Protein AF-A0A1I3K236-F1 (afdb_monomer)

Nearest PDB structures (foldseek):
  2qub-assembly6_K  TM=3.533E-01  e=8.222E-07  Serratia marcescens
  3qzn-assembly3_C  TM=3.339E-01  e=3.209E+00  Staphylococcus aureus subsp. aureus N315
  3qzo-assembly4_D  TM=3.505E-01  e=4.830E+00  Staphylococcus aureus subsp. aureus N315

InterPro domains:
  IPR001343 RTX calcium-binding nonapeptide repeat [PF00353] (14-42)
  IPR001343 RTX calcium-binding nonapeptide repeat [PF00353] (145-173)
  IPR001343 RTX calcium-binding nonapeptide repeat [PF00353] (175-193)
  IPR011049 Serralysin-like metalloprotease, C-terminal [G3DSA:2.150.10.10] (6-114)
  IPR011049 Serralysin-like metalloprotease, C-terminal [SSF51120] (11-112)
  IPR011049 Serralysin-like metalloprotease, C-terminal [SSF51120] (145-247)

Organism: NCBI:txid588602

Secondary structure (DSSP, 8-state):
---SB-GGG---SEEEE--SS--EEE--SS-EEEE--SSEEEEEE--SS--EEE--TT--EEEESS--BTTBEEEES-GGGGTT-EEEEETTEEEEE-TTS-EEEEET--TTSHHHHEEEGGGSSSS--S-------TT-TTSSEEEE--SS--EEE--SS-EEEE--SSEEEEEE--SS--EEE--TT--EEEESS--BTTBEEEES-GGGGTT-EEEEETTEEEEE-TTS-EEEEES--GGGHHHHEEEGGGSPPP----------------PPPP-PPPS-SPPPEEEEEEEEESHHHH--S-S-SS-SS-S-TTEEEEEESSHHHHHH--TTSPP-GGGEEEEEE---SSS--HHHHHHHHHHHH-TTEEEEEEEEE-TT--HHHHHHHHHHHHHHHHHHHHHHHHHHT-EE-SEEEEEEE--TT--SS-HHHHHHHHHHHHHHHHHHHH-TT-EEEEEEEE---SS-TTHHHHHHHHHHH-TTEEEEEEHHHHHHHSBGGG-TT-SSBPHHHHHHHHHHHHHHHHHHHTT-PPPPPEEEEEEEEETTEEEEEEES-SS-EEE-GGGGTT-TTT-SPGGGGEEEEETT-PPP-S-EEEEEEEETTEEEEEESS---SEEEEEES--------BTTB-----S-SEEETT--------SS-----GGG--EEPPPEEEEEE-

Sequence (685 aa):
MTLYVDLTSFAPSNFIYGTASGDKIFGTDGDDYIVAGAGKDFWVAGGAGADMFEVNYGDQVVRIADFVVGEDHIALADISVLDGATFEQDGDRFDITLRDSTLIRVDGVTAADIGELFAFRSDVVGGDATPEAGTFDPLDTTALNVITGTEDRDKIIGTCDDDYIIAGQGQDFWVTGGAGRDTFEVNYGDDIVRIADFVTGDDHIALADSTVLDGATFEQDGDRFDITLDDGTLIRVDGATETDLADMFVFRSDAPAPTDPTPTDPTPTDPTPTDPAPTDPAPGDAAPELKVVVFGGQSLAFGATGRDWVTTEPVYDNSLMLDFDDPANGARGWDAEAVDVDTFNGFTQRYEVAQETPATGTMNVLAAANPDTTFVSLHYGQAGKSLDYIRENTLDGLYTQLELLKAQADAEGYAINNVIELAWIQGQSGSLGDYSDTLSAHQDEVEAFVKDLFGAEFEVEFYASITRGFGGKVTTGEQFDAIMDDPEIHLGTTEVVFNSQYPAQGDPWNAHLSGEGYYMMGAQIASHIMANMAGDPLAPIAVEAVEEVAPSTYRIHFSGVQGGLMENPGVYADDDFIGAPDNFGIDVYRANNGQLEGDIIESRIVDADTIEFVFSEDLSGDYRLWVGRSESDGWMVDGRGAGYGGTTLYDSGQIYSAVDPGNGFDLQTAELAEFVPQQYFDFTV

Foldseek 3Di:
DQQADACQPQDAPEEAEADLEADAAEADQEEYEYENHAYAPQHHENHHFQYEYEDDPRRQEHEYEHDDQLRYEYEYQAPCQLVVWDWDDDPQKIWIQTPNRYIYIYGNDDPVRSSRHHHHPVNNPDPPPPVPPDVPPLQPCVPAAEAEADLEADAAAADQEEHEYENHAYAPQHHENHHFAYEYEDEPRRQEDEYEHDDQLRYAYEYQAPCQQVPWDWDDDPQWIWIATPNGYIYIYGNDDPVSVVRHYDHNVPDDDDDDDDDDDDDDDDDDDDDDDDDDDDDDDAFQEEAEEEQEAACQQQADFWDDDFDQDFDAPLAKFWDFPDCSCGAANDALDADPPVRTDAIDGHGDDTGAALQLLQSVLLCVVCVRYRYYYHYFHYHLDELVCRLVRTVNRVLVRVLRNVVRCVVSRHDYDLEHEYEYDYQQNYHPDQRLVSVVVSLVVNQVSSCVRPHPSHGYQAAYEQADYNPDLCSSASSLVNCVVPVSYAHQAYLLLLLLVFNRVPASQFRGGHSLSRSLSSLSSNVQVVCVVVVHHQRAWAFPDWAPPDQFKIKTFIPRFQAAKDFDQVSQVVLVPDGADPQQQKFKAAPVNDDDDWGWDDKDGDDRGMIMIGTPGGDAFKMKMKFFHNPDPPADDPRGGRDDRHGRIWHQRDQRDGDPSRDPDDRPRNSGTGGRTIYMDMDGD

Radius of gyration: 30.17 Å; Cα contacts (8 Å, |Δi|>4): 1624; chains: 1; bounding box: 85×58×79 Å

pLDDT: mean 78.38, std 18.44, range [26.62, 98.62]

Structure (mmCIF, N/CA/C/O backbone):
data_AF-A0A1I3K236-F1
#
_entry.id   AF-A0A1I3K236-F1
#
loop_
_atom_site.group_PDB
_atom_site.id
_atom_site.type_symbol
_atom_site.label_atom_id
_atom_site.label_alt_id
_atom_site.label_comp_id
_atom_site.label_asym_id
_atom_site.label_entity_id
_atom_site.label_seq_id
_atom_site.pdbx_PDB_ins_code
_atom_site.Cartn_x
_atom_site.Cartn_y
_atom_site.Cartn_z
_atom_site.occupancy
_atom_site.B_iso_or_equiv
_atom_site.auth_seq_id
_atom_site.auth_comp_id
_atom_site.auth_asym_id
_atom_site.auth_atom_id
_atom_site.pdbx_PDB_model_num
ATOM 1 N N . MET A 1 1 ? -47.290 -29.374 -20.781 1.00 36.50 1 MET A N 1
ATOM 2 C CA . MET A 1 1 ? -46.362 -28.754 -19.831 1.00 36.50 1 MET A CA 1
ATOM 3 C C . MET A 1 1 ? -45.783 -27.606 -20.613 1.00 36.50 1 MET A C 1
ATOM 5 O O . MET A 1 1 ? -45.095 -27.864 -21.590 1.00 36.50 1 MET A O 1
ATOM 9 N N . THR A 1 2 ? -46.300 -26.406 -20.368 1.00 35.53 2 THR A N 1
ATOM 10 C CA . THR A 1 2 ? -45.717 -25.176 -20.915 1.00 35.53 2 THR A CA 1
ATOM 11 C C . THR A 1 2 ? -44.340 -25.077 -20.274 1.00 35.53 2 THR A C 1
ATOM 13 O O . THR A 1 2 ? -44.240 -25.340 -19.079 1.00 35.53 2 THR A O 1
ATOM 16 N N . LEU A 1 3 ? -43.303 -24.911 -21.083 1.00 40.19 3 LEU A N 1
ATOM 17 C CA . LEU A 1 3 ? -41.914 -25.164 -20.687 1.00 40.19 3 LEU A CA 1
ATOM 18 C C . LEU A 1 3 ? -41.113 -23.856 -20.591 1.00 40.19 3 LEU A C 1
ATOM 20 O O . LEU A 1 3 ? -39.899 -23.896 -20.724 1.00 40.19 3 LEU A O 1
ATOM 24 N N . TYR A 1 4 ? -41.816 -22.723 -20.491 1.00 47.09 4 TYR A N 1
ATOM 25 C CA . TYR A 1 4 ? -41.244 -21.381 -20.513 1.00 47.09 4 TYR A CA 1
ATOM 26 C C . TYR A 1 4 ? -42.266 -20.323 -20.066 1.00 47.09 4 TYR A C 1
ATOM 28 O O . TYR A 1 4 ? -43.483 -20.568 -20.118 1.00 47.09 4 TYR A O 1
ATOM 36 N N . VAL A 1 5 ? -41.751 -19.162 -19.654 1.00 51.38 5 VAL A N 1
ATOM 37 C CA . VAL A 1 5 ? -42.503 -17.974 -19.213 1.00 51.38 5 VAL A CA 1
ATOM 38 C C . VAL A 1 5 ? -42.511 -16.893 -20.307 1.00 51.38 5 VAL A C 1
ATOM 40 O O . VAL A 1 5 ? -41.608 -16.820 -21.137 1.00 51.38 5 VAL A O 1
ATOM 43 N N . ASP A 1 6 ? -43.591 -16.108 -20.364 1.00 53.28 6 ASP A N 1
ATOM 44 C CA . ASP A 1 6 ? -43.814 -15.050 -21.357 1.00 53.28 6 ASP A CA 1
ATOM 45 C C . ASP A 1 6 ? -43.045 -13.772 -20.972 1.00 53.28 6 ASP A C 1
ATOM 47 O O . ASP A 1 6 ? -43.402 -13.094 -20.009 1.00 53.28 6 ASP A O 1
ATOM 51 N N . LEU A 1 7 ? -42.011 -13.428 -21.747 1.00 52.00 7 LEU A N 1
ATOM 52 C CA . LEU A 1 7 ? -41.201 -12.214 -21.564 1.00 52.00 7 LEU A CA 1
ATOM 53 C C . LEU A 1 7 ? -41.980 -10.910 -21.801 1.00 52.00 7 LEU A C 1
ATOM 55 O O . LEU A 1 7 ? -41.520 -9.849 -21.398 1.00 52.00 7 LEU A O 1
ATOM 59 N N . THR A 1 8 ? -43.168 -10.944 -22.418 1.00 53.09 8 THR A N 1
ATOM 60 C CA . THR A 1 8 ? -43.921 -9.716 -22.750 1.00 53.09 8 THR A CA 1
ATOM 61 C C . THR A 1 8 ? -44.497 -8.982 -21.538 1.00 53.09 8 THR A C 1
ATOM 63 O O . THR A 1 8 ? -44.965 -7.850 -21.680 1.00 53.09 8 THR A O 1
ATOM 66 N N . SER A 1 9 ? -44.487 -9.607 -20.356 1.00 55.53 9 SER A N 1
ATOM 67 C CA . SER A 1 9 ? -44.886 -8.983 -19.090 1.00 55.53 9 SER A CA 1
ATOM 68 C C . SER A 1 9 ? -43.719 -8.596 -18.184 1.00 55.53 9 SER A C 1
ATOM 70 O O . SER A 1 9 ? -43.977 -8.034 -17.123 1.00 55.53 9 SER A O 1
ATOM 72 N N . PHE A 1 10 ? -42.481 -8.902 -18.581 1.00 61.44 10 PHE A N 1
ATOM 73 C CA . PHE A 1 10 ? -41.288 -8.544 -17.824 1.00 61.44 10 PHE A CA 1
ATOM 74 C C . PHE A 1 10 ? -40.954 -7.062 -18.024 1.00 61.44 10 PHE A C 1
ATOM 76 O O . PHE A 1 10 ? -40.973 -6.571 -19.155 1.00 61.44 10 PHE A O 1
ATOM 83 N N . ALA A 1 11 ? -40.691 -6.343 -16.936 1.00 64.50 11 ALA A N 1
ATOM 84 C CA . ALA A 1 11 ? -40.335 -4.931 -16.963 1.00 64.50 11 ALA A CA 1
ATOM 85 C C . ALA A 1 11 ? -39.170 -4.715 -15.991 1.00 64.50 11 ALA A C 1
ATOM 87 O O . ALA A 1 11 ? -39.433 -4.544 -14.801 1.00 64.50 11 ALA A O 1
ATOM 88 N N . PRO A 1 12 ? -37.920 -4.751 -16.478 1.00 56.97 12 PRO A N 1
ATOM 89 C CA . PRO A 1 12 ? -36.778 -4.650 -15.592 1.00 56.97 12 PRO A CA 1
ATOM 90 C C . PRO A 1 12 ? -36.690 -3.263 -14.946 1.00 56.97 12 PRO A C 1
ATOM 92 O O . PRO A 1 12 ? -36.898 -2.234 -15.595 1.00 56.97 12 PRO A O 1
ATOM 95 N N . SER A 1 13 ? -36.379 -3.270 -13.659 1.00 54.12 13 SER A N 1
ATOM 96 C CA . SER A 1 13 ? -35.908 -2.168 -12.836 1.00 54.12 13 SER A CA 1
ATOM 97 C C . SER A 1 13 ? -34.542 -1.695 -13.317 1.00 54.12 13 SER A C 1
ATOM 99 O O . SER A 1 13 ? -34.375 -0.492 -13.519 1.00 54.12 13 SER A O 1
ATOM 101 N N . ASN A 1 14 ? -33.605 -2.616 -13.572 1.00 48.44 14 ASN A N 1
ATOM 102 C CA . ASN A 1 14 ? -32.287 -2.287 -14.106 1.00 48.44 14 ASN A CA 1
ATOM 103 C C . ASN A 1 14 ? -31.850 -3.262 -15.200 1.00 48.44 14 ASN A C 1
ATOM 105 O O . ASN A 1 14 ? -32.292 -4.408 -15.272 1.00 48.44 14 ASN A O 1
ATOM 109 N N . PHE A 1 15 ? -30.939 -2.786 -16.042 1.00 52.19 15 PHE A N 1
ATOM 110 C CA . PHE A 1 15 ? -30.155 -3.622 -16.937 1.00 52.19 15 PHE A CA 1
ATOM 111 C C . PHE A 1 15 ? -28.713 -3.630 -16.437 1.00 52.19 15 PHE A C 1
ATOM 113 O O . PHE A 1 15 ? -28.146 -2.568 -16.178 1.00 52.19 15 PHE A O 1
ATOM 120 N N . ILE A 1 16 ? -28.139 -4.816 -16.269 1.00 50.22 16 ILE A N 1
ATOM 121 C CA . ILE A 1 16 ? -26.825 -5.013 -15.656 1.00 50.22 16 ILE A CA 1
ATOM 122 C C . ILE A 1 16 ? -25.980 -5.846 -16.611 1.00 50.22 16 ILE A C 1
ATOM 124 O O . ILE A 1 16 ? -26.344 -6.975 -16.938 1.00 50.22 16 ILE A O 1
ATOM 128 N N . TYR A 1 17 ? -24.855 -5.290 -17.054 1.00 54.88 17 TYR A N 1
ATOM 129 C CA . TYR A 1 17 ? -23.982 -5.909 -18.048 1.00 54.88 17 TYR A CA 1
ATOM 130 C C . TYR A 1 17 ? -22.586 -6.134 -17.463 1.00 54.88 17 TYR A C 1
ATOM 132 O O . TYR A 1 17 ? -21.974 -5.207 -16.935 1.00 54.88 17 TYR A O 1
ATOM 140 N N . GLY A 1 18 ? -22.101 -7.370 -17.545 1.00 48.53 18 GLY A N 1
ATOM 141 C CA . GLY A 1 18 ? -20.704 -7.717 -17.309 1.00 48.53 18 GLY A CA 1
ATOM 142 C C . GLY A 1 18 ? -19.828 -7.436 -18.531 1.00 48.53 18 GLY A C 1
ATOM 143 O O . GLY A 1 18 ? -20.273 -6.902 -19.550 1.00 48.53 18 GLY A O 1
ATOM 144 N N . THR A 1 19 ? -18.553 -7.774 -18.415 1.00 54.22 19 THR A N 1
ATOM 145 C CA . THR A 1 19 ? -17.496 -7.481 -19.380 1.00 54.22 19 THR A CA 1
ATOM 146 C C . THR A 1 19 ? -17.138 -8.715 -20.224 1.00 54.22 19 THR A C 1
ATOM 148 O O . THR A 1 19 ? -17.870 -9.697 -20.303 1.00 54.22 19 THR A O 1
ATOM 151 N N . ALA A 1 20 ? -16.009 -8.656 -20.939 1.00 61.97 20 ALA A N 1
ATOM 152 C CA . ALA A 1 20 ? -15.416 -9.817 -21.611 1.00 61.97 20 ALA A CA 1
ATOM 153 C C . ALA A 1 20 ? -14.410 -10.590 -20.717 1.00 61.97 20 ALA A C 1
ATOM 155 O O . ALA A 1 20 ? -13.677 -11.462 -21.205 1.00 61.97 20 ALA A O 1
ATOM 156 N N . SER A 1 21 ? -14.333 -10.239 -19.429 1.00 61.56 21 SER A N 1
ATOM 157 C CA . SER A 1 21 ? -13.518 -10.897 -18.399 1.00 61.56 21 SER A CA 1
ATOM 158 C C . SER A 1 21 ? -14.410 -11.694 -17.437 1.00 61.56 21 SER A C 1
ATOM 160 O O . SER A 1 21 ? -15.603 -11.785 -17.648 1.00 61.56 21 SER A O 1
ATOM 162 N N . GLY A 1 22 ? -13.847 -12.366 -16.424 1.00 64.88 22 GLY A N 1
ATOM 163 C CA . GLY A 1 22 ? -14.677 -13.056 -15.427 1.00 64.88 22 GLY A CA 1
ATOM 164 C C . GLY A 1 22 ? -15.251 -12.070 -14.415 1.00 64.88 22 GLY A C 1
ATOM 165 O O . GLY A 1 22 ? -14.480 -11.485 -13.655 1.00 64.88 22 GLY A O 1
ATOM 166 N N . ASP A 1 23 ? -16.571 -11.930 -14.381 1.00 64.81 23 ASP A N 1
ATOM 167 C CA . ASP A 1 23 ? -17.252 -10.916 -13.582 1.00 64.81 23 ASP A CA 1
ATOM 168 C C . ASP A 1 23 ? -17.874 -11.470 -12.290 1.00 64.81 23 ASP A C 1
ATOM 170 O O . ASP A 1 23 ? -18.233 -12.650 -12.160 1.00 64.81 23 ASP A O 1
ATOM 174 N N . LYS A 1 24 ? -18.015 -10.573 -11.309 1.00 66.69 24 LYS A N 1
ATOM 175 C CA . LYS A 1 24 ? -18.789 -10.778 -10.082 1.00 66.69 24 LYS A CA 1
ATOM 176 C C . LYS A 1 24 ? -19.931 -9.769 -10.074 1.00 66.69 24 LYS A C 1
ATOM 178 O O . LYS A 1 24 ? -19.706 -8.586 -9.837 1.00 66.69 24 LYS A O 1
ATOM 183 N N . ILE A 1 25 ? -21.139 -10.240 -10.351 1.00 69.50 25 ILE A N 1
ATOM 184 C CA . ILE A 1 25 ? -22.301 -9.387 -10.610 1.00 69.50 25 ILE A CA 1
ATOM 185 C C . ILE A 1 25 ? -23.292 -9.490 -9.455 1.00 69.50 25 ILE A C 1
ATOM 187 O O . ILE A 1 25 ? -23.587 -10.588 -8.979 1.00 69.50 25 ILE A O 1
ATOM 191 N N . PHE A 1 26 ? -23.805 -8.336 -9.033 1.00 69.94 26 PHE A N 1
ATOM 192 C CA . PHE A 1 26 ? -24.875 -8.202 -8.054 1.00 69.94 26 PHE A CA 1
ATOM 193 C C . PHE A 1 26 ? -25.967 -7.310 -8.630 1.00 69.94 26 PHE A C 1
ATOM 195 O O . PHE A 1 26 ? -25.706 -6.152 -8.958 1.00 69.94 26 PHE A O 1
ATOM 202 N N . GLY A 1 27 ? -27.167 -7.858 -8.741 1.00 70.56 27 GLY A N 1
ATOM 203 C CA . GLY A 1 27 ? -28.369 -7.096 -8.985 1.00 70.56 27 GLY A CA 1
ATOM 204 C C . GLY A 1 27 ? -28.878 -6.405 -7.730 1.00 70.56 27 GLY A C 1
ATOM 205 O O . GLY A 1 27 ? -28.224 -6.355 -6.681 1.00 70.56 27 GLY A O 1
ATOM 206 N N . THR A 1 28 ? -30.019 -5.769 -7.896 1.00 73.56 28 THR A N 1
ATOM 207 C CA . THR A 1 28 ? -30.654 -4.877 -6.942 1.00 73.56 28 THR A CA 1
ATOM 208 C C . THR A 1 28 ? -31.831 -5.574 -6.259 1.00 73.56 28 THR A C 1
ATOM 210 O O . THR A 1 28 ? -32.028 -6.774 -6.374 1.00 73.56 28 THR A O 1
ATOM 213 N N . ASP A 1 29 ? -32.620 -4.829 -5.487 1.00 80.56 29 ASP A N 1
ATOM 214 C CA . ASP A 1 29 ? -33.822 -5.371 -4.843 1.00 80.56 29 ASP A CA 1
ATOM 215 C C . ASP A 1 29 ? -35.071 -5.362 -5.762 1.00 80.56 29 ASP A C 1
ATOM 217 O O . ASP A 1 29 ? -36.189 -5.568 -5.273 1.00 80.56 29 ASP A O 1
ATOM 221 N N . GLY A 1 30 ? -34.935 -5.044 -7.055 1.00 71.69 30 GLY A N 1
ATOM 222 C CA . GLY A 1 30 ? -36.037 -5.054 -8.023 1.00 71.69 30 GLY A CA 1
ATOM 223 C C . GLY A 1 30 ? -35.723 -5.885 -9.263 1.00 71.69 30 GLY A C 1
ATOM 224 O O . GLY A 1 30 ? -34.567 -6.136 -9.539 1.00 71.69 30 GLY A O 1
ATOM 225 N N . ASP A 1 31 ? -36.764 -6.234 -10.030 1.00 79.88 31 ASP A N 1
ATOM 226 C CA . ASP A 1 31 ? -36.672 -7.112 -11.207 1.00 79.88 31 ASP A CA 1
ATOM 227 C C . ASP A 1 31 ? -35.547 -6.696 -12.176 1.00 79.88 31 ASP A C 1
ATOM 229 O O . ASP A 1 31 ? -35.690 -5.680 -12.841 1.00 79.88 31 ASP A O 1
ATOM 233 N N . ASP A 1 32 ? -34.457 -7.437 -12.320 1.00 72.50 32 ASP A N 1
ATOM 234 C CA . ASP A 1 32 ? -33.301 -7.009 -13.114 1.00 72.50 32 ASP A CA 1
ATOM 235 C C . ASP A 1 32 ? -33.110 -7.835 -14.390 1.00 72.50 32 ASP A C 1
ATOM 237 O O . ASP A 1 32 ? -33.478 -9.002 -14.482 1.00 72.50 32 ASP A O 1
ATOM 241 N N . TYR A 1 33 ? -32.534 -7.225 -15.426 1.00 70.94 33 TYR A N 1
ATOM 242 C CA . TYR A 1 33 ? -32.098 -7.920 -16.638 1.00 70.94 33 TYR A CA 1
ATOM 243 C C . TYR A 1 33 ? -30.574 -7.956 -16.681 1.00 70.94 33 TYR A C 1
ATOM 245 O O . TYR A 1 33 ? -29.928 -6.932 -16.888 1.00 70.94 33 TYR A O 1
ATOM 253 N N . ILE A 1 34 ? -29.995 -9.135 -16.488 1.00 68.44 34 ILE A N 1
ATOM 254 C CA . ILE A 1 34 ? -28.569 -9.320 -16.242 1.00 68.44 34 ILE A CA 1
ATOM 255 C C . ILE A 1 34 ? -27.933 -10.101 -17.388 1.00 68.44 34 ILE A C 1
ATOM 257 O O . ILE A 1 34 ? -28.275 -11.256 -17.630 1.00 68.44 34 ILE A O 1
ATOM 261 N N . VAL A 1 35 ? -26.965 -9.492 -18.067 1.00 79.69 35 VAL A N 1
ATOM 262 C CA . VAL A 1 35 ? -26.097 -10.139 -19.056 1.00 79.69 35 VAL A CA 1
ATOM 263 C C . VAL A 1 35 ? -24.714 -10.245 -18.435 1.00 79.69 35 VAL A C 1
ATOM 265 O O . VAL A 1 35 ? -24.047 -9.235 -18.251 1.00 79.69 35 VAL A O 1
ATOM 268 N N . ALA A 1 36 ? -24.258 -11.455 -18.119 1.00 58.25 36 ALA A N 1
ATOM 269 C CA . ALA A 1 36 ? -22.957 -11.616 -17.470 1.00 58.25 36 ALA A CA 1
ATOM 270 C C . ALA A 1 36 ? -21.766 -11.299 -18.385 1.00 58.25 36 ALA A C 1
ATOM 272 O O . ALA A 1 36 ? -20.696 -10.985 -17.891 1.00 58.25 36 ALA A O 1
ATOM 273 N N . GLY A 1 37 ? -21.977 -11.317 -19.702 1.00 58.66 37 GLY A N 1
ATOM 274 C CA . GLY A 1 37 ? -20.919 -11.081 -20.673 1.00 58.66 37 GLY A CA 1
ATOM 275 C C . GLY A 1 37 ? -20.100 -12.340 -20.957 1.00 58.66 37 GLY A C 1
ATOM 276 O O . GLY A 1 37 ? -20.488 -13.463 -20.633 1.00 58.66 37 GLY A O 1
ATOM 277 N N . ALA A 1 38 ? -18.986 -12.164 -21.662 1.00 69.38 38 ALA A N 1
ATOM 278 C CA . ALA A 1 38 ? -18.128 -13.279 -22.032 1.00 69.38 38 ALA A CA 1
ATOM 279 C C . ALA A 1 38 ? -17.086 -13.485 -20.938 1.00 69.38 38 ALA A C 1
ATOM 281 O O . ALA A 1 38 ? -16.261 -12.623 -20.723 1.00 69.38 38 ALA A O 1
ATOM 282 N N . GLY A 1 39 ? -17.013 -14.645 -20.305 1.00 64.69 39 GLY A N 1
ATOM 283 C CA . GLY A 1 39 ? -16.075 -14.776 -19.196 1.00 64.69 39 GLY A CA 1
ATOM 284 C C . GLY A 1 39 ? -16.343 -16.007 -18.371 1.00 64.69 39 GLY A C 1
ATOM 285 O O . GLY A 1 39 ? -17.149 -16.860 -18.747 1.00 64.69 39 GLY A O 1
ATOM 286 N N . LYS A 1 40 ? -15.600 -16.151 -17.272 1.00 81.19 40 LYS A N 1
ATOM 287 C CA . LYS A 1 40 ? -15.947 -17.119 -16.227 1.00 81.19 40 LYS A CA 1
ATOM 288 C C . LYS A 1 40 ? -16.551 -16.367 -15.054 1.00 81.19 40 LYS A C 1
ATOM 290 O O . LYS A 1 40 ? -15.862 -16.083 -14.074 1.00 81.19 40 LYS A O 1
ATOM 295 N N . ASP A 1 41 ? -17.840 -16.124 -15.160 1.00 81.31 41 ASP A N 1
ATOM 296 C CA . ASP A 1 41 ? -18.647 -15.329 -14.245 1.00 81.31 41 ASP A CA 1
ATOM 297 C C . ASP A 1 41 ? -19.117 -16.258 -13.133 1.00 81.31 41 ASP A C 1
ATOM 299 O O . ASP A 1 41 ? -20.219 -16.812 -13.118 1.00 81.31 41 ASP A O 1
ATOM 303 N N . PHE A 1 42 ? -18.187 -16.556 -12.223 1.00 77.12 42 PHE A N 1
ATOM 304 C CA . PHE A 1 42 ? -18.379 -17.548 -11.166 1.00 77.12 42 PHE A CA 1
ATOM 305 C C . PHE A 1 42 ? -19.365 -17.105 -10.077 1.00 77.12 42 PHE A C 1
ATOM 307 O O . PHE A 1 42 ? -19.635 -17.894 -9.157 1.00 77.12 42 PHE A O 1
ATOM 314 N N . TRP A 1 43 ? -19.887 -15.881 -10.172 1.00 67.06 43 TRP A N 1
ATOM 315 C CA . TRP A 1 43 ? -20.871 -15.343 -9.252 1.00 67.06 43 TRP A CA 1
ATOM 316 C C . TRP A 1 43 ? -21.702 -14.229 -9.899 1.00 67.06 43 TRP A C 1
ATOM 318 O O . TRP A 1 43 ? -21.248 -13.096 -10.026 1.00 67.06 43 TRP A O 1
ATOM 328 N N . VAL A 1 44 ? -22.934 -14.559 -10.267 1.00 84.62 44 VAL A N 1
ATOM 329 C CA . VAL A 1 44 ? -23.955 -13.640 -10.768 1.00 84.62 44 VAL A CA 1
ATOM 330 C C . VAL A 1 44 ? -25.148 -13.756 -9.830 1.00 84.62 44 VAL A C 1
ATOM 332 O O . VAL A 1 44 ? -25.674 -14.851 -9.640 1.00 84.62 44 VAL A O 1
ATOM 335 N N . ALA A 1 45 ? -25.524 -12.662 -9.188 1.00 88.56 45 ALA A N 1
ATOM 336 C CA . 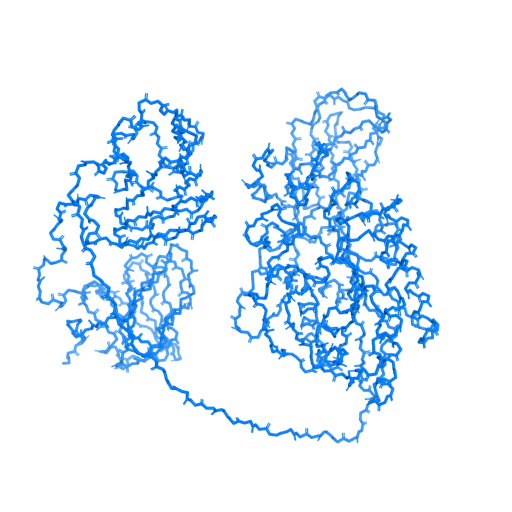ALA A 1 45 ? -26.652 -12.597 -8.270 1.00 88.56 45 ALA A CA 1
ATOM 337 C C . ALA A 1 45 ? -27.675 -11.603 -8.816 1.00 88.56 45 ALA A C 1
ATOM 339 O O . ALA A 1 45 ? -27.270 -10.528 -9.251 1.00 88.56 45 ALA A O 1
ATOM 340 N N . GLY A 1 46 ? -28.952 -11.968 -8.833 1.00 80.62 46 GLY A N 1
ATOM 341 C CA . GLY A 1 46 ? -30.051 -11.088 -9.239 1.00 80.62 46 GLY A CA 1
ATOM 342 C C . GLY A 1 46 ? -30.468 -10.116 -8.141 1.00 80.62 46 GLY A C 1
ATOM 343 O O . GLY A 1 46 ? -30.807 -8.974 -8.416 1.00 80.62 46 GLY A O 1
ATOM 344 N N . GLY A 1 47 ? -30.277 -10.516 -6.884 1.00 83.62 47 GLY A N 1
ATOM 345 C CA . GLY A 1 47 ? -30.783 -9.788 -5.737 1.00 83.62 47 GLY A CA 1
ATOM 346 C C . GLY A 1 47 ? -32.212 -10.219 -5.415 1.00 83.62 47 GLY A C 1
ATOM 347 O O . GLY A 1 47 ? -32.496 -11.410 -5.306 1.00 83.62 47 GLY A O 1
ATOM 348 N N . ALA A 1 48 ? -33.091 -9.267 -5.123 1.00 84.31 48 ALA A N 1
ATOM 349 C CA . ALA A 1 48 ? -34.501 -9.554 -4.868 1.00 84.31 48 ALA A CA 1
ATOM 350 C C . ALA A 1 48 ? -35.350 -9.056 -6.039 1.00 84.31 48 ALA A C 1
ATOM 352 O O . ALA A 1 48 ? -35.028 -8.044 -6.640 1.00 84.31 48 ALA A O 1
ATOM 353 N N . GLY A 1 49 ? -36.494 -9.691 -6.285 1.00 84.88 49 GLY A N 1
ATOM 354 C CA . GLY A 1 49 ? -37.315 -9.387 -7.456 1.00 84.88 49 GLY A CA 1
ATOM 355 C C . GLY A 1 49 ? -37.239 -10.516 -8.472 1.00 84.88 49 GLY A C 1
ATOM 356 O O . GLY A 1 49 ? -36.574 -11.518 -8.242 1.00 84.88 49 GLY A O 1
ATOM 357 N N . ALA A 1 50 ? -38.004 -10.382 -9.553 1.00 85.00 50 ALA A N 1
ATOM 358 C CA . ALA A 1 50 ? -37.970 -11.336 -10.652 1.00 85.00 50 ALA A CA 1
ATOM 359 C C . ALA A 1 50 ? -36.823 -10.979 -11.593 1.00 85.00 50 ALA A C 1
ATOM 361 O O . ALA A 1 50 ? -36.918 -9.986 -12.305 1.00 85.00 50 ALA A O 1
ATOM 362 N N . ASP A 1 51 ? -35.780 -11.797 -11.649 1.00 89.81 51 ASP A N 1
ATOM 363 C CA . ASP A 1 51 ? -34.585 -11.472 -12.424 1.00 89.81 51 ASP A CA 1
ATOM 364 C C . ASP A 1 51 ? -34.477 -12.294 -13.709 1.00 89.81 51 ASP A C 1
ATOM 366 O O . ASP A 1 51 ? -34.931 -13.437 -13.821 1.00 89.81 51 ASP A O 1
ATOM 370 N N . MET A 1 52 ? -33.863 -11.701 -14.728 1.00 82.94 52 MET A N 1
ATOM 371 C CA . MET A 1 52 ? -33.656 -12.297 -16.037 1.00 82.94 52 MET A CA 1
ATOM 372 C C . MET A 1 52 ? -32.166 -12.382 -16.350 1.00 82.94 52 MET A C 1
ATOM 374 O O . MET A 1 52 ? -31.547 -11.392 -16.716 1.00 82.94 52 MET A O 1
ATOM 378 N N . PHE A 1 53 ? -31.597 -13.580 -16.281 1.00 86.62 53 PHE A N 1
ATOM 379 C CA . PHE A 1 53 ? -30.188 -13.832 -16.581 1.00 86.62 53 PHE A CA 1
ATOM 380 C C . PHE A 1 53 ? -30.033 -14.241 -18.046 1.00 86.62 53 PHE A C 1
ATOM 382 O O . PHE A 1 53 ? -30.296 -15.390 -18.416 1.00 86.62 53 PHE A O 1
ATOM 389 N N . GLU A 1 54 ? -29.648 -13.309 -18.910 1.00 85.19 54 GLU A N 1
ATOM 390 C CA . GLU A 1 54 ? -29.362 -13.609 -20.307 1.00 85.19 54 GLU A CA 1
ATOM 391 C C . GLU A 1 54 ? -28.024 -14.339 -20.440 1.00 85.19 54 GLU A C 1
ATOM 393 O O . GLU A 1 54 ? -26.981 -13.849 -20.012 1.00 85.19 54 GLU A O 1
ATOM 398 N N . VAL A 1 55 ? -28.067 -15.503 -21.094 1.00 80.88 55 VAL A N 1
ATOM 399 C CA . VAL A 1 55 ? -26.875 -16.274 -21.460 1.00 80.88 55 VAL A CA 1
ATOM 400 C C . VAL A 1 55 ? -26.844 -16.489 -22.965 1.00 80.88 55 VAL A C 1
ATOM 402 O O . VAL A 1 55 ? -27.822 -16.942 -23.579 1.00 80.88 55 VAL A O 1
ATOM 405 N N . ASN A 1 56 ? -25.690 -16.214 -23.560 1.00 77.75 56 ASN A N 1
ATOM 406 C CA . ASN A 1 56 ? -25.426 -16.365 -24.977 1.00 77.75 56 ASN A CA 1
ATOM 407 C C . ASN A 1 56 ? -24.393 -17.463 -25.248 1.00 77.75 56 ASN A C 1
ATOM 409 O O . ASN A 1 56 ? -23.656 -17.929 -24.384 1.00 77.75 56 ASN A O 1
ATOM 413 N N . TYR A 1 57 ? -24.359 -17.909 -26.502 1.00 78.12 57 TYR A N 1
ATOM 414 C CA . TYR A 1 57 ? -23.258 -18.745 -26.964 1.00 78.12 57 TYR A CA 1
ATOM 415 C C . TYR A 1 57 ? -21.956 -17.939 -26.968 1.00 78.12 57 TYR A C 1
ATOM 417 O O . TYR A 1 57 ? -21.929 -16.818 -27.474 1.00 78.12 57 TYR A O 1
ATOM 425 N N . GLY A 1 58 ? -20.874 -18.546 -26.490 1.00 68.50 58 GLY A N 1
ATOM 426 C CA . GLY A 1 58 ? -19.570 -17.905 -26.314 1.00 68.50 58 GLY A CA 1
ATOM 427 C C . GLY A 1 58 ? -19.248 -17.540 -24.866 1.00 68.50 58 GLY A C 1
ATOM 428 O O . GLY A 1 58 ? -18.063 -17.439 -24.541 1.00 68.50 58 GLY A O 1
ATOM 429 N N . ASP A 1 59 ? -20.254 -17.447 -23.994 1.00 76.38 59 ASP A N 1
ATOM 430 C CA . ASP A 1 59 ? -20.054 -17.240 -22.557 1.00 76.38 59 ASP A CA 1
ATOM 431 C C . ASP A 1 59 ? -19.338 -18.483 -21.999 1.00 76.38 59 ASP A C 1
ATOM 433 O O . ASP A 1 59 ? -19.703 -19.614 -22.338 1.00 76.38 59 ASP A O 1
ATOM 437 N N . GLN A 1 60 ? -18.267 -18.343 -21.207 1.00 78.00 60 GLN A N 1
ATOM 438 C CA . GLN A 1 60 ? -17.504 -19.528 -20.783 1.00 78.00 60 GLN A CA 1
ATOM 439 C C . GLN A 1 60 ? -18.211 -20.229 -19.618 1.00 78.00 60 GLN A C 1
ATOM 441 O O . GLN A 1 60 ? -18.496 -21.428 -19.694 1.00 78.00 60 GLN A O 1
ATOM 446 N N . VAL A 1 61 ? -18.488 -19.498 -18.535 1.00 82.75 61 VAL A N 1
ATOM 447 C CA . VAL A 1 61 ? -19.221 -19.988 -17.358 1.00 82.75 61 VAL A CA 1
ATOM 448 C C . VAL A 1 61 ? -20.074 -18.857 -16.797 1.00 82.75 61 VAL A C 1
ATOM 450 O O . VAL A 1 61 ? -19.511 -17.832 -16.464 1.00 82.75 61 VAL A O 1
ATOM 453 N N . VAL A 1 62 ? -21.371 -19.084 -16.581 1.00 88.88 62 VAL A N 1
ATOM 454 C CA . VAL A 1 62 ? -22.266 -18.162 -15.862 1.00 88.88 62 VAL A CA 1
ATOM 455 C C . VAL A 1 62 ? -22.840 -18.895 -14.654 1.00 88.88 62 VAL A C 1
ATOM 457 O O . VAL A 1 62 ? -23.634 -19.826 -14.818 1.00 88.88 62 VAL A O 1
ATOM 460 N N . ARG A 1 63 ? -22.416 -18.540 -13.435 1.00 90.88 63 ARG A N 1
ATOM 461 C CA . ARG A 1 63 ? -22.939 -19.121 -12.189 1.00 90.88 63 ARG A CA 1
ATOM 462 C C . ARG A 1 63 ? -23.908 -18.165 -11.510 1.00 90.88 63 ARG A C 1
ATOM 464 O O . ARG A 1 63 ? -23.478 -17.217 -10.867 1.00 90.88 63 ARG A O 1
ATOM 471 N N . ILE A 1 64 ? -25.189 -18.497 -11.573 1.00 94.94 64 ILE A N 1
ATOM 472 C CA . ILE A 1 64 ? -26.260 -17.769 -10.906 1.00 94.94 64 ILE A CA 1
ATOM 473 C C . ILE A 1 64 ? -26.386 -18.278 -9.464 1.00 94.94 64 ILE A C 1
ATOM 475 O O . ILE A 1 64 ? -26.632 -19.468 -9.235 1.00 94.94 64 ILE A O 1
ATOM 479 N N . ALA A 1 65 ? -26.139 -17.394 -8.501 1.00 86.81 65 ALA A N 1
ATOM 480 C CA . ALA A 1 65 ? -25.886 -17.742 -7.105 1.00 86.81 65 ALA A CA 1
ATOM 481 C C . ALA A 1 65 ? -27.135 -17.710 -6.207 1.00 86.81 65 ALA A C 1
ATOM 483 O O . ALA A 1 65 ? -27.155 -18.397 -5.184 1.00 86.81 65 ALA A O 1
ATOM 484 N N . ASP A 1 66 ? -28.161 -16.944 -6.570 1.00 88.62 66 ASP A N 1
ATOM 485 C CA . ASP A 1 66 ? -29.349 -16.666 -5.750 1.00 88.62 66 ASP A CA 1
ATOM 486 C C . ASP A 1 66 ? -30.682 -16.958 -6.455 1.00 88.62 66 ASP A C 1
ATOM 488 O O . ASP A 1 66 ? -31.731 -16.586 -5.943 1.00 88.62 66 ASP A O 1
ATOM 492 N N . PHE A 1 67 ? -30.643 -17.709 -7.561 1.00 94.50 67 PHE A N 1
ATOM 493 C CA . PHE A 1 67 ? -31.804 -17.987 -8.406 1.00 94.50 67 PHE A CA 1
ATOM 494 C C . PHE A 1 67 ? -33.030 -18.494 -7.622 1.00 94.50 67 PHE A C 1
ATOM 496 O O . PHE A 1 67 ? -33.033 -19.590 -7.040 1.00 94.50 67 PHE A O 1
ATOM 503 N N . VAL A 1 68 ? -34.121 -17.739 -7.681 1.00 93.69 68 VAL A N 1
ATOM 504 C CA . VAL A 1 68 ? -35.409 -18.038 -7.062 1.00 93.69 68 VAL A CA 1
ATOM 505 C C . VAL A 1 68 ? -36.336 -18.700 -8.083 1.00 93.69 68 VAL A C 1
ATOM 507 O O . VAL A 1 68 ? -36.903 -18.073 -8.973 1.00 93.69 68 VAL A O 1
ATOM 510 N N . VAL A 1 69 ? -36.548 -20.012 -7.935 1.00 90.19 69 VAL A N 1
ATOM 511 C CA . VAL A 1 69 ? -37.418 -20.789 -8.839 1.00 90.19 69 VAL A CA 1
ATOM 512 C C . VAL A 1 69 ? -38.835 -20.208 -8.905 1.00 90.19 69 VAL A C 1
ATOM 514 O O . VAL A 1 69 ? -39.545 -20.147 -7.898 1.00 90.19 69 VAL A O 1
ATOM 517 N N . GLY A 1 70 ? -39.269 -19.876 -10.124 1.00 82.38 70 GLY A N 1
ATOM 518 C CA . GLY A 1 70 ? -40.607 -19.357 -10.413 1.00 82.38 70 GLY A CA 1
ATOM 519 C C . GLY A 1 70 ? -40.743 -17.838 -10.269 1.00 82.38 70 GLY A C 1
ATOM 520 O O . GLY A 1 70 ? -41.837 -17.323 -10.509 1.00 82.38 70 GLY A O 1
ATOM 521 N N . GLU A 1 71 ? -39.662 -17.159 -9.893 1.00 88.44 71 GLU A N 1
ATOM 522 C CA . GLU A 1 71 ? -39.510 -15.702 -9.879 1.00 88.44 71 GLU A CA 1
ATOM 523 C C . GLU A 1 71 ? -38.450 -15.306 -10.917 1.00 88.44 71 GLU A C 1
ATOM 525 O O . GLU A 1 71 ? -38.766 -14.556 -11.838 1.00 88.44 71 GLU A O 1
ATOM 530 N N . ASP A 1 72 ? -37.291 -15.965 -10.882 1.00 93.44 72 ASP A N 1
ATOM 531 C CA . ASP A 1 72 ? -36.193 -15.727 -11.814 1.00 93.44 72 ASP A CA 1
ATOM 532 C C . ASP A 1 72 ? -36.241 -16.626 -13.043 1.00 93.44 72 ASP A C 1
ATOM 534 O O . ASP A 1 72 ? -36.773 -17.748 -13.036 1.00 93.44 72 ASP A O 1
ATOM 538 N N . HIS A 1 73 ? -35.608 -16.148 -14.110 1.00 88.94 73 HIS A N 1
ATOM 539 C CA . HIS A 1 73 ? -35.532 -16.827 -15.390 1.00 88.94 73 HIS A CA 1
ATOM 540 C C . HIS A 1 73 ? -34.175 -16.638 -16.072 1.00 88.94 73 HIS A C 1
ATOM 542 O O . HIS A 1 73 ? -33.525 -15.607 -15.987 1.00 88.94 73 HIS A O 1
ATOM 548 N N . ILE A 1 74 ? -33.757 -17.655 -16.818 1.00 91.81 74 ILE A N 1
ATOM 549 C CA . ILE A 1 74 ? -32.616 -17.617 -17.727 1.00 91.81 74 ILE A CA 1
ATOM 550 C C . ILE A 1 74 ? -33.148 -17.260 -19.113 1.00 91.81 74 ILE A C 1
ATOM 552 O O . ILE A 1 74 ? -33.888 -18.044 -19.724 1.00 91.81 74 ILE A O 1
ATOM 556 N N . ALA A 1 75 ? -32.760 -16.093 -19.619 1.00 83.50 75 ALA A N 1
ATOM 557 C CA . ALA A 1 75 ? -33.084 -15.652 -20.966 1.00 83.50 75 ALA A CA 1
ATOM 558 C C . ALA A 1 75 ? -32.147 -16.308 -21.984 1.00 83.50 75 ALA A C 1
ATOM 560 O O . ALA A 1 75 ? -30.942 -16.072 -22.002 1.00 83.50 75 ALA A O 1
ATOM 561 N N . LEU A 1 76 ? -32.719 -17.093 -22.896 1.00 82.31 76 LEU A N 1
ATOM 562 C CA . LEU A 1 76 ? -32.016 -17.615 -24.069 1.00 82.31 76 LEU A CA 1
ATOM 563 C C . LEU A 1 76 ? -32.598 -17.001 -25.343 1.00 82.31 76 LEU A C 1
ATOM 565 O O . LEU A 1 76 ? -33.753 -16.570 -25.380 1.00 82.31 76 LEU A O 1
ATOM 569 N N . ALA A 1 77 ? -31.804 -16.974 -26.417 1.00 74.12 77 ALA A N 1
ATOM 570 C CA . ALA A 1 77 ? -32.247 -16.439 -27.708 1.00 74.12 77 ALA A CA 1
ATOM 571 C C . ALA A 1 77 ? -33.557 -17.099 -28.183 1.00 74.12 77 ALA A C 1
ATOM 573 O O . ALA A 1 77 ? -34.555 -16.424 -28.448 1.00 74.12 77 ALA A O 1
ATOM 574 N N . ASP A 1 78 ? -33.575 -18.430 -28.218 1.00 80.75 78 ASP A N 1
ATOM 575 C CA . ASP A 1 78 ? -34.749 -19.230 -28.539 1.00 80.75 78 ASP A CA 1
ATOM 576 C C . ASP A 1 78 ? -34.585 -20.677 -28.045 1.00 80.75 78 ASP A C 1
ATOM 578 O O . ASP A 1 78 ? -33.513 -21.091 -27.597 1.00 80.75 78 ASP A O 1
ATOM 582 N N . ILE A 1 79 ? -35.651 -21.473 -28.145 1.00 81.19 79 ILE A N 1
ATOM 583 C CA . ILE A 1 79 ? -35.662 -22.854 -27.645 1.00 81.19 79 ILE A CA 1
ATOM 584 C C . ILE A 1 79 ? -34.618 -23.768 -28.305 1.00 81.19 79 ILE A C 1
ATOM 586 O O . ILE A 1 79 ? -34.198 -24.752 -27.695 1.00 81.19 79 ILE A O 1
ATOM 590 N N . SER A 1 80 ? -34.162 -23.461 -29.523 1.00 82.69 80 SER A N 1
ATOM 591 C CA . SER A 1 80 ? -33.127 -24.237 -30.213 1.00 82.69 80 SER A CA 1
ATOM 592 C C . SER A 1 80 ? -31.736 -24.085 -29.593 1.00 82.69 80 SER A C 1
ATOM 594 O O . SER A 1 80 ? -30.878 -24.930 -29.843 1.00 82.69 80 SER A O 1
ATOM 596 N N . VAL A 1 81 ? -31.505 -23.097 -28.718 1.00 83.38 81 VAL A N 1
ATOM 597 C CA . VAL A 1 81 ? -30.261 -22.995 -27.926 1.00 83.38 81 VAL A CA 1
ATOM 598 C C . VAL A 1 81 ? -30.077 -24.222 -27.022 1.00 83.38 81 VAL A C 1
ATOM 600 O O . VAL A 1 81 ? -28.957 -24.663 -26.776 1.00 83.38 81 VAL A O 1
ATOM 603 N N . LEU A 1 82 ? -31.176 -24.857 -26.607 1.00 85.31 82 LEU A N 1
ATOM 604 C CA . LEU A 1 82 ? -31.148 -26.083 -25.808 1.00 85.31 82 LEU A CA 1
ATOM 605 C C . LEU A 1 82 ? -30.969 -27.362 -26.653 1.00 85.31 82 LEU A C 1
ATOM 607 O O . LEU A 1 82 ? -30.836 -28.455 -26.089 1.00 85.31 82 LEU A O 1
ATOM 611 N N . ASP A 1 83 ? -30.934 -27.276 -27.991 1.00 88.50 83 ASP A N 1
ATOM 612 C CA . ASP A 1 83 ? -30.741 -28.444 -28.856 1.00 88.50 83 ASP A CA 1
ATOM 613 C C . ASP A 1 83 ? -29.327 -29.026 -28.692 1.00 88.50 83 ASP A C 1
ATOM 615 O O . ASP A 1 83 ? -28.339 -28.572 -29.275 1.00 88.50 83 ASP A O 1
ATOM 619 N N . GLY A 1 84 ? -29.249 -30.124 -27.940 1.00 84.00 84 GLY A N 1
ATOM 620 C CA . GLY A 1 84 ? -27.992 -30.807 -27.637 1.00 84.00 84 GLY A CA 1
ATOM 621 C C . GLY A 1 84 ? -27.330 -30.354 -26.337 1.00 84.00 84 GLY A C 1
ATOM 622 O O . GLY A 1 84 ? -26.218 -30.809 -26.077 1.00 84.00 84 GLY A O 1
ATOM 623 N N . ALA A 1 85 ? -28.005 -29.531 -25.528 1.00 90.94 85 ALA A N 1
ATOM 624 C CA . ALA A 1 85 ? -27.567 -29.214 -24.175 1.00 90.94 85 ALA A CA 1
ATOM 625 C C . ALA A 1 85 ? -27.586 -30.459 -23.267 1.00 90.94 85 ALA A C 1
ATOM 627 O O . ALA A 1 85 ? -28.404 -31.374 -23.438 1.00 90.94 85 ALA A O 1
ATOM 628 N N . THR A 1 86 ? -26.685 -30.496 -22.288 1.00 92.56 86 THR A N 1
ATOM 629 C CA . THR A 1 86 ? -26.641 -31.525 -21.241 1.00 92.56 86 THR A CA 1
ATOM 630 C C . THR A 1 86 ? -26.970 -30.928 -19.884 1.00 92.56 86 THR A C 1
ATOM 632 O O . THR A 1 86 ? -26.588 -29.800 -19.604 1.00 92.56 86 THR A O 1
ATOM 635 N N . PHE A 1 87 ? -27.647 -31.709 -19.042 1.00 93.06 87 PHE A N 1
ATOM 636 C CA . PHE A 1 87 ? -28.100 -31.291 -17.717 1.00 93.06 87 PHE A CA 1
ATOM 637 C C . PHE A 1 87 ? -27.523 -32.237 -16.662 1.00 93.06 87 PHE A C 1
ATOM 639 O O . PHE A 1 87 ? -27.704 -33.457 -16.776 1.00 93.06 87 PHE A O 1
ATOM 646 N N . GLU A 1 88 ? -26.856 -31.698 -15.647 1.00 92.19 88 GLU A N 1
ATOM 647 C CA . GLU A 1 88 ? -26.240 -32.454 -14.555 1.00 92.19 88 GLU A CA 1
ATOM 648 C C . GLU A 1 88 ? -26.618 -31.848 -13.196 1.00 92.19 88 GLU A C 1
ATOM 650 O O . GLU A 1 88 ? -26.621 -30.636 -13.022 1.00 92.19 88 GLU A O 1
ATOM 655 N N . GLN A 1 89 ? -26.965 -32.701 -12.227 1.00 90.06 89 GLN A N 1
ATOM 656 C CA . GLN A 1 89 ? -27.226 -32.287 -10.846 1.00 90.06 89 GLN A CA 1
ATOM 657 C C . GLN A 1 89 ? -26.066 -32.741 -9.962 1.00 90.06 89 GLN A C 1
ATOM 659 O O . GLN A 1 89 ? -25.796 -33.945 -9.894 1.00 90.06 89 GLN A O 1
ATOM 664 N N . ASP A 1 90 ? -25.478 -31.812 -9.212 1.00 80.81 90 ASP A N 1
ATOM 665 C CA . ASP A 1 90 ? -24.495 -32.092 -8.165 1.00 80.81 90 ASP A CA 1
ATOM 666 C C . ASP A 1 90 ? -24.900 -31.390 -6.862 1.00 80.81 90 ASP A C 1
ATOM 668 O O . ASP A 1 90 ? -24.730 -30.188 -6.698 1.00 80.81 90 ASP A O 1
ATOM 672 N N . GLY A 1 91 ? -25.489 -32.134 -5.923 1.00 85.56 91 GLY A N 1
ATOM 673 C CA . GLY A 1 91 ? -25.996 -31.545 -4.681 1.00 85.56 91 GLY A CA 1
ATOM 674 C C . GLY A 1 91 ? -27.116 -30.527 -4.928 1.00 85.56 91 GLY A C 1
ATOM 675 O O . GLY A 1 91 ? -28.128 -30.862 -5.547 1.00 85.56 91 GLY A O 1
ATOM 676 N N . ASP A 1 92 ? -26.940 -29.315 -4.406 1.00 80.88 92 ASP A N 1
ATOM 677 C CA . ASP A 1 92 ? -27.812 -28.143 -4.565 1.00 80.88 92 ASP A CA 1
ATOM 678 C C . ASP A 1 92 ? -27.534 -27.335 -5.841 1.00 80.88 92 ASP A C 1
ATOM 680 O O . ASP A 1 92 ? -28.223 -26.355 -6.103 1.00 80.88 92 ASP A O 1
ATOM 684 N N . ARG A 1 93 ? -26.569 -27.767 -6.653 1.00 86.19 93 ARG A N 1
ATOM 685 C CA . ARG A 1 93 ? -26.171 -27.117 -7.897 1.00 86.19 93 ARG A CA 1
ATOM 686 C C . ARG A 1 93 ? -26.699 -27.860 -9.119 1.00 86.19 93 ARG A C 1
ATOM 688 O O . ARG A 1 93 ? -26.609 -29.093 -9.207 1.00 86.19 93 ARG A O 1
ATOM 695 N N . PHE A 1 94 ? -27.185 -27.094 -10.089 1.00 92.31 94 PHE A N 1
ATOM 696 C CA . PHE A 1 94 ? -27.683 -27.574 -11.370 1.00 92.31 94 PHE A CA 1
ATOM 697 C C . PHE A 1 94 ? -26.884 -26.970 -12.530 1.00 92.31 94 PHE A C 1
ATOM 699 O O . PHE A 1 94 ? -26.870 -25.757 -12.721 1.00 92.31 94 PHE A O 1
ATOM 706 N N . ASP A 1 95 ? -26.228 -27.827 -13.310 1.00 94.81 95 ASP A N 1
ATOM 707 C CA . ASP A 1 95 ? -25.386 -27.436 -14.439 1.00 94.81 95 ASP A CA 1
ATOM 708 C C . ASP A 1 95 ? -26.103 -27.719 -15.770 1.00 94.81 95 ASP A C 1
ATOM 710 O O . ASP A 1 95 ? -26.563 -28.837 -16.031 1.00 94.81 95 ASP A O 1
ATOM 714 N N . ILE A 1 96 ? -26.153 -26.710 -16.638 1.00 94.69 96 ILE A N 1
ATOM 715 C CA . ILE A 1 96 ? -26.643 -26.768 -18.016 1.00 94.69 96 ILE A CA 1
ATOM 716 C C . ILE A 1 96 ? -25.459 -26.440 -18.925 1.00 94.69 96 ILE A C 1
ATOM 718 O O . ILE A 1 96 ? -25.001 -25.304 -18.992 1.00 94.69 96 ILE A O 1
ATOM 722 N N . THR A 1 97 ? -24.942 -27.433 -19.642 1.00 94.31 97 THR A N 1
ATOM 723 C CA . THR A 1 97 ? -23.884 -27.208 -20.636 1.00 94.31 97 THR A CA 1
ATOM 724 C C . THR A 1 97 ? -24.506 -27.113 -22.018 1.00 94.31 97 THR A C 1
ATOM 726 O O . THR A 1 97 ? -25.102 -28.084 -22.496 1.00 94.31 97 THR A O 1
ATOM 729 N N . LEU A 1 98 ? -24.374 -25.955 -22.661 1.00 91.25 98 LEU A N 1
ATOM 730 C CA . LEU A 1 98 ? -24.847 -25.715 -24.018 1.00 91.25 98 LEU A CA 1
ATOM 731 C C . LEU A 1 98 ? -23.916 -26.366 -25.051 1.00 91.25 98 LEU A C 1
ATOM 733 O O . LEU A 1 98 ? -22.829 -26.866 -24.751 1.00 91.25 98 LEU A O 1
ATOM 737 N N . ARG A 1 99 ? -24.359 -26.404 -26.309 1.00 87.94 99 ARG A N 1
ATOM 738 C CA . ARG A 1 99 ? -23.682 -27.163 -27.371 1.00 87.94 99 ARG A CA 1
ATOM 739 C C . ARG A 1 99 ? -22.272 -26.659 -27.713 1.00 87.94 99 ARG A C 1
ATOM 741 O O . ARG A 1 99 ? -21.457 -27.442 -28.209 1.00 87.94 99 ARG A O 1
ATOM 748 N N . ASP A 1 100 ? -21.999 -25.380 -27.522 1.00 84.38 100 ASP A N 1
ATOM 749 C CA . ASP A 1 100 ? -20.693 -24.753 -27.745 1.00 84.38 100 ASP A CA 1
ATOM 750 C C . ASP A 1 100 ? -19.751 -24.855 -26.533 1.00 84.38 100 ASP A C 1
ATOM 752 O O . ASP A 1 100 ? -18.581 -24.497 -26.647 1.00 84.38 100 ASP A O 1
ATOM 756 N N . SER A 1 101 ? -20.210 -25.479 -25.444 1.00 89.81 101 SER A N 1
ATOM 757 C CA . SER A 1 101 ? -19.543 -25.623 -24.142 1.00 89.81 101 SER A CA 1
ATOM 758 C C . SER A 1 101 ? -19.757 -24.477 -23.150 1.00 89.81 101 SER A C 1
ATOM 760 O O . SER A 1 101 ? -19.156 -24.546 -22.079 1.00 89.81 101 SER A O 1
ATOM 762 N N . THR A 1 102 ? -20.624 -23.497 -23.434 1.00 89.00 102 THR A N 1
ATOM 763 C CA . THR A 1 102 ? -21.087 -22.538 -22.417 1.00 89.00 102 THR A CA 1
ATOM 764 C C . THR A 1 102 ? -21.717 -23.285 -21.246 1.00 89.00 102 THR A C 1
ATOM 766 O O . THR A 1 102 ? -22.596 -24.133 -21.439 1.00 89.00 102 THR A O 1
ATOM 769 N N . LEU A 1 103 ? -21.251 -23.004 -20.028 1.00 91.06 103 LEU A N 1
ATOM 770 C CA . LEU A 1 103 ? -21.755 -23.624 -18.805 1.00 91.06 103 LEU A CA 1
ATOM 771 C C . LEU A 1 103 ? -22.615 -22.633 -18.022 1.00 91.06 103 LEU A C 1
ATOM 773 O O . LEU A 1 103 ? -22.086 -21.696 -17.436 1.00 91.06 103 LEU A O 1
ATOM 777 N N . ILE A 1 104 ? -23.915 -22.900 -17.931 1.00 95.25 104 ILE A N 1
ATOM 778 C CA . ILE A 1 104 ? -24.813 -22.211 -17.001 1.00 95.25 104 ILE A CA 1
ATOM 779 C C . ILE A 1 104 ? -24.897 -23.053 -15.739 1.00 95.25 104 ILE A C 1
ATOM 781 O O . ILE A 1 104 ? -25.238 -24.235 -15.794 1.00 95.25 104 ILE A O 1
ATOM 785 N N . ARG A 1 105 ? -24.580 -22.455 -14.603 1.00 93.69 105 ARG A N 1
ATOM 786 C CA . ARG A 1 105 ? -24.601 -23.100 -13.298 1.00 93.69 105 ARG A CA 1
ATOM 787 C C . ARG A 1 105 ? -25.570 -22.356 -12.408 1.00 93.69 105 ARG A C 1
ATOM 789 O O . ARG A 1 105 ? -25.437 -21.156 -12.246 1.00 93.69 105 ARG A O 1
ATOM 796 N N . VAL A 1 106 ? -26.516 -23.061 -11.814 1.00 93.88 106 VAL A N 1
ATOM 797 C CA . VAL A 1 106 ? -27.545 -22.440 -10.981 1.00 93.88 106 VAL A CA 1
ATOM 798 C C . VAL A 1 106 ? -27.560 -23.128 -9.630 1.00 93.88 106 VAL A C 1
ATOM 800 O O . VAL A 1 106 ? -27.726 -24.350 -9.555 1.00 93.88 106 VAL A O 1
ATOM 803 N N . ASP A 1 107 ? -27.351 -22.360 -8.570 1.00 86.69 107 ASP A N 1
ATOM 804 C CA . ASP A 1 107 ? -27.446 -22.866 -7.205 1.00 86.69 107 ASP A CA 1
ATOM 805 C C . ASP A 1 107 ? -28.918 -22.837 -6.739 1.00 86.69 107 ASP A C 1
ATOM 807 O O . ASP A 1 107 ? -29.715 -22.014 -7.178 1.00 86.69 107 ASP A O 1
ATOM 811 N N . GLY A 1 108 ? -29.327 -23.787 -5.894 1.00 82.62 108 GLY A N 1
ATOM 812 C CA . GLY A 1 108 ? -30.693 -23.862 -5.349 1.00 82.62 108 GLY A CA 1
ATOM 813 C C . GLY A 1 108 ? -31.747 -24.504 -6.266 1.00 82.62 108 GLY A C 1
ATOM 814 O O . GLY A 1 108 ? -32.885 -24.701 -5.837 1.00 82.62 108 GLY A O 1
ATOM 815 N N . VAL A 1 109 ? -31.371 -24.903 -7.485 1.00 90.38 109 VAL A N 1
ATOM 816 C CA . VAL A 1 109 ? -32.262 -25.488 -8.503 1.00 90.38 109 VAL A CA 1
ATOM 817 C C . VAL A 1 109 ? -32.131 -27.011 -8.582 1.00 90.38 109 VAL A C 1
ATOM 819 O O . VAL A 1 109 ? -31.053 -27.588 -8.405 1.00 90.38 109 VAL A O 1
ATOM 822 N N . THR A 1 110 ? -33.235 -27.700 -8.892 1.00 88.00 110 THR A N 1
ATOM 823 C CA . THR A 1 110 ? -33.236 -29.142 -9.156 1.00 88.00 110 THR A CA 1
ATOM 824 C C . THR A 1 110 ? -33.722 -29.501 -10.559 1.00 88.00 110 THR A C 1
ATOM 826 O O . THR A 1 110 ? -34.457 -28.765 -11.212 1.00 88.00 110 THR A O 1
ATOM 829 N N . ALA A 1 111 ? -33.421 -30.722 -11.007 1.00 83.94 111 ALA A N 1
ATOM 830 C CA . ALA A 1 111 ? -33.942 -31.254 -12.271 1.00 83.94 111 ALA A CA 1
ATOM 831 C C . ALA A 1 111 ? -35.488 -31.266 -12.388 1.00 83.94 111 ALA A C 1
ATOM 833 O O . ALA A 1 111 ? -36.015 -31.457 -13.486 1.00 83.94 111 ALA A O 1
ATOM 834 N N . ALA A 1 112 ? -36.231 -31.116 -11.283 1.00 86.25 112 ALA A N 1
ATOM 835 C CA . ALA A 1 112 ? -37.689 -30.992 -11.315 1.00 86.25 112 ALA A CA 1
ATOM 836 C C . ALA A 1 112 ? -38.161 -29.602 -11.787 1.00 86.25 112 ALA A C 1
ATOM 838 O O . ALA A 1 112 ? -39.273 -29.502 -12.310 1.00 86.25 112 ALA A O 1
ATOM 839 N N . ASP A 1 113 ? -37.305 -28.587 -11.662 1.00 86.25 113 ASP A N 1
ATOM 840 C CA . ASP A 1 113 ? -37.630 -27.167 -11.830 1.00 86.25 113 ASP A CA 1
ATOM 841 C C . ASP A 1 113 ? -37.350 -26.661 -13.256 1.00 86.25 113 ASP A C 1
ATOM 843 O O . ASP A 1 113 ? -37.754 -25.566 -13.620 1.00 86.25 113 ASP A O 1
ATOM 847 N N . ILE A 1 114 ? -36.744 -27.494 -14.117 1.00 83.06 114 ILE A N 1
ATOM 848 C CA . ILE A 1 114 ? -36.347 -27.168 -15.507 1.00 83.06 114 ILE A CA 1
ATOM 849 C C . ILE A 1 114 ? -37.449 -26.461 -16.313 1.00 83.06 114 ILE A C 1
ATOM 851 O O . ILE A 1 114 ? -37.156 -25.626 -17.163 1.00 83.06 114 ILE A O 1
ATOM 855 N N . GLY A 1 115 ? -38.719 -26.810 -16.085 1.00 76.69 115 GLY A N 1
ATOM 856 C CA . GLY A 1 115 ? -39.847 -26.215 -16.810 1.00 76.69 115 GLY A CA 1
ATOM 857 C C . GLY A 1 115 ? -40.130 -24.748 -16.470 1.00 76.69 115 GLY A C 1
ATOM 858 O O . GLY A 1 115 ? -40.942 -24.139 -17.163 1.00 76.69 115 GLY A O 1
ATOM 859 N N . GLU A 1 116 ? -39.496 -24.222 -15.424 1.00 81.69 116 GLU A N 1
ATOM 860 C CA . GLU A 1 116 ? -39.678 -22.872 -14.881 1.00 81.69 116 GLU A CA 1
ATOM 861 C C . GLU A 1 116 ? -38.404 -22.020 -15.024 1.00 81.69 116 GLU A C 1
ATOM 863 O O . GLU A 1 116 ? -38.451 -20.821 -14.785 1.00 81.69 116 GLU A O 1
ATOM 868 N N . LEU A 1 117 ? -37.288 -22.611 -15.474 1.00 86.00 117 LEU A N 1
ATOM 869 C CA . LEU A 1 117 ? -35.995 -21.924 -15.554 1.00 86.00 117 LEU A CA 1
ATOM 870 C C . LEU A 1 117 ? -35.862 -20.978 -16.740 1.00 86.00 117 LEU A C 1
ATOM 872 O O . LEU A 1 117 ? -35.128 -20.012 -16.634 1.00 86.00 117 LEU A O 1
ATOM 876 N N . PHE A 1 118 ? -36.488 -21.268 -17.882 1.00 87.69 118 PHE A N 1
ATOM 877 C CA . PHE A 1 118 ? -36.144 -20.591 -19.133 1.00 87.69 118 PHE A CA 1
ATOM 878 C C . PHE A 1 118 ? -37.222 -19.627 -19.611 1.00 87.69 118 PHE A C 1
ATOM 880 O O . PHE A 1 118 ? -38.416 -19.949 -19.633 1.00 87.69 118 PHE A O 1
ATOM 887 N N . ALA A 1 119 ? -36.762 -18.491 -20.120 1.00 81.38 119 ALA A N 1
ATOM 888 C CA . ALA A 1 119 ? -37.532 -17.589 -20.952 1.00 81.38 119 ALA A CA 1
ATOM 889 C C . ALA A 1 119 ? -36.836 -17.435 -22.313 1.00 81.38 119 ALA A C 1
ATOM 891 O O . ALA A 1 119 ? -35.608 -17.449 -22.409 1.00 81.38 119 ALA A O 1
ATOM 892 N N . PHE A 1 120 ? -37.615 -17.326 -23.390 1.00 78.62 120 PHE A N 1
ATOM 893 C CA . PHE A 1 120 ? -37.065 -17.225 -24.741 1.00 78.62 120 PHE A CA 1
ATOM 894 C C . PHE A 1 120 ? -37.373 -15.873 -25.353 1.00 78.62 120 PHE A C 1
ATOM 896 O O . PHE A 1 120 ? -38.536 -15.525 -25.568 1.00 78.62 120 PHE A O 1
ATOM 903 N N . ARG A 1 121 ? -36.322 -15.147 -25.729 1.00 75.69 121 ARG A N 1
ATOM 904 C CA . ARG A 1 121 ? -36.444 -13.824 -26.356 1.00 75.69 121 ARG A CA 1
ATOM 905 C C . ARG A 1 121 ? -37.280 -13.870 -27.639 1.00 75.69 121 ARG A C 1
ATOM 907 O O . ARG A 1 121 ? -38.031 -12.943 -27.925 1.00 75.69 121 ARG A O 1
ATOM 914 N N . SER A 1 122 ? -37.264 -14.998 -28.353 1.00 64.62 122 SER A N 1
ATOM 915 C CA . SER A 1 122 ? -38.108 -15.240 -29.534 1.00 64.62 122 SER A CA 1
ATOM 916 C C . SER A 1 122 ? -39.630 -15.292 -29.292 1.00 64.62 122 SER A C 1
ATOM 918 O O . SER A 1 122 ? -40.391 -15.172 -30.254 1.00 64.62 122 SER A O 1
ATOM 920 N N . ASP A 1 123 ? -40.094 -15.476 -28.049 1.00 59.91 123 ASP A N 1
ATOM 921 C CA . ASP A 1 123 ? -41.525 -15.601 -27.721 1.00 59.91 123 ASP A CA 1
ATOM 922 C C . ASP A 1 123 ? -42.237 -14.248 -27.536 1.00 59.91 123 ASP A C 1
ATOM 924 O O . ASP A 1 123 ? -43.466 -14.194 -27.431 1.00 59.91 123 ASP A O 1
ATOM 928 N N . VAL A 1 124 ? -41.497 -13.139 -27.583 1.00 55.41 124 VAL A N 1
ATOM 929 C CA . VAL A 1 124 ? -42.050 -11.783 -27.645 1.00 55.41 124 VAL A CA 1
ATOM 930 C C . VAL A 1 124 ? -42.782 -11.618 -28.990 1.00 55.41 124 VAL A C 1
ATOM 932 O O . VAL A 1 124 ? -42.168 -11.451 -30.044 1.00 55.41 124 VAL A O 1
ATOM 935 N N . VAL A 1 125 ? -44.121 -11.746 -28.990 1.00 40.19 125 VAL A N 1
ATOM 936 C CA . VAL A 1 125 ? -44.957 -11.776 -30.212 1.00 40.19 125 VAL A CA 1
ATOM 937 C C . VAL A 1 125 ? -44.965 -10.415 -30.917 1.00 40.19 125 VAL A C 1
ATOM 939 O O . VAL A 1 125 ? -45.848 -9.579 -30.736 1.00 40.19 125 VAL A O 1
ATOM 942 N N . GLY A 1 126 ? -43.981 -10.264 -31.793 1.00 39.91 126 GLY A N 1
ATOM 943 C CA . GLY A 1 126 ? -43.730 -9.148 -32.692 1.00 39.91 126 GLY A CA 1
ATOM 944 C C . GLY A 1 126 ? -42.493 -9.493 -33.511 1.00 39.91 126 GLY A C 1
ATOM 945 O O . GLY A 1 126 ? -41.468 -8.842 -33.385 1.00 39.91 126 GLY A O 1
ATOM 946 N N . GLY A 1 127 ? -42.573 -10.591 -34.272 1.00 34.31 127 GLY A N 1
ATOM 947 C CA . GLY A 1 127 ? -41.472 -11.057 -35.110 1.00 34.31 127 GLY A CA 1
ATOM 948 C C . GLY A 1 127 ? -40.934 -9.920 -35.978 1.00 34.31 127 GLY A C 1
ATOM 949 O O . GLY A 1 127 ? -41.714 -9.278 -36.682 1.00 34.31 127 GLY A O 1
ATOM 950 N N . ASP A 1 128 ? -39.616 -9.736 -35.908 1.00 33.12 128 ASP A N 1
ATOM 951 C CA . ASP A 1 128 ? -38.836 -8.651 -36.519 1.00 33.12 128 ASP A CA 1
ATOM 952 C C . ASP A 1 128 ? -38.855 -7.307 -35.762 1.00 33.12 128 ASP A C 1
ATOM 954 O O . ASP A 1 128 ? -38.968 -6.238 -36.353 1.00 33.12 128 ASP A O 1
ATOM 958 N N . ALA A 1 129 ? -38.701 -7.368 -34.437 1.00 34.31 129 ALA A N 1
ATOM 959 C CA . ALA A 1 129 ? -38.103 -6.286 -33.661 1.00 34.31 129 ALA A CA 1
ATOM 960 C C . ALA A 1 129 ? -36.638 -6.623 -33.300 1.00 34.31 129 ALA A C 1
ATOM 962 O O . ALA A 1 129 ? -36.230 -6.500 -32.155 1.00 34.31 129 ALA A O 1
ATOM 963 N N . THR A 1 130 ? -35.798 -6.973 -34.285 1.00 33.25 130 THR A N 1
ATOM 964 C CA . THR A 1 130 ? -34.634 -6.081 -34.400 1.00 33.25 130 THR A CA 1
ATOM 965 C C . THR A 1 130 ? -35.265 -4.717 -34.631 1.00 33.25 130 THR A C 1
ATOM 967 O O . THR A 1 130 ? -36.134 -4.665 -35.510 1.00 33.25 130 THR A O 1
ATOM 970 N N . PRO A 1 131 ? -34.942 -3.649 -33.886 1.00 33.19 131 PRO A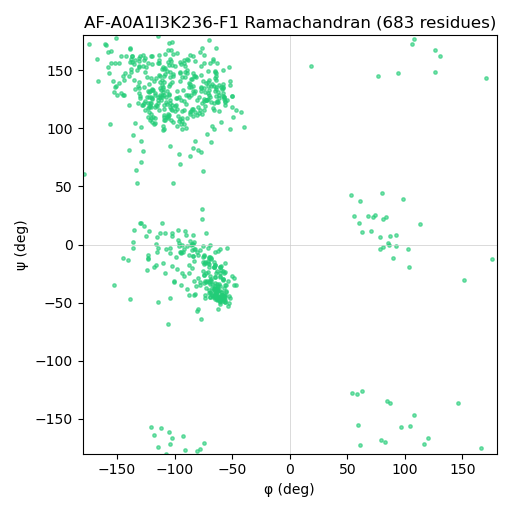 N 1
ATOM 971 C CA . PRO A 1 131 ? -35.256 -2.318 -34.381 1.00 33.19 131 PRO A CA 1
ATOM 972 C C . PRO A 1 131 ? -34.876 -2.346 -35.866 1.00 33.19 131 PRO A C 1
ATOM 974 O O . PRO A 1 131 ? -33.724 -2.654 -36.184 1.00 33.19 131 PRO A O 1
ATOM 977 N N . GLU A 1 132 ? -35.851 -2.228 -36.788 1.00 30.61 132 GLU A N 1
ATOM 978 C CA . GLU A 1 132 ? -35.521 -1.939 -38.186 1.00 30.61 132 GLU A CA 1
ATOM 979 C C . GLU A 1 132 ? -34.540 -0.808 -38.038 1.00 30.61 132 GLU A C 1
ATOM 981 O O . GLU A 1 132 ? -34.961 0.179 -37.432 1.00 30.61 132 GLU A O 1
ATOM 986 N N . ALA A 1 133 ? -33.280 -1.023 -38.454 1.00 34.34 133 ALA A N 1
ATOM 987 C CA . ALA A 1 133 ? -32.208 -0.064 -38.290 1.00 34.34 133 ALA A CA 1
ATOM 988 C C . ALA A 1 133 ? -32.826 1.290 -38.579 1.00 34.34 133 ALA A C 1
ATOM 990 O O . ALA A 1 133 ? -33.111 1.624 -39.740 1.00 34.34 133 ALA A O 1
ATOM 991 N N . GLY A 1 134 ? -33.122 2.014 -37.492 1.00 35.31 134 GLY A N 1
ATOM 992 C CA . GLY A 1 134 ? -33.448 3.405 -37.596 1.00 35.31 134 GLY A CA 1
ATOM 993 C C . GLY A 1 134 ? -32.287 3.933 -38.402 1.00 35.31 134 GLY A C 1
ATOM 994 O O . GLY A 1 134 ? -31.156 3.448 -38.283 1.00 35.31 134 GLY A O 1
ATOM 995 N N . THR A 1 135 ? -32.548 4.840 -39.324 1.00 38.47 135 THR A N 1
ATOM 996 C CA . THR A 1 135 ? -31.452 5.694 -39.750 1.00 38.47 135 THR A CA 1
ATOM 997 C C . THR A 1 135 ? -30.869 6.260 -38.460 1.00 38.47 135 THR A C 1
ATOM 999 O O . THR A 1 135 ? -31.520 7.112 -37.864 1.00 38.47 135 THR A O 1
ATOM 1002 N N . PHE A 1 136 ? -29.768 5.669 -37.983 1.00 41.72 136 PHE A N 1
ATOM 1003 C CA . PHE A 1 136 ? -29.041 6.118 -36.814 1.00 41.72 136 PHE A CA 1
ATOM 1004 C C . PHE A 1 136 ? -28.627 7.524 -37.191 1.00 41.72 136 PHE A C 1
ATOM 1006 O O . PHE A 1 136 ? -27.868 7.723 -38.145 1.00 41.72 136 PHE A O 1
ATOM 1013 N N . ASP A 1 137 ? -29.309 8.485 -36.586 1.00 55.53 137 ASP A N 1
ATOM 1014 C CA . ASP A 1 137 ? -28.914 9.868 -36.658 1.00 55.53 137 ASP A CA 1
ATOM 1015 C C . ASP A 1 137 ? -28.027 10.055 -35.429 1.00 55.53 137 ASP A C 1
ATOM 1017 O O . ASP A 1 137 ? -28.566 10.103 -34.323 1.00 55.53 137 ASP A O 1
ATOM 1021 N N . PRO A 1 138 ? -26.693 10.107 -35.592 1.00 51.22 138 PRO A N 1
ATOM 1022 C CA . PRO A 1 138 ? -25.743 10.196 -34.479 1.00 51.22 138 PRO A CA 1
ATOM 1023 C C . PRO A 1 138 ? -25.936 11.463 -33.625 1.00 51.22 138 PRO A C 1
ATOM 1025 O O . PRO A 1 138 ? -25.254 11.670 -32.630 1.00 51.22 138 PRO A O 1
ATOM 1028 N N . LEU A 1 139 ? -26.852 12.355 -34.017 1.00 53.72 139 LEU A N 1
ATOM 1029 C CA . LEU A 1 139 ? -27.198 13.574 -33.298 1.00 53.72 139 LEU A CA 1
ATOM 1030 C C . LEU A 1 139 ? -28.639 13.579 -32.758 1.00 53.72 139 LEU A C 1
ATOM 1032 O O . LEU A 1 139 ? -29.029 14.541 -32.091 1.00 53.72 139 LEU A O 1
ATOM 1036 N N . ASP A 1 140 ? -29.443 12.545 -33.030 1.00 61.03 140 ASP A N 1
ATOM 1037 C CA . ASP A 1 140 ? -30.776 12.385 -32.440 1.00 61.03 140 ASP A CA 1
ATOM 1038 C C . ASP A 1 140 ? -30.670 11.716 -31.066 1.00 61.03 140 ASP A C 1
ATOM 1040 O O . ASP A 1 140 ? -30.876 10.516 -30.901 1.00 61.03 140 ASP A O 1
ATOM 1044 N N . THR A 1 141 ? -30.394 12.530 -30.049 1.00 53.31 141 THR A N 1
ATOM 1045 C CA . THR A 1 141 ? -30.235 12.070 -28.662 1.00 53.31 141 THR A CA 1
ATOM 1046 C C . THR A 1 141 ? -31.534 11.596 -28.007 1.00 53.31 141 THR A C 1
ATOM 1048 O O . THR A 1 141 ? -31.523 11.185 -26.852 1.00 53.31 141 THR A O 1
ATOM 1051 N N . THR A 1 142 ? -32.680 11.640 -28.702 1.00 51.53 142 THR A N 1
ATOM 1052 C CA . THR A 1 142 ? -33.974 11.257 -28.108 1.00 51.53 142 THR A CA 1
ATOM 1053 C C . THR A 1 142 ? -34.147 9.751 -27.920 1.00 51.53 142 THR A C 1
ATOM 1055 O O . THR A 1 142 ? -35.041 9.338 -27.178 1.00 51.53 142 THR A O 1
ATOM 1058 N N . ALA A 1 143 ? -33.304 8.955 -28.578 1.00 53.59 143 ALA A N 1
ATOM 1059 C CA . ALA A 1 143 ? -33.253 7.501 -28.469 1.00 53.59 143 ALA A CA 1
ATOM 1060 C C . ALA A 1 143 ? -31.924 6.976 -27.892 1.00 53.59 143 ALA A C 1
ATOM 1062 O O . ALA A 1 143 ? -31.792 5.764 -27.770 1.00 53.59 143 ALA A O 1
ATOM 1063 N N . LEU A 1 144 ? -30.982 7.867 -27.551 1.00 60.88 144 LEU A N 1
ATOM 1064 C CA . LEU A 1 144 ? -29.660 7.529 -27.009 1.00 60.88 144 LEU A CA 1
ATOM 1065 C C . LEU A 1 144 ? -29.649 7.690 -25.487 1.00 60.88 144 LEU A C 1
ATOM 1067 O O . LEU A 1 144 ? -30.377 8.537 -24.949 1.00 60.88 144 LEU A O 1
ATOM 1071 N N . ASN A 1 145 ? -28.781 6.955 -24.793 1.00 61.22 145 ASN A N 1
ATOM 1072 C CA . ASN A 1 145 ? -28.493 7.276 -23.398 1.00 61.22 145 ASN A CA 1
ATOM 1073 C C . ASN A 1 145 ? -27.566 8.489 -23.357 1.00 61.22 145 ASN A C 1
ATOM 1075 O O . ASN A 1 145 ? -26.483 8.483 -23.931 1.00 61.22 145 ASN A O 1
ATOM 1079 N N . VAL A 1 146 ? -27.994 9.559 -22.687 1.00 67.56 146 VAL A N 1
ATOM 1080 C CA . VAL A 1 146 ? -27.164 10.759 -22.548 1.00 67.56 146 VAL A CA 1
ATOM 1081 C C . VAL A 1 146 ? -26.357 10.658 -21.264 1.00 67.56 146 VAL A C 1
ATOM 1083 O O . VAL A 1 146 ? -26.925 10.684 -20.170 1.00 67.56 146 VAL A O 1
ATOM 1086 N N . ILE A 1 147 ? -25.039 10.593 -21.406 1.00 67.06 147 ILE A N 1
ATOM 1087 C CA . ILE A 1 147 ? -24.084 10.556 -20.300 1.00 67.06 147 ILE A CA 1
ATOM 1088 C C . ILE A 1 147 ? -23.324 11.876 -20.312 1.00 67.06 147 ILE A C 1
ATOM 1090 O O . ILE A 1 147 ? -22.849 12.329 -21.350 1.00 67.06 147 ILE A O 1
ATOM 1094 N N . THR A 1 148 ? -23.258 12.550 -19.169 1.00 71.50 148 THR A N 1
ATOM 1095 C CA . THR A 1 148 ? -22.590 13.849 -19.054 1.00 71.50 148 THR A CA 1
ATOM 1096 C C . THR A 1 148 ? -21.674 13.837 -17.845 1.00 71.50 148 THR A C 1
ATOM 1098 O O . THR A 1 148 ? -22.146 13.598 -16.731 1.00 71.50 148 THR A O 1
ATOM 1101 N N . GLY A 1 149 ? -20.389 14.080 -18.081 1.00 59.78 149 GLY A N 1
ATOM 1102 C CA . GLY A 1 149 ? -19.404 14.320 -17.039 1.00 59.78 149 GLY A CA 1
ATOM 1103 C C . GLY A 1 149 ? -19.549 15.708 -16.417 1.00 59.78 149 GLY A C 1
ATOM 1104 O O . GLY A 1 149 ? -20.543 16.423 -16.594 1.00 59.78 149 GLY A O 1
ATOM 1105 N N . THR A 1 150 ? -18.578 16.067 -15.602 1.00 61.66 150 THR A N 1
ATOM 1106 C CA . THR A 1 150 ? -18.535 17.267 -14.784 1.00 61.66 150 THR A CA 1
ATOM 1107 C C . THR A 1 150 ? -17.570 18.301 -15.384 1.00 61.66 150 THR A C 1
ATOM 1109 O O . THR A 1 150 ? -17.326 18.325 -16.587 1.00 61.66 150 THR A O 1
ATOM 1112 N N . GLU A 1 151 ? -17.134 19.272 -14.578 1.00 60.09 151 GLU A N 1
ATOM 1113 C CA . GLU A 1 151 ? -16.047 20.195 -14.952 1.00 60.09 151 GLU A CA 1
ATOM 1114 C C . GLU A 1 151 ? -14.686 19.714 -14.389 1.00 60.09 151 GLU A C 1
ATOM 1116 O O . GLU A 1 151 ? -13.677 20.409 -14.531 1.00 60.09 151 GLU A O 1
ATOM 1121 N N . ASP A 1 152 ? -14.677 18.564 -13.702 1.00 60.12 152 ASP A N 1
ATOM 1122 C CA . ASP A 1 152 ? -13.511 17.900 -13.119 1.00 60.12 152 ASP A CA 1
ATOM 1123 C C . ASP A 1 152 ? -13.114 16.676 -13.971 1.00 60.12 152 ASP A C 1
ATOM 1125 O O . ASP A 1 152 ? -13.819 16.299 -14.892 1.00 60.12 152 ASP A O 1
ATOM 1129 N N . ARG A 1 153 ? -11.980 16.025 -13.665 1.00 59.00 153 ARG A N 1
ATOM 1130 C CA . ARG A 1 153 ? -11.577 14.787 -14.358 1.00 59.00 153 ARG A CA 1
ATOM 1131 C C . ARG A 1 153 ? -12.559 13.653 -14.059 1.00 59.00 153 ARG A C 1
ATOM 1133 O O . ARG A 1 153 ? -12.634 13.205 -12.913 1.00 59.00 153 ARG A O 1
ATOM 1140 N N . ASP A 1 154 ? -13.157 13.096 -15.100 1.00 53.06 154 ASP A N 1
ATOM 1141 C CA . ASP A 1 154 ? -14.105 11.996 -15.001 1.00 53.06 154 ASP A CA 1
ATOM 1142 C C . ASP A 1 154 ? -13.549 10.665 -15.532 1.00 53.06 154 ASP A C 1
ATOM 1144 O O . ASP A 1 154 ? -12.719 10.594 -16.444 1.00 53.06 154 ASP A O 1
ATOM 1148 N N . LYS A 1 155 ? -14.057 9.573 -14.948 1.00 64.38 155 LYS A N 1
ATOM 1149 C CA . LYS A 1 155 ? -14.017 8.231 -15.535 1.00 64.38 155 LYS A CA 1
ATOM 1150 C C . LYS A 1 155 ? -15.423 7.913 -16.022 1.00 64.38 155 LYS A C 1
ATOM 1152 O O . LYS A 1 155 ? -16.326 7.725 -15.208 1.00 64.38 155 LYS A O 1
ATOM 1157 N N . ILE A 1 156 ? -15.597 7.852 -17.334 1.00 58.56 156 ILE A N 1
ATOM 1158 C CA . ILE A 1 156 ? -16.889 7.662 -17.981 1.00 58.56 156 ILE A CA 1
ATOM 1159 C C . ILE A 1 156 ? -16.912 6.291 -18.644 1.00 58.56 156 ILE A C 1
ATOM 1161 O O . ILE A 1 156 ? -16.048 5.952 -19.453 1.00 58.56 156 ILE A O 1
ATOM 1165 N N . ILE A 1 157 ? -17.916 5.501 -18.281 1.00 63.72 157 ILE A N 1
ATOM 1166 C CA . ILE A 1 157 ? -18.175 4.193 -18.869 1.00 63.72 157 ILE A CA 1
ATOM 1167 C C . ILE A 1 157 ? -19.585 4.226 -19.441 1.00 63.72 157 ILE A C 1
ATOM 1169 O O . ILE A 1 157 ? -20.547 4.406 -18.692 1.00 63.72 157 ILE A O 1
ATOM 1173 N N . GLY A 1 158 ? -19.663 4.122 -20.762 1.00 57.28 158 GLY A N 1
ATOM 1174 C CA . GLY A 1 158 ? -20.890 3.950 -21.514 1.00 57.28 158 GLY A CA 1
ATOM 1175 C C . GLY A 1 158 ? -21.504 2.569 -21.309 1.00 57.28 158 GLY A C 1
ATOM 1176 O O . GLY A 1 158 ? -21.004 1.723 -20.562 1.00 57.28 158 GLY A O 1
ATOM 1177 N N . THR A 1 159 ? -22.662 2.379 -21.906 1.00 55.22 159 THR A N 1
ATOM 1178 C CA . THR A 1 159 ? -23.487 1.188 -21.805 1.00 55.22 159 THR A CA 1
ATOM 1179 C C . THR A 1 159 ? -23.158 0.219 -22.945 1.00 55.22 159 THR A C 1
ATOM 1181 O O . THR A 1 159 ? -22.097 0.271 -23.550 1.00 55.22 159 THR A O 1
ATOM 1184 N N . CYS A 1 160 ? -24.016 -0.765 -23.199 1.00 59.00 160 CYS A N 1
ATOM 1185 C CA . CYS A 1 160 ? -23.902 -1.608 -24.392 1.00 59.00 160 CYS A CA 1
ATOM 1186 C C . CYS A 1 160 ? -24.901 -1.217 -25.498 1.00 59.00 160 CYS A C 1
ATOM 1188 O O . CYS A 1 160 ? -25.060 -1.968 -26.466 1.00 59.00 160 CYS A O 1
ATOM 1190 N N . ASP A 1 161 ? -25.618 -0.108 -25.302 1.00 63.03 161 ASP A N 1
ATOM 1191 C CA . ASP A 1 161 ? -26.515 0.516 -26.270 1.00 63.03 161 ASP A CA 1
ATOM 1192 C C . ASP A 1 161 ? -25.835 1.749 -26.891 1.00 63.03 161 ASP A C 1
ATOM 1194 O O . ASP A 1 161 ? -24.849 2.241 -26.365 1.00 63.03 161 ASP A O 1
ATOM 1198 N N . ASP A 1 162 ? -26.403 2.286 -27.978 1.00 73.19 162 ASP A N 1
ATOM 1199 C CA . ASP A 1 162 ? -25.916 3.524 -28.599 1.00 73.19 162 ASP A CA 1
ATOM 1200 C C . ASP A 1 162 ? -26.003 4.722 -27.617 1.00 73.19 162 ASP A C 1
ATOM 1202 O O . ASP A 1 162 ? -27.101 5.186 -27.265 1.00 73.19 162 ASP A O 1
ATOM 1206 N N . ASP A 1 163 ? -24.856 5.277 -27.227 1.00 72.69 163 ASP A N 1
ATOM 1207 C CA . ASP A 1 163 ? -24.769 6.364 -26.254 1.00 72.69 163 ASP A CA 1
ATOM 1208 C C . ASP A 1 163 ? -24.454 7.736 -26.873 1.00 72.69 163 ASP A C 1
ATOM 1210 O O . ASP A 1 163 ? -23.865 7.882 -27.945 1.00 72.69 163 ASP A O 1
ATOM 1214 N N . TYR A 1 164 ? -24.823 8.792 -26.147 1.00 78.44 164 TYR A N 1
ATOM 1215 C CA . TYR A 1 164 ? -24.383 10.162 -26.392 1.00 78.44 164 TYR A CA 1
ATOM 1216 C C . TYR A 1 164 ? -23.609 10.682 -25.183 1.00 78.44 164 TYR A C 1
ATOM 1218 O O . TYR A 1 164 ? -24.194 11.049 -24.159 1.00 78.44 164 TYR A O 1
ATOM 1226 N N . ILE A 1 165 ? -22.288 10.728 -25.307 1.00 81.94 165 ILE A N 1
ATOM 1227 C CA . ILE A 1 165 ? -21.374 10.985 -24.198 1.00 81.94 165 ILE A CA 1
ATOM 1228 C C . ILE A 1 165 ? -20.795 12.391 -24.320 1.00 81.94 165 ILE A C 1
ATOM 1230 O O . ILE A 1 165 ? -20.127 12.720 -25.294 1.00 81.94 165 ILE A O 1
ATOM 1234 N N . ILE A 1 166 ? -21.026 13.220 -23.307 1.00 82.44 166 ILE A N 1
ATOM 1235 C CA . ILE A 1 166 ? -20.434 14.550 -23.155 1.00 82.44 166 ILE A CA 1
ATOM 1236 C C . ILE A 1 166 ? -19.461 14.458 -21.983 1.00 82.44 166 ILE A C 1
ATOM 1238 O O . ILE A 1 166 ? -19.902 14.454 -20.837 1.00 82.44 166 ILE A O 1
ATOM 1242 N N . ALA A 1 167 ? -18.159 14.369 -22.251 1.00 68.94 167 ALA A N 1
ATOM 1243 C CA . ALA A 1 167 ? -17.172 14.255 -21.177 1.00 68.94 167 ALA A CA 1
ATOM 1244 C C . ALA A 1 167 ? -17.133 15.521 -20.305 1.00 68.94 167 ALA A C 1
ATOM 1246 O O . ALA A 1 167 ? -17.198 15.427 -19.090 1.00 68.94 167 ALA A O 1
ATOM 1247 N N . GLY A 1 168 ? -17.230 16.698 -20.932 1.00 64.38 168 GLY A N 1
ATOM 1248 C CA . GLY A 1 168 ? -17.235 17.974 -20.221 1.00 64.38 168 GLY A CA 1
ATOM 1249 C C . GLY A 1 168 ? -15.848 18.612 -20.192 1.00 64.38 168 GLY A C 1
ATOM 1250 O O . GLY A 1 168 ? -15.032 18.383 -21.081 1.00 64.38 168 GLY A O 1
ATOM 1251 N N . GLN A 1 169 ? -15.616 19.490 -19.215 1.00 68.62 169 GLN A N 1
ATOM 1252 C CA . GLN A 1 169 ? -14.291 20.080 -18.991 1.00 68.62 169 GLN A CA 1
ATOM 1253 C C . GLN A 1 169 ? -13.527 19.201 -18.007 1.00 68.62 169 GLN A C 1
ATOM 1255 O O . GLN A 1 169 ? -14.136 18.648 -17.105 1.00 68.62 169 GLN A O 1
ATOM 1260 N N . GLY A 1 170 ? -12.204 19.139 -18.132 1.00 57.06 170 GLY A N 1
ATOM 1261 C CA . GLY A 1 170 ? -11.397 18.187 -17.376 1.00 57.06 170 GLY A CA 1
ATOM 1262 C C . GLY A 1 170 ? -10.506 17.354 -18.291 1.00 57.06 170 GLY A C 1
ATOM 1263 O O . GLY A 1 170 ? -10.599 17.401 -19.518 1.00 57.06 170 GLY A O 1
ATOM 1264 N N . GLN A 1 171 ? -9.555 16.643 -17.683 1.00 64.44 171 GLN A N 1
ATOM 1265 C CA . GLN A 1 171 ? -8.684 15.705 -18.393 1.00 64.44 171 GLN A CA 1
ATOM 1266 C C . GLN A 1 171 ? -9.251 14.292 -18.269 1.00 64.44 171 GLN A C 1
ATOM 1268 O O . GLN A 1 171 ? -8.765 13.504 -17.455 1.00 64.44 171 GLN A O 1
ATOM 1273 N N . ASP A 1 172 ? -10.275 13.992 -19.053 1.00 67.62 172 ASP A N 1
ATOM 1274 C CA . ASP A 1 172 ? -11.065 12.765 -19.000 1.00 67.62 172 ASP A CA 1
ATOM 1275 C C . ASP A 1 172 ? -10.321 11.635 -19.714 1.00 67.62 172 ASP A C 1
ATOM 1277 O O . ASP A 1 172 ? -10.515 11.329 -20.893 1.00 67.62 172 ASP A O 1
ATOM 1281 N N . PHE A 1 173 ? -9.376 11.040 -18.986 1.00 55.88 173 PHE A N 1
ATOM 1282 C CA . PHE A 1 173 ? -8.443 10.042 -19.515 1.00 55.88 173 PHE A CA 1
ATOM 1283 C C . PHE A 1 173 ? -9.055 8.660 -19.753 1.00 55.88 173 PHE A C 1
ATOM 1285 O O . PHE A 1 173 ? -8.390 7.797 -20.329 1.00 55.88 173 PHE A O 1
ATOM 1292 N N . TRP A 1 174 ? -10.282 8.440 -19.292 1.00 54.28 174 TRP A N 1
ATOM 1293 C CA . TRP A 1 174 ? -10.980 7.169 -19.405 1.00 54.28 174 TRP A CA 1
ATOM 1294 C C . TRP A 1 174 ? -12.441 7.417 -19.745 1.00 54.28 174 TRP A C 1
ATOM 1296 O O . TRP A 1 174 ? -13.300 7.399 -18.865 1.00 54.28 174 TRP A O 1
ATOM 1306 N N . VAL A 1 175 ? -12.698 7.648 -21.029 1.00 71.88 175 VAL A N 1
ATOM 1307 C CA . VAL A 1 175 ? -14.038 7.643 -21.608 1.00 71.88 175 VAL A CA 1
ATOM 1308 C C . VAL A 1 175 ? -14.167 6.380 -22.451 1.00 71.88 175 VAL A C 1
ATOM 1310 O O . VAL A 1 175 ? -13.358 6.135 -23.344 1.00 71.88 175 VAL A O 1
ATOM 1313 N N . THR A 1 176 ? -15.152 5.552 -22.134 1.00 77.31 176 THR A N 1
ATOM 1314 C CA . THR A 1 176 ? -15.492 4.346 -22.901 1.00 77.31 176 THR A CA 1
ATOM 1315 C C . THR A 1 176 ? -16.936 4.444 -23.356 1.00 77.31 176 THR A C 1
ATOM 1317 O O . THR A 1 176 ? -17.761 4.928 -22.582 1.00 77.31 176 THR A O 1
ATOM 1320 N N . GLY A 1 177 ? -17.217 4.061 -24.598 1.00 62.62 177 GLY A N 1
ATOM 1321 C CA . GLY A 1 177 ? -18.580 3.965 -25.134 1.00 62.62 177 GLY A CA 1
ATOM 1322 C C . GLY A 1 177 ? -19.251 2.650 -24.760 1.00 62.62 177 GLY A C 1
ATOM 1323 O O . GLY A 1 177 ? -20.433 2.620 -24.453 1.00 62.62 177 GLY A O 1
ATOM 1324 N N . GLY A 1 178 ? -18.451 1.591 -24.631 1.00 63.91 178 GLY A N 1
ATOM 1325 C CA . GLY A 1 178 ? -18.923 0.235 -24.443 1.00 63.91 178 GLY A CA 1
ATOM 1326 C C . GLY A 1 178 ? -19.253 -0.418 -25.785 1.00 63.91 178 GLY A C 1
ATOM 1327 O O . GLY A 1 178 ? -18.436 -0.420 -26.701 1.00 63.91 178 GLY A O 1
ATOM 1328 N N . ALA A 1 179 ? -20.393 -1.094 -25.877 1.00 61.75 179 ALA A N 1
ATOM 1329 C CA . ALA A 1 179 ? -20.851 -1.679 -27.140 1.00 61.75 179 ALA A CA 1
ATOM 1330 C C . ALA A 1 179 ? -21.984 -0.822 -27.706 1.00 61.75 179 ALA A C 1
ATOM 1332 O O . ALA A 1 179 ? -22.712 -0.217 -26.941 1.00 61.75 179 ALA A O 1
ATOM 1333 N N . GLY A 1 180 ? -22.193 -0.845 -29.021 1.00 68.94 180 GLY A N 1
ATOM 1334 C CA . GLY A 1 180 ? -23.197 0.013 -29.653 1.00 68.94 180 GLY A CA 1
ATOM 1335 C C . GLY A 1 180 ? -22.546 0.930 -30.674 1.00 68.94 180 GLY A C 1
ATOM 1336 O O . GLY A 1 180 ? -21.437 0.660 -31.132 1.00 68.94 180 GLY A O 1
ATOM 1337 N N . ARG A 1 181 ? -23.286 1.944 -31.116 1.00 75.38 181 ARG A N 1
ATOM 1338 C CA . ARG A 1 181 ? -22.773 3.063 -31.904 1.00 75.38 181 ARG A CA 1
ATOM 1339 C C . ARG A 1 181 ? -22.784 4.311 -31.056 1.00 75.38 181 ARG A C 1
ATOM 1341 O O . ARG A 1 181 ? -23.810 4.987 -30.952 1.00 75.38 181 ARG A O 1
ATOM 1348 N N . ASP A 1 182 ? -21.628 4.650 -30.524 1.00 82.88 182 ASP A N 1
ATOM 1349 C CA . ASP A 1 182 ? -21.533 5.715 -29.545 1.00 82.88 182 ASP A CA 1
ATOM 1350 C C . ASP A 1 182 ? -21.162 7.034 -30.199 1.00 82.88 182 ASP A C 1
ATOM 1352 O O . ASP A 1 182 ? -20.474 7.103 -31.221 1.00 82.88 182 ASP A O 1
ATOM 1356 N N . THR A 1 183 ? -21.660 8.125 -29.630 1.00 86.38 183 THR A N 1
ATOM 1357 C CA . THR A 1 183 ? -21.326 9.475 -30.064 1.00 86.38 183 THR A CA 1
ATOM 1358 C C . THR A 1 183 ? -20.694 10.260 -28.927 1.00 86.38 183 THR A C 1
ATOM 1360 O O . THR A 1 183 ? -21.363 10.640 -27.969 1.00 86.38 183 THR A O 1
ATOM 1363 N N . PHE A 1 184 ? -19.409 10.572 -29.071 1.00 88.94 184 PHE A N 1
ATOM 1364 C CA . PHE A 1 184 ? -18.630 11.351 -28.111 1.00 88.94 184 PHE A CA 1
ATOM 1365 C C . PHE A 1 184 ? -18.641 12.828 -28.509 1.00 88.94 184 PHE A C 1
ATOM 1367 O O . PHE A 1 184 ? -18.012 13.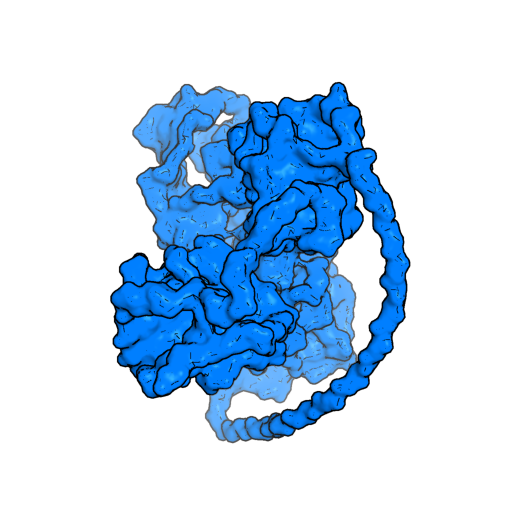231 -29.490 1.00 88.94 184 PHE A O 1
ATOM 1374 N N . GLU A 1 185 ? -19.383 13.658 -27.785 1.00 86.06 185 GLU A N 1
ATOM 1375 C CA . GLU A 1 185 ? -19.388 15.101 -27.992 1.00 86.06 185 GLU A CA 1
ATOM 1376 C C . GLU A 1 185 ? -18.108 15.730 -27.438 1.00 86.06 185 GLU A C 1
ATOM 1378 O O . GLU A 1 185 ? -17.833 15.645 -26.244 1.00 86.06 185 GLU A O 1
ATOM 1383 N N . VAL A 1 186 ? -17.383 16.438 -28.309 1.00 83.19 186 VAL A N 1
ATOM 1384 C CA . VAL A 1 186 ? -16.238 17.268 -27.924 1.00 83.19 186 VAL A CA 1
ATOM 1385 C C . VAL A 1 186 ? -16.505 18.725 -28.302 1.00 83.19 186 VAL A C 1
ATOM 1387 O O . VAL A 1 186 ? -16.972 19.056 -29.406 1.00 83.19 186 VAL A O 1
ATOM 1390 N N . ASN A 1 187 ? -16.219 19.619 -27.363 1.00 76.94 187 ASN A N 1
ATOM 1391 C CA . ASN A 1 187 ? -16.324 21.061 -27.483 1.00 76.94 187 ASN A CA 1
ATOM 1392 C C . ASN A 1 187 ? -14.941 21.721 -27.403 1.00 76.94 187 ASN A C 1
ATOM 1394 O O . ASN A 1 187 ? -13.988 21.200 -26.838 1.00 76.94 187 ASN A O 1
ATOM 1398 N N . TYR A 1 188 ? -14.844 22.923 -27.970 1.00 76.19 188 TYR A N 1
ATOM 1399 C CA . TYR A 1 188 ? -13.693 23.785 -27.718 1.00 76.19 188 TYR A CA 1
ATOM 1400 C C . TYR A 1 188 ? -13.642 24.184 -26.239 1.00 76.19 188 TYR A C 1
ATOM 1402 O O . TYR A 1 188 ? -14.651 24.642 -25.690 1.00 76.19 188 TYR A O 1
ATOM 1410 N N . GLY A 1 189 ? -12.459 24.090 -25.640 1.00 64.12 189 GLY A N 1
ATOM 1411 C CA . GLY A 1 189 ? -12.215 24.330 -24.222 1.00 64.12 189 GLY A CA 1
ATOM 1412 C C . GLY A 1 189 ? -12.296 23.083 -23.344 1.00 64.12 189 GLY A C 1
ATOM 1413 O O . GLY A 1 189 ? -12.058 23.217 -22.146 1.00 64.12 189 GLY A O 1
ATOM 1414 N N . ASP A 1 190 ? -12.593 21.913 -23.913 1.00 73.94 190 ASP A N 1
ATOM 1415 C CA . ASP A 1 190 ? -12.392 20.631 -23.231 1.00 73.94 190 ASP A CA 1
ATOM 1416 C C . ASP A 1 190 ? -10.867 20.386 -23.153 1.00 73.94 190 ASP A C 1
ATOM 1418 O O . ASP A 1 190 ? -10.156 20.683 -24.119 1.00 73.94 190 ASP A O 1
ATOM 1422 N N . ASP A 1 191 ? -10.319 19.929 -22.020 1.00 65.69 191 ASP A N 1
ATOM 1423 C CA . ASP A 1 191 ? -8.855 19.838 -21.870 1.00 65.69 191 ASP A CA 1
ATOM 1424 C C . ASP A 1 191 ? -8.310 18.609 -22.620 1.00 65.69 191 ASP A C 1
ATOM 1426 O O . ASP A 1 191 ? -7.545 18.747 -23.581 1.00 65.69 191 ASP A O 1
ATOM 1430 N N . ILE A 1 192 ? -8.697 17.399 -22.195 1.00 60.03 192 ILE A N 1
ATOM 1431 C CA . ILE A 1 192 ? -8.306 16.134 -22.838 1.00 60.03 192 ILE A CA 1
ATOM 1432 C C . ILE A 1 192 ? -9.471 15.149 -22.760 1.00 60.03 192 ILE A C 1
ATOM 1434 O O . ILE A 1 192 ? -9.931 14.861 -21.6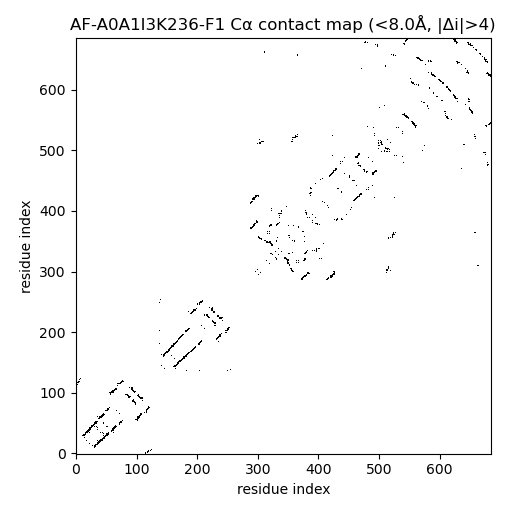66 1.00 60.03 192 ILE A O 1
ATOM 1438 N N . VAL A 1 193 ? -9.864 14.557 -23.888 1.00 71.94 193 VAL A N 1
ATOM 1439 C CA . VAL A 1 193 ? -10.832 13.449 -23.935 1.00 71.94 193 VAL A CA 1
ATOM 1440 C C . VAL A 1 193 ? -10.140 12.232 -24.537 1.00 71.94 193 VAL A C 1
ATOM 1442 O O . VAL A 1 193 ? -9.825 12.229 -25.731 1.00 71.94 193 VAL A O 1
ATOM 1445 N N . ARG A 1 194 ? -9.866 11.202 -23.725 1.00 77.44 194 ARG A N 1
ATOM 1446 C CA . ARG A 1 194 ? -9.353 9.915 -24.218 1.00 77.44 194 ARG A CA 1
ATOM 1447 C C . ARG A 1 194 ? -10.487 8.905 -24.327 1.00 77.44 194 ARG A C 1
ATOM 1449 O O . ARG A 1 194 ? -11.019 8.465 -23.312 1.00 77.44 194 ARG A O 1
ATOM 1456 N N . ILE A 1 195 ? -10.774 8.501 -25.559 1.00 81.62 195 ILE A N 1
ATOM 1457 C CA . ILE A 1 195 ? -11.737 7.454 -25.885 1.00 81.62 195 ILE A CA 1
ATOM 1458 C C . ILE A 1 195 ? -10.973 6.133 -26.009 1.00 81.62 195 ILE A C 1
ATOM 1460 O O . ILE A 1 195 ? -10.168 5.958 -26.929 1.00 81.62 195 ILE A O 1
ATOM 1464 N N . ALA A 1 196 ? -11.167 5.241 -25.041 1.00 73.00 196 ALA A N 1
ATOM 1465 C CA . ALA A 1 196 ? -10.316 4.065 -24.849 1.00 73.00 196 ALA A CA 1
ATOM 1466 C C . ALA A 1 196 ? -10.747 2.829 -25.663 1.00 73.00 196 ALA A C 1
ATOM 1468 O O . ALA A 1 196 ? -9.941 1.916 -25.839 1.00 73.00 196 ALA A O 1
ATOM 1469 N N . ASP A 1 197 ? -11.982 2.789 -26.163 1.00 72.56 197 ASP A N 1
ATOM 1470 C CA . ASP A 1 197 ? -12.584 1.634 -26.847 1.00 72.56 197 ASP A CA 1
ATOM 1471 C C . ASP A 1 197 ? -13.213 1.966 -28.212 1.00 72.56 197 ASP A C 1
ATOM 1473 O O . ASP A 1 197 ? -13.981 1.170 -28.741 1.00 72.56 197 ASP A O 1
ATOM 1477 N N . PHE A 1 198 ? -12.844 3.102 -28.810 1.00 84.69 198 PHE A N 1
ATOM 1478 C CA . PHE A 1 198 ? -13.454 3.605 -30.042 1.00 84.69 198 PHE A CA 1
ATOM 1479 C C . PHE A 1 198 ? -13.405 2.602 -31.210 1.00 84.69 198 PHE A C 1
ATOM 1481 O O . PHE A 1 198 ? -12.336 2.202 -31.691 1.00 84.69 198 PHE A O 1
ATOM 1488 N N . VAL A 1 199 ? -14.572 2.266 -31.753 1.00 83.44 199 VAL A N 1
ATOM 1489 C CA . VAL A 1 199 ? -14.753 1.371 -32.896 1.00 83.44 199 VAL A CA 1
ATOM 1490 C C . VAL A 1 199 ? -15.018 2.180 -34.164 1.00 83.44 199 VAL A C 1
ATOM 1492 O O . VAL A 1 199 ? -16.115 2.670 -34.424 1.00 83.44 199 VAL A O 1
ATOM 1495 N N . THR A 1 200 ? -14.005 2.270 -35.028 1.00 80.06 200 THR A N 1
ATOM 1496 C CA . THR A 1 200 ? -14.108 3.007 -36.301 1.00 80.06 200 THR A CA 1
ATOM 1497 C C . THR A 1 200 ? -15.287 2.529 -37.160 1.00 80.06 200 THR A C 1
ATOM 1499 O O . THR A 1 200 ? -15.348 1.363 -37.560 1.00 80.06 200 THR A O 1
ATOM 1502 N N . GLY A 1 201 ? -16.171 3.461 -37.528 1.00 70.75 201 GLY A N 1
ATOM 1503 C CA . GLY A 1 201 ? -17.314 3.233 -38.418 1.00 70.75 201 GLY A CA 1
ATOM 1504 C C . GLY A 1 201 ? -18.604 2.803 -37.715 1.00 70.75 201 GLY A C 1
ATOM 1505 O O . GLY A 1 201 ? -19.658 2.824 -38.357 1.00 70.75 201 GLY A O 1
ATOM 1506 N N . ASP A 1 202 ? -18.530 2.454 -36.430 1.00 77.50 202 ASP A N 1
ATOM 1507 C CA . ASP A 1 202 ? -19.691 2.314 -35.550 1.00 77.50 202 ASP A CA 1
ATOM 1508 C C . ASP A 1 202 ? -19.783 3.535 -34.618 1.00 77.50 202 ASP A C 1
ATOM 1510 O O . ASP A 1 202 ? -20.830 4.189 -34.587 1.00 77.50 202 ASP A O 1
ATOM 1514 N N . ASP A 1 203 ? -18.664 3.945 -34.022 1.00 87.12 203 ASP A N 1
ATOM 1515 C CA . ASP A 1 203 ? -18.584 5.112 -33.144 1.00 87.12 203 ASP A CA 1
ATOM 1516 C C . ASP A 1 203 ? -18.243 6.401 -33.886 1.00 87.12 203 ASP A C 1
ATOM 1518 O O . ASP A 1 203 ? -17.597 6.413 -34.941 1.00 87.12 203 ASP A O 1
ATOM 1522 N N . HIS A 1 204 ? -18.677 7.517 -33.307 1.00 88.19 204 HIS A N 1
ATOM 1523 C CA . HIS A 1 204 ? -18.537 8.844 -33.877 1.00 88.19 204 HIS A CA 1
ATOM 1524 C C . HIS A 1 204 ? -18.127 9.876 -32.826 1.00 88.19 204 HIS A C 1
ATOM 1526 O O . HIS A 1 204 ? -18.484 9.815 -31.656 1.00 88.19 204 HIS A O 1
ATOM 1532 N N . ILE A 1 205 ? -17.414 10.900 -33.272 1.00 89.75 205 ILE A N 1
ATOM 1533 C CA . ILE A 1 205 ? -17.028 12.062 -32.482 1.00 89.75 205 ILE A CA 1
ATOM 1534 C C . ILE A 1 205 ? -17.840 13.250 -32.990 1.00 89.75 205 ILE A C 1
ATOM 1536 O O . ILE A 1 205 ? -17.736 13.655 -34.154 1.00 89.75 205 ILE A O 1
ATOM 1540 N N . ALA A 1 206 ? -18.678 13.808 -32.123 1.00 84.94 206 ALA A N 1
ATOM 1541 C CA . ALA A 1 206 ? -19.539 14.934 -32.436 1.00 84.94 206 ALA A CA 1
ATOM 1542 C C . ALA A 1 206 ? -18.834 16.267 -32.166 1.00 84.94 206 ALA A C 1
ATOM 1544 O O . ALA A 1 206 ? -18.680 16.705 -31.027 1.00 84.94 206 ALA A O 1
ATOM 1545 N N . LEU A 1 207 ? -18.490 16.977 -33.241 1.00 83.44 207 LEU A N 1
ATOM 1546 C CA . LEU A 1 207 ? -17.945 18.335 -33.183 1.00 83.44 207 LEU A CA 1
ATOM 1547 C C . LEU A 1 207 ? -19.014 19.377 -33.518 1.00 83.44 207 LEU A C 1
ATOM 1549 O O . LEU A 1 207 ? -20.076 19.068 -34.063 1.00 83.44 207 LEU A O 1
ATOM 1553 N N . ALA A 1 208 ? -18.746 20.642 -33.192 1.00 76.12 208 ALA A N 1
ATOM 1554 C CA . ALA A 1 208 ? -19.686 21.731 -33.461 1.00 76.12 208 ALA A CA 1
ATOM 1555 C C . ALA A 1 208 ? -19.991 21.873 -34.969 1.00 76.12 208 ALA A C 1
ATOM 1557 O O . ALA A 1 208 ? -21.156 21.904 -35.381 1.00 76.12 208 ALA A O 1
ATOM 1558 N N . ASP A 1 209 ? -18.948 21.918 -35.800 1.00 78.81 209 ASP A N 1
ATOM 1559 C CA . ASP A 1 209 ? -19.037 21.905 -37.259 1.00 78.81 209 ASP A CA 1
ATOM 1560 C C . ASP A 1 209 ? -17.707 21.472 -37.903 1.00 78.81 209 ASP A C 1
ATOM 1562 O O . ASP A 1 209 ? -16.688 21.334 -37.227 1.00 78.81 209 ASP A O 1
ATOM 1566 N N . SER A 1 210 ? -17.704 21.261 -39.222 1.00 78.94 210 SER A N 1
ATOM 1567 C CA . SER A 1 210 ? -16.522 20.763 -39.937 1.00 78.94 210 SER A CA 1
ATOM 1568 C C . SER A 1 210 ? -15.334 21.725 -39.940 1.00 78.94 210 SER A C 1
ATOM 1570 O O . SER A 1 210 ? -14.216 21.295 -40.199 1.00 78.94 210 SER A O 1
ATOM 1572 N N . THR A 1 211 ? -15.551 23.019 -39.684 1.00 81.62 211 THR A N 1
ATOM 1573 C CA . THR A 1 211 ? -14.465 24.012 -39.636 1.00 81.62 211 THR A CA 1
ATOM 1574 C C . THR A 1 211 ? -13.616 23.883 -38.375 1.00 81.62 211 THR A C 1
ATOM 1576 O O . THR A 1 211 ? -12.489 24.365 -38.370 1.00 81.62 211 THR A O 1
ATOM 1579 N N . VAL A 1 212 ? -14.094 23.159 -37.352 1.00 80.75 212 VAL A N 1
ATOM 1580 C CA . VAL A 1 212 ? -13.314 22.811 -36.148 1.00 80.75 212 VAL A CA 1
ATOM 1581 C C . VAL A 1 212 ? -12.035 22.040 -36.505 1.00 80.75 212 VAL A C 1
ATOM 1583 O O . VAL A 1 212 ? -11.015 22.180 -35.833 1.00 80.75 212 VAL A O 1
ATOM 1586 N N . LEU A 1 213 ? -12.062 21.278 -37.604 1.00 83.94 213 LEU A N 1
ATOM 1587 C CA . LEU A 1 213 ? -10.919 20.507 -38.095 1.00 83.94 213 LEU A CA 1
ATOM 1588 C C . LEU A 1 213 ? -9.983 21.304 -39.026 1.00 83.94 213 LEU A C 1
ATOM 1590 O O . LEU A 1 213 ? -8.906 20.809 -39.350 1.00 83.94 213 LEU A O 1
ATOM 1594 N N . ASP A 1 214 ? -10.340 22.523 -39.463 1.00 84.50 214 ASP A N 1
ATOM 1595 C CA . ASP A 1 214 ? -9.563 23.277 -40.470 1.00 84.50 214 ASP A CA 1
ATOM 1596 C C . ASP A 1 214 ? -8.161 23.704 -39.976 1.00 84.50 214 ASP A C 1
ATOM 1598 O O . ASP A 1 214 ? -7.287 24.001 -40.801 1.00 84.50 214 ASP A O 1
ATOM 1602 N N . GLY A 1 215 ? -7.932 23.732 -38.658 1.00 78.25 215 GLY A N 1
ATOM 1603 C CA . GLY A 1 215 ? -6.628 24.006 -38.040 1.00 78.25 215 GLY A CA 1
ATOM 1604 C C . GLY A 1 215 ? -6.132 22.935 -37.059 1.00 78.25 215 GLY A C 1
ATOM 1605 O O . GLY A 1 215 ? -5.075 23.104 -36.453 1.00 78.25 215 GLY A O 1
ATOM 1606 N N . ALA A 1 216 ? -6.832 21.800 -36.961 1.00 87.56 216 ALA A N 1
ATOM 1607 C CA . ALA A 1 216 ? -6.410 20.694 -36.110 1.00 87.56 216 ALA A CA 1
ATOM 1608 C C . ALA A 1 216 ? -5.077 20.069 -36.574 1.00 87.56 216 ALA A C 1
ATOM 1610 O O . ALA A 1 216 ? -4.759 20.028 -37.770 1.00 87.56 216 ALA A O 1
ATOM 1611 N N . THR A 1 217 ? -4.297 19.558 -35.623 1.00 89.69 217 THR A N 1
ATOM 1612 C CA . THR A 1 217 ? -3.090 18.761 -35.877 1.00 89.69 217 THR A CA 1
ATOM 1613 C C . THR A 1 217 ? -3.326 17.305 -35.508 1.00 89.69 217 THR A C 1
ATOM 1615 O O . THR A 1 217 ? -4.010 17.025 -34.529 1.00 89.69 217 THR A O 1
ATOM 1618 N N . PHE A 1 218 ? -2.726 16.394 -36.273 1.00 90.44 218 PHE A N 1
ATOM 1619 C CA . PHE A 1 218 ? -2.904 14.952 -36.122 1.00 90.44 218 PHE A CA 1
ATOM 1620 C C . PHE A 1 218 ? -1.551 14.287 -35.861 1.00 90.44 218 PHE A C 1
ATOM 1622 O O . PHE A 1 218 ? -0.586 14.557 -36.587 1.00 90.44 218 PHE A O 1
ATOM 1629 N N . GLU A 1 219 ? -1.479 13.423 -34.855 1.00 86.12 219 GLU A N 1
ATOM 1630 C CA . GLU A 1 219 ? -0.281 12.663 -34.496 1.00 86.12 219 GLU A CA 1
ATOM 1631 C C . GLU A 1 219 ? -0.641 11.193 -34.244 1.00 86.12 219 GLU A C 1
ATOM 1633 O O . GLU A 1 219 ? -1.623 10.888 -33.578 1.00 86.12 219 GLU A O 1
ATOM 1638 N N . GLN A 1 220 ? 0.146 10.273 -34.808 1.00 82.25 220 GLN A N 1
ATOM 1639 C CA . GLN A 1 220 ? -0.027 8.831 -34.619 1.00 82.25 220 GLN A CA 1
ATOM 1640 C C . GLN A 1 220 ? 1.179 8.268 -33.869 1.00 82.25 220 GLN A C 1
ATOM 1642 O O . GLN A 1 220 ? 2.310 8.410 -34.349 1.00 82.25 220 GLN A O 1
ATOM 1647 N N . ASP A 1 221 ? 0.929 7.550 -32.776 1.00 66.56 221 ASP A N 1
ATOM 1648 C CA . ASP A 1 221 ? 1.937 6.795 -32.032 1.00 66.56 221 ASP A CA 1
ATOM 1649 C C . ASP A 1 221 ? 1.422 5.385 -31.698 1.00 66.56 221 ASP A C 1
ATOM 1651 O O . ASP A 1 221 ? 0.559 5.192 -30.845 1.00 66.56 221 ASP A O 1
ATOM 1655 N N . GLY A 1 222 ? 1.915 4.375 -32.418 1.00 77.50 222 GLY A N 1
ATOM 1656 C CA . GLY A 1 222 ? 1.379 3.014 -32.319 1.00 77.50 222 GLY A CA 1
ATOM 1657 C C . GLY A 1 222 ? -0.117 2.960 -32.659 1.00 77.50 222 GLY A C 1
ATOM 1658 O O . GLY A 1 222 ? -0.526 3.468 -33.705 1.00 77.50 222 GLY A O 1
ATOM 1659 N N . ASP A 1 223 ? -0.911 2.355 -31.774 1.00 73.00 223 ASP A N 1
ATOM 1660 C CA . ASP A 1 223 ? -2.374 2.251 -31.902 1.00 73.00 223 ASP A CA 1
ATOM 1661 C C . ASP A 1 223 ? -3.111 3.520 -31.428 1.00 73.00 223 ASP A C 1
ATOM 1663 O O . ASP A 1 223 ? -4.327 3.601 -31.564 1.00 73.00 223 ASP A O 1
ATOM 1667 N N . ARG A 1 224 ? -2.397 4.522 -30.901 1.00 79.81 224 ARG A N 1
ATOM 1668 C CA . ARG A 1 224 ? -2.966 5.784 -30.420 1.00 79.81 224 ARG A CA 1
ATOM 1669 C C . ARG A 1 224 ? -2.954 6.847 -31.516 1.00 79.81 224 ARG A C 1
ATOM 1671 O O . ARG A 1 224 ? -1.914 7.100 -32.135 1.00 79.81 224 ARG A O 1
ATOM 1678 N N . PHE A 1 225 ? -4.085 7.521 -31.682 1.00 86.81 225 PHE A N 1
ATOM 1679 C CA . PHE A 1 225 ? -4.263 8.640 -32.596 1.00 86.81 225 PHE A CA 1
ATOM 1680 C C . PHE A 1 225 ? -4.738 9.893 -31.856 1.00 86.81 225 PHE A C 1
ATOM 1682 O O . PHE A 1 225 ? -5.816 9.920 -31.262 1.00 86.81 225 PHE A O 1
ATOM 1689 N N . ASP A 1 226 ? -3.914 10.936 -31.910 1.00 87.75 226 ASP A N 1
ATOM 1690 C CA . ASP A 1 226 ? -4.125 12.208 -31.231 1.00 87.75 226 ASP A CA 1
ATOM 1691 C C . ASP A 1 226 ? -4.563 13.283 -32.231 1.00 87.75 226 ASP A C 1
ATOM 1693 O O . ASP A 1 226 ? -3.922 13.514 -33.261 1.00 87.75 226 ASP A O 1
ATOM 1697 N N . ILE A 1 227 ? -5.650 13.977 -31.898 1.00 91.56 227 ILE A N 1
ATOM 1698 C CA . ILE A 1 227 ? -6.226 15.081 -32.664 1.00 91.56 227 ILE A CA 1
ATOM 1699 C C . ILE A 1 227 ? -6.252 16.303 -31.754 1.00 91.56 227 ILE A C 1
ATOM 1701 O O . ILE A 1 227 ? -7.047 16.387 -30.821 1.00 91.56 227 ILE A O 1
ATOM 1705 N N . THR A 1 228 ? -5.373 17.263 -32.013 1.00 88.19 228 THR A N 1
ATOM 1706 C CA . THR A 1 228 ? -5.318 18.514 -31.250 1.00 88.19 228 THR A CA 1
ATOM 1707 C C . THR A 1 228 ? -6.038 19.607 -32.019 1.00 88.19 228 THR A C 1
ATOM 1709 O O . THR A 1 228 ? -5.651 19.928 -33.144 1.00 88.19 228 THR A O 1
ATOM 1712 N N . LEU A 1 229 ? -7.081 20.183 -31.430 1.00 87.19 229 LEU A N 1
ATOM 1713 C CA . LEU A 1 229 ? -7.840 21.276 -32.029 1.00 87.19 229 LEU A CA 1
ATOM 1714 C C . LEU A 1 229 ? -7.096 22.617 -31.881 1.00 87.19 229 LEU A C 1
ATOM 1716 O O . LEU A 1 229 ? -6.155 22.754 -31.102 1.00 87.19 229 LEU A O 1
ATOM 1720 N N . ASP A 1 230 ? -7.530 23.631 -32.633 1.00 85.50 230 ASP A N 1
ATOM 1721 C CA . ASP A 1 230 ? -6.870 24.949 -32.714 1.00 85.50 230 ASP A CA 1
ATOM 1722 C C . ASP A 1 230 ? -6.692 25.689 -31.372 1.00 85.50 230 ASP A C 1
ATOM 1724 O O . ASP A 1 230 ? -5.826 26.562 -31.251 1.00 85.50 230 ASP A O 1
ATOM 1728 N N . ASP A 1 231 ? -7.526 25.400 -30.376 1.00 79.62 231 ASP A N 1
ATOM 1729 C CA . ASP A 1 231 ? -7.470 26.002 -29.041 1.00 79.62 231 ASP A CA 1
ATOM 1730 C C . ASP A 1 231 ? -6.646 25.193 -28.028 1.00 79.62 231 ASP A C 1
ATOM 1732 O O . ASP A 1 231 ? -6.377 25.697 -26.937 1.00 79.62 231 ASP A O 1
ATOM 1736 N N . GLY A 1 232 ? -6.186 23.999 -28.412 1.00 76.56 232 GLY A N 1
ATOM 1737 C CA . GLY A 1 232 ? -5.413 23.090 -27.574 1.00 76.56 232 GLY A CA 1
ATOM 1738 C C . GLY A 1 232 ? -6.194 21.903 -27.010 1.00 76.56 232 GLY A C 1
ATOM 1739 O O . GLY A 1 232 ? -5.547 21.056 -26.400 1.00 76.56 232 GLY A O 1
ATOM 1740 N N . THR A 1 233 ? -7.511 21.798 -27.232 1.00 82.44 233 THR A N 1
ATOM 1741 C CA . THR A 1 233 ? -8.290 20.602 -26.860 1.00 82.44 233 THR A CA 1
ATOM 1742 C C . THR A 1 233 ? -7.697 19.363 -27.528 1.00 82.44 233 THR A C 1
ATOM 1744 O O . THR A 1 233 ? -7.538 19.337 -28.753 1.00 82.44 233 THR A O 1
ATOM 1747 N N . LEU A 1 234 ? -7.366 18.340 -26.737 1.00 81.38 234 LEU A N 1
ATOM 1748 C CA . LEU A 1 234 ? -6.819 17.079 -27.237 1.00 81.38 234 LEU A CA 1
ATOM 1749 C C . LEU A 1 234 ? -7.880 15.977 -27.210 1.00 81.38 234 LEU A C 1
ATOM 1751 O O . LEU A 1 234 ? -8.375 15.602 -26.152 1.00 81.38 234 LEU A O 1
ATOM 1755 N N . ILE A 1 235 ? -8.153 15.401 -28.375 1.00 88.94 235 ILE A N 1
ATOM 1756 C CA . ILE A 1 235 ? -8.939 14.178 -28.521 1.00 88.94 235 ILE A CA 1
ATOM 1757 C C . ILE A 1 235 ? -7.954 13.040 -28.764 1.00 88.94 235 ILE A C 1
ATOM 1759 O O . ILE A 1 235 ? -7.199 13.078 -29.736 1.00 88.94 235 ILE A O 1
ATOM 1763 N N . ARG A 1 236 ? -7.953 12.042 -27.887 1.00 84.88 236 ARG A N 1
ATOM 1764 C CA . ARG A 1 236 ? -7.093 10.863 -27.990 1.00 84.88 236 ARG A CA 1
ATOM 1765 C C . ARG A 1 236 ? -7.951 9.634 -28.221 1.00 84.88 236 ARG A C 1
ATOM 1767 O O . ARG A 1 236 ? -8.835 9.347 -27.422 1.00 84.88 236 ARG A O 1
ATOM 1774 N N . VAL A 1 237 ? -7.676 8.910 -29.293 1.00 84.69 237 VAL A N 1
ATOM 1775 C CA . VAL A 1 237 ? -8.450 7.735 -29.691 1.00 84.69 237 VAL A CA 1
ATOM 1776 C C . VAL A 1 237 ? -7.506 6.557 -29.846 1.00 84.69 237 VAL A C 1
ATOM 1778 O O . VAL A 1 237 ? -6.543 6.630 -30.611 1.00 84.69 237 VAL A O 1
ATOM 1781 N N . ASP A 1 238 ? -7.776 5.475 -29.128 1.00 77.50 238 ASP A N 1
ATOM 1782 C CA . ASP A 1 238 ? -7.048 4.223 -29.308 1.00 77.50 238 ASP A CA 1
ATOM 1783 C C . ASP A 1 238 ? -7.735 3.390 -30.414 1.00 77.50 238 ASP A C 1
ATOM 1785 O O . ASP A 1 238 ? -8.957 3.354 -30.515 1.00 77.50 238 ASP A O 1
ATOM 1789 N N . GLY A 1 239 ? -6.961 2.752 -31.297 1.00 70.50 239 GLY A N 1
ATOM 1790 C CA . GLY A 1 239 ? -7.472 1.888 -32.373 1.00 70.50 239 GLY A CA 1
ATOM 1791 C C . GLY A 1 239 ? -7.887 2.590 -33.676 1.00 70.50 239 GLY A C 1
ATOM 1792 O O . GLY A 1 239 ? -8.307 1.907 -34.612 1.00 70.50 239 GLY A O 1
ATOM 1793 N N . ALA A 1 240 ? -7.732 3.915 -33.775 1.00 82.38 240 ALA A N 1
ATOM 1794 C CA . ALA A 1 240 ? -8.016 4.707 -34.978 1.00 82.38 240 ALA A CA 1
ATOM 1795 C C . ALA A 1 240 ? -6.734 5.224 -35.658 1.00 82.38 240 ALA A C 1
ATOM 1797 O O . ALA A 1 240 ? -5.649 5.229 -35.073 1.00 82.38 240 ALA A O 1
ATOM 1798 N N . THR A 1 241 ? -6.851 5.668 -36.913 1.00 84.12 241 THR A N 1
ATOM 1799 C CA . THR A 1 241 ? -5.744 6.270 -37.670 1.00 84.12 241 THR A CA 1
ATOM 1800 C C . THR A 1 241 ? -6.174 7.480 -38.498 1.00 84.12 241 THR A C 1
ATOM 1802 O O . THR A 1 241 ? -7.353 7.694 -38.772 1.00 84.12 241 THR A O 1
ATOM 1805 N N . GLU A 1 242 ? -5.204 8.238 -39.025 1.00 80.62 242 GLU A N 1
ATOM 1806 C CA . GLU A 1 242 ? -5.475 9.372 -39.929 1.00 80.62 242 GLU A CA 1
ATOM 1807 C C . GLU A 1 242 ? -6.296 8.978 -41.178 1.00 80.62 242 GLU A C 1
ATOM 1809 O O . GLU A 1 242 ? -6.976 9.814 -41.776 1.00 80.62 242 GLU A O 1
ATOM 1814 N N . THR A 1 243 ? -6.273 7.707 -41.599 1.00 82.19 243 THR A N 1
ATOM 1815 C CA . THR A 1 243 ? -7.086 7.261 -42.743 1.00 82.19 243 THR A CA 1
ATOM 1816 C C . THR A 1 243 ? -8.569 7.095 -42.428 1.00 82.19 243 THR A C 1
ATOM 1818 O O . THR A 1 243 ? -9.365 7.060 -43.367 1.00 82.19 243 THR A O 1
ATOM 1821 N N . ASP A 1 244 ? -8.930 7.063 -41.147 1.00 81.69 244 ASP A N 1
ATOM 1822 C CA . ASP A 1 244 ? -10.285 6.808 -40.654 1.00 81.69 244 ASP A CA 1
ATOM 1823 C C . ASP A 1 244 ? -11.073 8.107 -40.405 1.00 81.69 244 ASP A C 1
ATOM 1825 O O . ASP A 1 244 ? -12.284 8.075 -40.215 1.00 81.69 244 ASP A O 1
ATOM 1829 N N . LEU A 1 245 ? -10.422 9.275 -40.515 1.00 79.56 245 LEU A N 1
ATOM 1830 C CA . LEU A 1 245 ? -10.995 10.602 -40.227 1.00 79.56 245 LEU A CA 1
ATOM 1831 C C . LEU A 1 245 ? -12.369 10.868 -40.865 1.00 79.56 245 LEU A C 1
ATOM 1833 O O . LEU A 1 245 ? -13.188 11.577 -40.292 1.00 79.56 245 LEU A O 1
ATOM 1837 N N . ALA A 1 246 ? -12.629 10.350 -42.069 1.00 73.31 246 ALA A N 1
ATOM 1838 C CA . ALA A 1 246 ? -13.905 10.571 -42.753 1.00 73.31 246 ALA A CA 1
ATOM 1839 C C . ALA A 1 246 ? -15.083 9.817 -42.112 1.00 73.31 246 ALA A C 1
ATOM 1841 O O . ALA A 1 246 ? -16.223 10.242 -42.290 1.00 73.31 246 ALA A O 1
ATOM 1842 N N . ASP A 1 247 ? -14.790 8.736 -41.392 1.00 76.75 247 ASP A N 1
ATOM 1843 C CA . ASP A 1 247 ? -15.761 7.849 -40.753 1.00 76.75 247 ASP A CA 1
ATOM 1844 C C . ASP A 1 247 ? -15.836 8.090 -39.231 1.00 76.75 247 ASP A C 1
ATOM 1846 O O . ASP A 1 247 ? -16.720 7.558 -38.575 1.00 76.75 247 ASP A O 1
ATOM 1850 N N . MET A 1 248 ? -14.947 8.926 -38.675 1.00 84.50 248 MET A N 1
ATOM 1851 C CA . MET A 1 248 ? -14.895 9.238 -37.241 1.00 84.50 248 MET A CA 1
ATOM 1852 C C . MET A 1 248 ? -15.798 10.397 -36.808 1.00 84.50 248 MET A C 1
ATOM 1854 O O . MET A 1 248 ? -16.113 10.483 -35.631 1.00 84.50 248 MET A O 1
ATOM 1858 N N . PHE A 1 249 ? -16.168 11.336 -37.689 1.00 86.25 249 PHE A N 1
ATOM 1859 C CA . PHE A 1 249 ? -16.746 12.622 -37.262 1.00 86.25 249 PHE A CA 1
ATOM 1860 C C . PHE A 1 249 ? -18.174 12.877 -37.736 1.00 86.25 249 PHE A C 1
ATOM 1862 O O . PHE A 1 249 ? -18.518 12.677 -38.902 1.00 86.25 249 PHE A O 1
ATOM 1869 N N . VAL A 1 250 ? -18.968 13.463 -36.838 1.00 81.50 250 VAL A N 1
ATOM 1870 C CA . VAL A 1 250 ? -20.312 14.000 -37.096 1.00 81.50 250 VAL A CA 1
ATOM 1871 C C . VAL A 1 250 ? -20.397 15.448 -36.600 1.00 81.50 250 VAL A C 1
ATOM 1873 O O . VAL A 1 250 ? -19.645 15.861 -35.718 1.00 81.50 250 VAL A O 1
ATOM 1876 N N . PHE A 1 251 ? -21.284 16.264 -37.183 1.00 80.06 251 PHE A N 1
ATOM 1877 C CA . PHE A 1 251 ? -21.280 17.719 -36.968 1.00 80.06 251 PHE A CA 1
ATOM 1878 C C . PHE A 1 251 ? -22.630 18.258 -36.482 1.00 80.06 251 PHE A C 1
ATOM 1880 O O . PHE A 1 251 ? -23.623 18.249 -37.207 1.00 80.06 251 PHE A O 1
ATOM 1887 N N . ARG A 1 252 ? -22.657 18.799 -35.258 1.00 78.25 252 ARG A N 1
ATOM 1888 C CA . ARG A 1 252 ? -23.877 19.204 -34.529 1.00 78.25 252 ARG A CA 1
ATOM 1889 C C . ARG A 1 252 ? -24.677 20.333 -35.174 1.00 78.25 252 ARG A C 1
ATOM 1891 O O . ARG A 1 252 ? -25.885 20.430 -34.964 1.00 78.25 252 ARG A O 1
ATOM 1898 N N . SER A 1 253 ? -24.046 21.179 -35.988 1.00 60.81 253 SER A N 1
ATOM 1899 C CA . SER A 1 253 ? -24.737 22.251 -36.726 1.00 60.81 253 SER A CA 1
ATOM 1900 C C . SER A 1 253 ? -25.794 21.768 -37.741 1.00 60.81 253 SER A C 1
ATOM 1902 O O . SER A 1 253 ? -26.543 22.598 -38.268 1.00 60.81 253 SER A O 1
ATOM 1904 N N . ASP A 1 254 ? -25.920 20.454 -37.949 1.00 51.28 254 ASP A N 1
ATOM 1905 C CA . ASP A 1 254 ? -26.919 19.826 -3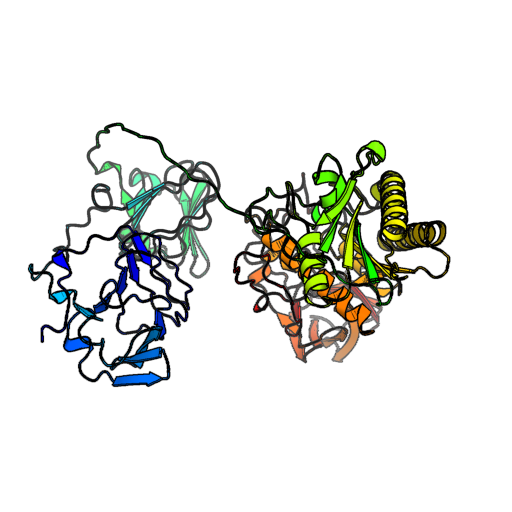8.815 1.00 51.28 254 ASP A CA 1
ATOM 1906 C C . ASP A 1 254 ? -28.226 19.368 -38.099 1.00 51.28 254 ASP A C 1
ATOM 1908 O O . ASP A 1 254 ? -29.158 18.939 -38.785 1.00 51.28 254 ASP A O 1
ATOM 1912 N N . ALA A 1 255 ? -28.385 19.540 -36.770 1.00 38.84 255 ALA A N 1
ATOM 1913 C CA . ALA A 1 255 ? -29.558 19.069 -35.993 1.00 38.84 255 ALA A CA 1
ATOM 1914 C C . ALA A 1 255 ? -30.535 20.182 -35.491 1.00 38.84 255 ALA A C 1
ATOM 1916 O O . ALA A 1 255 ? -30.114 21.302 -35.180 1.00 38.84 255 ALA A O 1
ATOM 1917 N N . PRO A 1 256 ? -31.866 19.935 -35.388 1.00 37.59 256 PRO A N 1
ATOM 1918 C CA . PRO A 1 256 ? -32.843 20.895 -34.848 1.00 37.59 256 PRO A CA 1
ATOM 1919 C C . PRO A 1 256 ? -32.993 20.826 -33.305 1.00 37.59 256 PRO A C 1
ATOM 1921 O O . PRO A 1 256 ? -33.091 19.753 -32.729 1.00 37.59 256 PRO A O 1
ATOM 1924 N N . ALA A 1 257 ? -33.090 21.982 -32.631 1.00 30.97 257 ALA A N 1
ATOM 1925 C CA . ALA A 1 257 ? -33.020 22.111 -31.159 1.00 30.97 257 ALA A CA 1
ATOM 1926 C C . ALA A 1 257 ? -34.227 21.541 -30.345 1.00 30.97 257 ALA A C 1
ATOM 1928 O O . ALA A 1 257 ? -35.373 21.808 -30.733 1.00 30.97 257 ALA A O 1
ATOM 1929 N N . PRO A 1 258 ? -34.014 20.897 -29.167 1.00 32.50 258 PRO A N 1
ATOM 1930 C CA . PRO A 1 258 ? -35.080 20.400 -28.281 1.00 32.50 258 PRO A CA 1
ATOM 1931 C C . PRO A 1 258 ? -35.440 21.330 -27.093 1.00 32.50 258 PRO A C 1
ATOM 1933 O O . PRO A 1 258 ? -34.724 22.276 -26.767 1.00 32.50 258 PRO A O 1
ATOM 1936 N N . THR A 1 259 ? -36.597 21.077 -26.456 1.00 35.06 259 THR A N 1
ATOM 1937 C CA . THR A 1 259 ? -37.200 21.877 -25.361 1.00 35.06 259 THR A CA 1
ATOM 1938 C C . THR A 1 259 ? -37.536 21.049 -24.106 1.00 35.06 259 THR A C 1
ATOM 1940 O O . THR A 1 259 ? -38.186 20.015 -24.224 1.00 35.06 259 THR A O 1
ATOM 1943 N N . ASP A 1 260 ? -37.184 21.600 -22.937 1.00 30.88 260 ASP A N 1
ATOM 1944 C CA . ASP A 1 260 ? -37.325 21.138 -21.531 1.00 30.88 260 ASP A CA 1
ATOM 1945 C C . ASP A 1 260 ? -38.773 20.978 -20.986 1.00 30.88 260 ASP A C 1
ATOM 1947 O O . ASP A 1 260 ? -39.655 21.785 -21.320 1.00 30.88 260 ASP A O 1
ATOM 1951 N N . PRO A 1 261 ? -39.018 20.004 -20.076 1.00 31.72 261 PRO A N 1
ATOM 1952 C CA . PRO A 1 261 ? -39.801 20.300 -18.868 1.00 31.72 261 PRO A CA 1
ATOM 1953 C C . PRO A 1 261 ? -39.293 19.691 -17.529 1.00 31.72 261 PRO A C 1
ATOM 1955 O O . PRO A 1 261 ? -38.832 18.558 -17.435 1.00 31.72 261 PRO A O 1
ATOM 1958 N N . THR A 1 262 ? -39.557 20.454 -16.459 1.00 26.97 262 THR A N 1
ATOM 1959 C CA . THR A 1 262 ? -39.216 20.295 -15.023 1.00 26.97 262 THR A CA 1
ATOM 1960 C C . THR A 1 262 ? -40.298 19.525 -14.176 1.00 26.97 262 THR A C 1
ATOM 1962 O O . THR A 1 262 ? -41.340 19.172 -14.730 1.00 26.97 262 THR A O 1
ATOM 1965 N N . PRO A 1 263 ? -40.179 19.334 -12.825 1.00 41.81 263 PRO A N 1
ATOM 1966 C CA . PRO A 1 263 ? -39.996 18.057 -12.087 1.00 41.81 263 PRO A CA 1
ATOM 1967 C C . PRO A 1 263 ? -41.184 17.640 -11.160 1.00 41.81 263 PRO A C 1
ATOM 1969 O O . PRO A 1 263 ? -42.190 18.349 -11.101 1.00 41.81 263 PRO A O 1
ATOM 1972 N N . THR A 1 264 ? -41.080 16.558 -10.354 1.00 26.62 264 THR A N 1
ATOM 1973 C CA . THR A 1 264 ? -41.749 16.427 -9.016 1.00 26.62 264 THR A CA 1
ATOM 1974 C C . THR A 1 264 ? -41.247 15.257 -8.124 1.00 26.62 264 THR A C 1
ATOM 1976 O O . THR A 1 264 ? -41.027 14.161 -8.617 1.00 26.62 264 THR A O 1
ATOM 1979 N N . ASP A 1 265 ? -41.143 15.522 -6.807 1.00 30.89 265 ASP A N 1
ATOM 1980 C CA . ASP A 1 265 ? -40.767 14.669 -5.636 1.00 30.89 265 ASP A CA 1
ATOM 1981 C C . ASP A 1 265 ? -42.012 14.050 -4.926 1.00 30.89 265 ASP A C 1
ATOM 1983 O O . ASP A 1 265 ? -43.101 14.635 -5.046 1.00 30.89 265 ASP A O 1
ATOM 1987 N N . PRO A 1 266 ? -41.916 12.899 -4.205 1.00 34.06 266 PRO A N 1
ATOM 1988 C CA . PRO A 1 266 ? -41.980 12.933 -2.719 1.00 34.06 266 PRO A CA 1
ATOM 1989 C C . PRO A 1 266 ? -41.196 11.833 -1.921 1.00 34.06 266 PRO A C 1
ATOM 1991 O O . PRO A 1 266 ? -41.416 10.644 -2.113 1.00 34.06 266 PRO A O 1
ATOM 1994 N N . THR A 1 267 ? -40.381 12.274 -0.946 1.00 29.41 267 THR A N 1
ATOM 1995 C CA . THR A 1 267 ? -40.150 11.901 0.503 1.00 29.41 267 THR A CA 1
ATOM 1996 C C . THR A 1 267 ? -40.583 10.533 1.164 1.00 29.41 267 THR A C 1
ATOM 1998 O O . THR A 1 267 ? -41.611 9.964 0.800 1.00 29.41 267 THR A O 1
ATOM 2001 N N . PRO A 1 268 ? -39.889 10.066 2.257 1.00 41.66 268 PRO A N 1
ATOM 2002 C CA . PRO A 1 268 ? -39.673 8.647 2.659 1.00 41.66 268 PRO A CA 1
ATOM 2003 C C . PRO A 1 268 ? -40.321 8.164 3.995 1.00 41.66 268 PRO A C 1
ATOM 2005 O O . PRO A 1 268 ? -40.872 8.971 4.748 1.00 41.66 268 PRO A O 1
ATOM 2008 N N . THR A 1 269 ? -40.146 6.871 4.357 1.00 29.09 269 THR A N 1
ATOM 2009 C CA . THR A 1 269 ? -40.374 6.308 5.722 1.00 29.09 269 THR A CA 1
ATOM 2010 C C . THR A 1 269 ? -39.450 5.124 6.106 1.00 29.09 269 THR A C 1
ATOM 2012 O O . THR A 1 269 ? -39.267 4.217 5.305 1.00 29.09 269 THR A O 1
ATOM 2015 N N . ASP A 1 270 ? -38.976 5.142 7.364 1.00 34.59 270 ASP A N 1
ATOM 2016 C CA . ASP A 1 270 ? -38.068 4.233 8.122 1.00 34.59 270 ASP A CA 1
ATOM 2017 C C . ASP A 1 270 ? -38.806 3.117 8.925 1.00 34.59 270 ASP A C 1
ATOM 2019 O O . ASP A 1 270 ? -39.990 3.302 9.252 1.00 34.59 270 ASP A O 1
ATOM 2023 N N . PRO A 1 271 ? -38.146 1.992 9.304 1.00 34.97 271 PRO A N 1
ATOM 2024 C CA . PRO A 1 271 ? -38.066 1.653 10.740 1.00 34.97 271 PRO A CA 1
ATOM 2025 C C . PRO A 1 271 ? -36.739 1.035 11.279 1.00 34.97 271 PRO A C 1
ATOM 2027 O O . PRO A 1 271 ? -35.943 0.422 10.579 1.00 34.97 271 PRO A O 1
ATOM 2030 N N . THR A 1 272 ? -36.631 1.119 12.614 1.00 31.73 272 THR A N 1
ATOM 2031 C CA . THR A 1 272 ? -35.497 0.951 13.561 1.00 31.73 272 THR A CA 1
ATOM 2032 C C . THR A 1 272 ? -35.228 -0.513 14.034 1.00 31.73 272 THR A C 1
ATOM 2034 O O . THR A 1 272 ? -36.141 -1.340 13.953 1.00 31.73 272 THR A O 1
ATOM 2037 N N . PRO A 1 273 ? -34.041 -0.842 14.618 1.00 36.69 273 PRO A N 1
ATOM 2038 C CA . PRO A 1 273 ? -33.539 -2.209 14.866 1.00 36.69 273 PRO A CA 1
ATOM 2039 C C . PRO A 1 273 ? -33.669 -2.712 16.330 1.00 36.69 273 PRO A C 1
ATOM 2041 O O . PRO A 1 273 ? -34.034 -1.960 17.237 1.00 36.69 273 PRO A O 1
ATOM 2044 N N . THR A 1 274 ? -33.332 -3.990 16.580 1.00 30.59 274 THR A N 1
ATOM 2045 C CA . THR A 1 274 ? -33.247 -4.616 17.925 1.00 30.59 274 THR A CA 1
ATOM 2046 C C . THR A 1 274 ? -31.941 -5.393 18.142 1.00 30.59 274 THR A C 1
ATOM 2048 O O . THR A 1 274 ? -31.577 -6.211 17.306 1.00 30.59 274 THR A O 1
ATOM 2051 N N . ASP A 1 275 ? -31.326 -5.176 19.309 1.00 30.59 275 ASP A N 1
ATOM 2052 C CA . ASP A 1 275 ? -30.016 -5.659 19.794 1.00 30.59 275 ASP A CA 1
ATOM 2053 C C . ASP A 1 275 ? -30.127 -6.856 20.785 1.00 30.59 275 ASP A C 1
ATOM 2055 O O . ASP A 1 275 ? -31.082 -6.884 21.579 1.00 30.59 275 ASP A O 1
ATOM 2059 N N . PRO A 1 276 ? -29.197 -7.841 20.803 1.00 34.16 276 PRO A N 1
ATOM 2060 C CA . PRO A 1 276 ? -29.050 -8.813 21.888 1.00 34.16 276 PRO A CA 1
ATOM 2061 C C . PRO A 1 276 ? -27.869 -8.530 22.853 1.00 34.16 276 PRO A C 1
ATOM 2063 O O . PRO A 1 276 ? -26.751 -8.232 22.465 1.00 34.16 276 PRO A O 1
ATOM 2066 N N . ALA A 1 277 ? -28.126 -8.740 24.151 1.00 29.27 277 ALA A N 1
ATOM 2067 C CA . ALA A 1 277 ? -27.217 -8.493 25.281 1.00 29.27 277 ALA A CA 1
ATOM 2068 C C . ALA A 1 277 ? -26.050 -9.511 25.453 1.00 29.27 277 ALA A C 1
ATOM 2070 O O . ALA A 1 277 ? -26.222 -10.685 25.108 1.00 29.27 277 ALA A O 1
ATOM 2071 N N . PRO A 1 278 ? -24.927 -9.121 26.106 1.00 35.75 278 PRO A N 1
ATOM 2072 C CA . PRO A 1 278 ? -23.711 -9.935 26.233 1.00 35.75 278 PRO A CA 1
ATOM 2073 C C . PRO A 1 278 ? -23.694 -10.866 27.464 1.00 35.75 278 PRO A C 1
ATOM 2075 O O . PRO A 1 278 ? -24.384 -10.641 28.464 1.00 35.75 278 PRO A O 1
ATOM 2078 N N . THR A 1 279 ? -22.854 -11.906 27.410 1.00 32.94 279 THR A N 1
ATOM 2079 C CA . THR A 1 279 ? -22.560 -12.845 28.512 1.00 32.94 279 THR A CA 1
ATOM 2080 C C . THR A 1 279 ? -21.086 -12.787 28.928 1.00 32.94 279 THR A C 1
ATOM 2082 O O . THR A 1 279 ? -20.215 -12.923 28.082 1.00 32.94 279 THR A O 1
ATOM 2085 N N . ASP A 1 280 ? -20.840 -12.650 30.234 1.00 31.72 280 ASP A N 1
ATOM 2086 C CA . ASP A 1 280 ? -19.527 -12.547 30.909 1.00 31.72 280 ASP A CA 1
ATOM 2087 C C . ASP A 1 280 ? -18.854 -13.934 31.138 1.00 31.72 280 ASP A C 1
ATOM 2089 O O . ASP A 1 280 ? -19.584 -14.894 31.440 1.00 31.72 280 ASP A O 1
ATOM 2093 N N . PRO A 1 281 ? -17.512 -14.099 31.044 1.00 37.00 281 PRO A N 1
ATOM 2094 C CA . PRO A 1 281 ? -16.830 -15.380 31.246 1.00 37.00 281 PRO A CA 1
ATOM 2095 C C . PRO A 1 281 ? -16.529 -15.703 32.724 1.00 37.00 281 PRO A C 1
ATOM 2097 O O . PRO A 1 281 ? -16.534 -14.861 33.618 1.00 37.00 281 PRO A O 1
ATOM 2100 N N . ALA A 1 282 ? -16.258 -16.984 32.996 1.00 31.17 282 ALA A N 1
ATOM 2101 C CA . ALA A 1 282 ? -15.929 -17.513 34.322 1.00 31.17 282 ALA A CA 1
ATOM 2102 C C . ALA A 1 282 ? -14.407 -17.461 34.616 1.00 31.17 282 ALA A C 1
ATOM 2104 O O . ALA A 1 282 ? -13.614 -17.681 33.709 1.00 31.17 282 ALA A O 1
ATOM 2105 N N . PRO A 1 283 ? -13.973 -17.263 35.880 1.00 39.75 283 PRO A N 1
ATOM 2106 C CA . PRO A 1 283 ? -12.566 -17.033 36.214 1.00 39.75 283 PRO A CA 1
ATOM 2107 C C . PRO A 1 283 ? -11.758 -18.330 36.372 1.00 39.75 283 PRO A C 1
ATOM 2109 O O . PRO A 1 283 ? -12.134 -19.228 37.136 1.00 39.75 283 PRO A O 1
ATOM 2112 N N . GLY A 1 284 ? -10.595 -18.373 35.723 1.00 44.53 284 GLY A N 1
ATOM 2113 C CA . GLY A 1 284 ? -9.598 -19.435 35.882 1.00 44.53 284 GLY A CA 1
ATOM 2114 C C . GLY A 1 284 ? -8.372 -19.343 34.968 1.00 44.53 284 GLY A C 1
ATOM 2115 O O . GLY A 1 284 ? -7.402 -20.052 35.236 1.00 44.53 284 GLY A O 1
ATOM 2116 N N . ASP A 1 285 ? -8.398 -18.486 33.948 1.00 52.31 285 ASP A N 1
ATOM 2117 C CA . ASP A 1 285 ? -7.345 -18.408 32.936 1.00 52.31 285 ASP A CA 1
ATOM 2118 C C . ASP A 1 285 ? -6.211 -17.447 33.316 1.00 52.31 285 ASP A C 1
ATOM 2120 O O . ASP A 1 285 ? -6.343 -16.599 34.204 1.00 52.31 285 ASP A O 1
ATOM 2124 N N . ALA A 1 286 ? -5.050 -17.654 32.690 1.00 61.47 286 ALA A N 1
ATOM 2125 C CA . ALA A 1 286 ? -3.936 -16.716 32.749 1.00 61.47 286 ALA A CA 1
ATOM 2126 C C . ALA A 1 286 ? -4.414 -15.311 32.342 1.00 61.47 286 ALA A C 1
ATOM 2128 O O . ALA A 1 286 ? -5.386 -15.191 31.600 1.00 61.47 286 ALA A O 1
ATOM 2129 N N . ALA A 1 287 ? -3.754 -14.265 32.850 1.00 75.12 287 ALA A N 1
ATOM 2130 C CA . ALA A 1 287 ? -4.061 -12.895 32.442 1.00 75.12 287 ALA A CA 1
ATOM 2131 C C . ALA A 1 287 ? -4.065 -12.814 30.902 1.00 75.12 287 ALA A C 1
ATOM 2133 O O . ALA A 1 287 ? -3.098 -13.303 30.306 1.00 75.12 287 ALA A O 1
ATOM 2134 N N . PRO A 1 288 ? -5.129 -12.277 30.273 1.00 90.88 288 PRO A N 1
ATOM 2135 C CA . PRO A 1 288 ? -5.187 -12.157 28.823 1.00 90.88 288 PRO A CA 1
ATOM 2136 C C . PRO A 1 288 ? -3.996 -11.330 28.340 1.00 90.88 288 PRO A C 1
ATOM 2138 O O . PRO A 1 288 ? -3.608 -10.347 28.978 1.00 90.88 288 PRO A O 1
ATOM 2141 N N . GLU A 1 289 ? -3.377 -11.765 27.249 1.00 96.19 289 GLU A N 1
ATOM 2142 C CA . GLU A 1 289 ? -2.233 -11.066 26.678 1.00 96.19 289 GLU A CA 1
ATOM 2143 C C . GLU A 1 289 ? -2.704 -9.825 25.917 1.00 96.19 289 GLU A C 1
ATOM 2145 O O . GLU A 1 289 ? -3.666 -9.887 25.148 1.00 96.19 289 GLU A O 1
ATOM 2150 N N . LEU A 1 290 ? -2.007 -8.708 26.125 1.00 98.06 290 LEU A N 1
ATOM 2151 C CA . LEU A 1 290 ? -2.211 -7.460 25.402 1.00 98.06 290 LEU A CA 1
ATOM 2152 C C . LEU A 1 290 ? -0.932 -7.085 24.664 1.00 98.06 290 LEU A C 1
ATOM 2154 O O . LEU A 1 290 ? 0.119 -6.951 25.284 1.00 98.06 290 LEU A O 1
ATOM 2158 N N . LYS A 1 291 ? -1.016 -6.873 23.357 1.00 98.19 291 LYS A N 1
ATOM 2159 C CA . LYS A 1 291 ? 0.095 -6.436 22.517 1.00 98.19 291 LYS A CA 1
ATOM 2160 C C . LYS A 1 291 ? -0.157 -5.022 22.004 1.00 98.19 291 LYS A C 1
ATOM 2162 O O . LYS A 1 291 ? -1.267 -4.688 21.597 1.00 98.19 291 LYS A O 1
ATOM 2167 N N . VAL A 1 292 ? 0.866 -4.175 22.071 1.00 98.62 292 VAL A N 1
ATOM 2168 C CA . VAL A 1 292 ? 0.773 -2.768 21.660 1.00 98.62 292 VAL A CA 1
ATOM 2169 C C . VAL A 1 292 ? 1.326 -2.625 20.250 1.00 98.62 292 VAL A C 1
ATOM 2171 O O . VAL A 1 292 ? 2.413 -3.127 19.967 1.00 98.62 292 VAL A O 1
ATOM 2174 N N . VAL A 1 293 ? 0.581 -1.929 19.392 1.00 98.62 293 VAL A N 1
ATOM 2175 C CA . VAL A 1 293 ? 1.004 -1.583 18.031 1.00 98.62 293 VAL A CA 1
ATOM 2176 C C . VAL A 1 293 ? 0.946 -0.067 17.881 1.00 98.62 293 VAL A C 1
ATOM 2178 O O . VAL A 1 293 ? -0.095 0.551 18.092 1.00 98.62 293 VAL A O 1
ATOM 2181 N N . VAL A 1 294 ? 2.067 0.557 17.551 1.00 98.44 294 VAL A N 1
ATOM 2182 C CA . VAL A 1 294 ? 2.201 2.009 17.443 1.00 98.44 294 VAL A CA 1
ATOM 2183 C C . VAL A 1 294 ? 2.367 2.390 15.978 1.00 98.44 294 VAL A C 1
ATOM 2185 O O . VAL A 1 294 ? 3.219 1.845 15.288 1.00 98.44 294 VAL A O 1
ATOM 2188 N N . PHE A 1 295 ? 1.596 3.367 15.514 1.00 97.88 295 PHE A N 1
ATOM 2189 C CA . PHE A 1 295 ? 1.709 3.943 14.178 1.00 97.88 295 PHE A CA 1
ATOM 2190 C C . PHE A 1 295 ? 2.323 5.335 14.291 1.00 97.88 295 PHE A C 1
ATOM 2192 O O . PHE A 1 295 ? 1.723 6.267 14.832 1.00 97.88 295 PHE A O 1
ATOM 2199 N N . GLY A 1 296 ? 3.560 5.456 13.823 1.00 96.94 296 GLY A N 1
ATOM 2200 C CA . GLY A 1 296 ? 4.342 6.683 13.858 1.00 96.94 296 GLY A CA 1
ATOM 2201 C C . GLY A 1 296 ? 4.542 7.264 12.465 1.00 96.94 296 GLY A C 1
ATOM 2202 O O . GLY A 1 296 ? 4.788 6.518 11.522 1.00 96.94 296 GLY A O 1
ATOM 2203 N N . GLY A 1 297 ? 4.500 8.587 12.313 1.00 95.25 297 GLY A N 1
ATOM 2204 C CA . GLY A 1 297 ? 5.004 9.223 11.091 1.00 95.25 297 GLY A CA 1
ATOM 2205 C C . GLY A 1 297 ? 4.259 10.475 10.648 1.00 95.25 297 GLY A C 1
ATOM 2206 O O . GLY A 1 297 ? 3.998 11.373 11.444 1.00 95.25 297 GLY A O 1
ATOM 2207 N N . GLN A 1 298 ? 3.977 10.581 9.349 1.00 91.38 298 GLN A N 1
ATOM 2208 C CA . GLN A 1 298 ? 3.301 11.745 8.750 1.00 91.38 298 GLN A CA 1
ATOM 2209 C C . GLN A 1 298 ? 1.986 11.342 8.072 1.00 91.38 298 GLN A C 1
ATOM 2211 O O . GLN A 1 298 ? 1.417 10.312 8.391 1.00 91.38 298 GLN A O 1
ATOM 2216 N N . SER A 1 299 ? 1.488 12.116 7.107 1.00 89.31 299 SER A N 1
ATOM 2217 C CA . SER A 1 299 ? 0.184 11.914 6.457 1.00 89.31 299 SER A CA 1
ATOM 2218 C C . SER A 1 299 ? -0.119 10.489 5.974 1.00 89.31 299 SER A C 1
ATOM 2220 O O . SER A 1 299 ? -1.283 10.114 5.945 1.00 89.31 299 SER A O 1
ATOM 2222 N N . LEU A 1 300 ? 0.884 9.679 5.615 1.00 89.75 300 LEU A N 1
ATOM 2223 C CA . LEU A 1 300 ? 0.652 8.271 5.277 1.00 89.75 300 LEU A CA 1
ATOM 2224 C C . LEU A 1 300 ? 0.363 7.380 6.501 1.00 89.75 300 LEU A C 1
ATOM 2226 O O . LEU A 1 300 ? -0.429 6.455 6.393 1.00 89.75 300 LEU A O 1
ATOM 2230 N N . ALA A 1 301 ? 0.929 7.674 7.673 1.00 92.00 301 ALA A N 1
ATOM 2231 C CA . ALA A 1 301 ? 0.578 6.985 8.919 1.00 92.00 301 ALA A CA 1
ATOM 2232 C C . ALA A 1 301 ? -0.820 7.381 9.423 1.00 92.00 301 ALA A C 1
ATOM 2234 O O . ALA A 1 301 ? -1.511 6.585 10.047 1.00 92.00 301 ALA A O 1
ATOM 2235 N N . PHE A 1 302 ? -1.231 8.622 9.148 1.00 86.88 302 PHE A N 1
ATOM 2236 C CA . PHE A 1 302 ? -2.451 9.211 9.697 1.00 86.88 302 PHE A CA 1
ATOM 2237 C C . PHE A 1 302 ? -3.639 9.174 8.743 1.00 86.88 302 PHE A C 1
ATOM 2239 O O . PHE A 1 302 ? -4.726 9.539 9.172 1.00 86.88 302 PHE A O 1
ATOM 2246 N N . GLY A 1 303 ? -3.464 8.831 7.470 1.00 81.69 303 GLY A N 1
ATOM 2247 C CA . GLY A 1 303 ? -4.510 9.027 6.469 1.00 81.69 303 GLY A CA 1
ATOM 2248 C C . GLY A 1 303 ? -4.641 10.480 6.014 1.00 81.69 303 GLY A C 1
ATOM 2249 O O . GLY A 1 303 ? -4.462 11.418 6.797 1.00 81.69 303 GLY A O 1
ATOM 2250 N N . ALA A 1 304 ? -4.965 10.676 4.739 1.00 69.50 304 ALA A N 1
ATOM 2251 C CA . ALA A 1 304 ? -5.149 12.004 4.148 1.00 69.50 304 ALA A CA 1
ATOM 2252 C C . ALA A 1 304 ? -6.323 12.095 3.160 1.00 69.50 304 ALA A C 1
ATOM 2254 O O . ALA A 1 304 ? -6.756 13.205 2.845 1.00 69.50 304 ALA A O 1
ATOM 2255 N N . THR A 1 305 ? -6.874 10.964 2.720 1.00 63.34 305 THR A N 1
ATOM 2256 C CA . THR A 1 305 ? -8.103 10.902 1.921 1.00 63.34 305 THR A CA 1
ATOM 2257 C C . THR A 1 305 ? -9.348 10.973 2.796 1.00 63.34 305 THR A C 1
ATOM 2259 O O . THR A 1 305 ? -9.283 10.769 4.009 1.00 63.34 305 THR A O 1
ATOM 2262 N N . GLY A 1 306 ? -10.470 11.382 2.200 1.00 56.28 306 GLY A N 1
ATOM 2263 C CA . GLY A 1 306 ? -11.774 11.292 2.851 1.00 56.28 306 GLY A CA 1
ATOM 2264 C C . GLY A 1 306 ? -12.181 9.834 3.049 1.00 56.28 306 GLY A C 1
ATOM 2265 O O . GLY A 1 306 ? -11.657 8.957 2.370 1.00 56.28 306 GLY A O 1
ATOM 2266 N N . ARG A 1 307 ? -13.091 9.609 4.001 1.00 56.81 307 ARG A N 1
ATOM 2267 C CA . ARG A 1 307 ? -13.604 8.286 4.355 1.00 56.81 307 ARG A CA 1
ATOM 2268 C C . ARG A 1 307 ? -14.536 7.754 3.259 1.00 56.81 307 ARG A C 1
ATOM 2270 O O . ARG A 1 307 ? -15.735 8.036 3.306 1.00 56.81 307 ARG A O 1
ATOM 2277 N N . ASP A 1 308 ? -13.990 6.956 2.351 1.00 54.22 308 ASP A N 1
ATOM 2278 C CA . ASP A 1 308 ? -14.686 6.453 1.163 1.00 54.22 308 ASP A CA 1
ATOM 2279 C C . ASP A 1 308 ? -14.696 4.909 1.065 1.00 54.22 308 ASP A C 1
ATOM 2281 O O . ASP A 1 308 ? -15.414 4.382 0.217 1.00 54.22 308 ASP A O 1
ATOM 2285 N N . TRP A 1 309 ? -13.949 4.162 1.908 1.00 55.25 309 TRP A N 1
ATOM 2286 C CA . TRP A 1 309 ? -13.750 2.711 1.686 1.00 55.25 309 TRP A CA 1
ATOM 2287 C C . TRP A 1 309 ? -13.809 1.780 2.917 1.00 55.25 309 TRP A C 1
ATOM 2289 O O . TRP A 1 309 ? -14.484 0.752 2.862 1.00 55.25 309 TRP A O 1
ATOM 2299 N N . VAL A 1 310 ? -13.140 2.082 4.039 1.00 56.00 310 VAL A N 1
ATOM 2300 C CA . VAL A 1 310 ? -13.090 1.138 5.186 1.00 56.00 310 VAL A CA 1
ATOM 2301 C C . VAL A 1 310 ? -14.354 1.246 6.053 1.00 56.00 310 VAL A C 1
ATOM 2303 O O . VAL A 1 310 ? -14.909 2.332 6.239 1.00 56.00 310 VAL A O 1
ATOM 2306 N N . THR A 1 311 ? -14.808 0.115 6.604 1.00 52.47 311 THR A N 1
ATOM 2307 C CA . THR A 1 311 ? -15.950 0.033 7.528 1.00 52.47 311 THR A CA 1
ATOM 2308 C C . THR A 1 311 ? -15.821 1.011 8.696 1.00 52.47 311 THR A C 1
ATOM 2310 O O . THR A 1 311 ? -14.772 1.177 9.317 1.00 52.47 311 THR A O 1
ATOM 2313 N N . THR A 1 312 ? -16.931 1.671 9.022 1.00 57.50 312 THR A N 1
ATOM 2314 C CA . THR A 1 312 ? -17.040 2.559 10.189 1.00 57.50 312 THR A CA 1
ATOM 2315 C C . THR A 1 312 ? -17.332 1.809 11.482 1.00 57.50 312 THR A C 1
ATOM 2317 O O . THR A 1 312 ? -17.515 2.442 12.518 1.00 57.50 312 THR A O 1
ATOM 2320 N N . GLU A 1 313 ? -17.412 0.483 11.407 1.00 68.75 313 GLU A N 1
ATOM 2321 C CA . GLU A 1 313 ? -17.762 -0.399 12.508 1.00 68.75 313 GLU A CA 1
ATOM 2322 C C . GLU A 1 313 ? -16.576 -1.310 12.831 1.00 68.75 313 GLU A C 1
ATOM 2324 O O . GLU A 1 313 ? -15.868 -1.746 11.918 1.00 68.75 313 GLU A O 1
ATOM 2329 N N . PRO A 1 314 ? -16.348 -1.625 14.112 1.00 78.81 314 PRO A N 1
ATOM 2330 C CA . PRO A 1 314 ? -15.308 -2.561 14.496 1.00 78.81 314 PRO A CA 1
ATOM 2331 C C . PRO A 1 314 ? -15.500 -3.947 13.876 1.00 78.81 314 PRO A C 1
ATOM 2333 O O . PRO A 1 314 ? -16.595 -4.506 13.899 1.00 78.81 314 PRO A O 1
ATOM 2336 N N . VAL A 1 315 ? -14.409 -4.526 13.371 1.00 84.75 315 VAL A N 1
ATOM 2337 C CA . VAL A 1 315 ? -14.424 -5.857 12.735 1.00 84.75 315 VAL A CA 1
ATOM 2338 C C . VAL A 1 315 ? -14.060 -6.967 13.723 1.00 84.75 315 VAL A C 1
ATOM 2340 O O . VAL A 1 315 ? -14.597 -8.071 13.649 1.00 84.75 315 VAL A O 1
ATOM 2343 N N . TYR A 1 316 ? -13.154 -6.678 14.660 1.00 90.25 316 TYR A N 1
ATOM 2344 C CA . TYR A 1 316 ? -12.602 -7.659 15.594 1.00 90.25 316 TYR A CA 1
ATOM 2345 C C . TYR A 1 316 ? -12.670 -7.158 17.034 1.00 90.25 316 TYR A C 1
ATOM 2347 O O . TYR A 1 316 ? -12.155 -6.088 17.352 1.00 90.25 316 TYR A O 1
ATOM 2355 N N . ASP A 1 317 ? -13.233 -7.976 17.927 1.00 92.94 317 ASP A N 1
ATOM 2356 C CA . ASP A 1 317 ? -13.381 -7.626 19.345 1.00 92.94 317 ASP A CA 1
ATOM 2357 C C . ASP A 1 317 ? -12.038 -7.473 20.075 1.00 92.94 317 ASP A C 1
ATOM 2359 O O . ASP A 1 317 ? -11.940 -6.713 21.036 1.00 92.94 317 ASP A O 1
ATOM 2363 N N . ASN A 1 318 ? -11.000 -8.181 19.620 1.00 95.44 318 ASN A N 1
ATOM 2364 C CA . ASN A 1 318 ? -9.638 -8.128 20.156 1.00 95.44 318 ASN A CA 1
ATOM 2365 C C . ASN A 1 318 ? -8.751 -7.077 19.458 1.00 95.44 318 ASN A C 1
ATOM 2367 O O . ASN A 1 318 ? -7.539 -7.081 19.664 1.00 95.44 318 ASN A O 1
ATOM 2371 N N . SER A 1 319 ? -9.334 -6.186 18.648 1.00 95.44 319 SER A N 1
ATOM 2372 C CA . SER A 1 319 ? -8.668 -5.034 18.031 1.00 95.44 319 SER A CA 1
ATOM 2373 C C . SER A 1 319 ? -9.180 -3.750 18.680 1.00 95.44 319 SER A C 1
ATOM 2375 O O . SER A 1 319 ? -10.327 -3.347 18.476 1.00 95.44 319 SER A O 1
ATOM 2377 N N . LEU A 1 320 ? -8.345 -3.119 19.501 1.00 96.56 320 LEU A N 1
ATOM 2378 C CA . LEU A 1 320 ? -8.721 -2.001 20.361 1.00 96.56 320 LEU A CA 1
ATOM 2379 C C . LEU A 1 320 ? -7.911 -0.734 20.053 1.00 96.56 320 LEU A C 1
ATOM 2381 O O . LEU A 1 320 ? -6.826 -0.767 19.469 1.00 96.56 320 LEU A O 1
ATOM 2385 N N . MET A 1 321 ? -8.427 0.397 20.517 1.00 95.75 321 MET A N 1
ATOM 2386 C CA . MET A 1 321 ? -7.744 1.686 20.598 1.00 95.75 321 MET A CA 1
ATOM 2387 C C . MET A 1 321 ? -8.081 2.375 21.927 1.00 95.75 321 MET A C 1
ATOM 2389 O O . MET A 1 321 ? -8.965 1.935 22.668 1.00 95.75 321 MET A O 1
ATOM 2393 N N . LEU A 1 322 ? -7.367 3.453 22.249 1.00 96.25 322 LEU A N 1
ATOM 2394 C CA . LEU A 1 322 ? -7.703 4.280 23.409 1.00 96.25 322 LEU A CA 1
ATOM 2395 C C . LEU A 1 322 ? -8.993 5.061 23.140 1.00 96.25 322 LEU A C 1
ATOM 2397 O O . LEU A 1 322 ? -9.119 5.712 22.105 1.00 96.25 322 LEU A O 1
ATOM 2401 N N . ASP A 1 323 ? -9.933 5.005 24.077 1.00 95.56 323 ASP A N 1
ATOM 2402 C CA . ASP A 1 323 ? -11.201 5.720 23.994 1.00 95.56 323 ASP A CA 1
ATOM 2403 C C . ASP A 1 323 ? -11.064 7.132 24.564 1.00 95.56 323 ASP A C 1
ATOM 2405 O O . ASP A 1 323 ? -10.637 7.319 25.709 1.00 95.56 323 ASP A O 1
ATOM 2409 N N . PHE A 1 324 ? -11.464 8.119 23.772 1.00 91.94 324 PHE A N 1
ATOM 2410 C CA . PHE A 1 324 ? -11.487 9.527 24.141 1.00 91.94 324 PHE A CA 1
ATOM 2411 C C . PHE A 1 324 ? -12.815 10.151 23.704 1.00 91.94 324 PHE A C 1
ATOM 2413 O O . PHE A 1 324 ? -13.462 9.663 22.780 1.00 91.94 324 PHE A O 1
ATOM 2420 N N . ASP A 1 325 ? -13.203 11.270 24.323 1.00 88.81 325 ASP A N 1
ATOM 2421 C CA . ASP A 1 325 ? -14.435 11.997 23.963 1.00 88.81 325 ASP A CA 1
ATOM 2422 C C . ASP A 1 325 ? -14.520 12.354 22.462 1.00 88.81 325 ASP A C 1
ATOM 2424 O O . ASP A 1 325 ? -15.616 12.411 21.900 1.00 88.81 325 ASP A O 1
ATOM 2428 N N . ASP A 1 326 ? -13.369 12.594 21.822 1.00 89.06 326 ASP A N 1
ATOM 2429 C CA . ASP A 1 326 ? -13.237 12.655 20.365 1.00 89.06 326 ASP A CA 1
ATOM 2430 C C . ASP A 1 326 ? -12.556 11.370 19.863 1.00 89.06 326 ASP A C 1
ATOM 2432 O O . ASP A 1 326 ? -11.358 11.174 20.104 1.00 89.06 326 ASP A O 1
ATOM 2436 N N . PRO A 1 327 ? -13.277 10.496 19.142 1.00 84.44 327 PRO A N 1
ATOM 2437 C CA . PRO A 1 327 ? -12.731 9.216 18.716 1.00 84.44 327 PRO A CA 1
ATOM 2438 C C . PRO A 1 327 ? -11.616 9.367 17.660 1.00 84.44 327 PRO A C 1
ATOM 2440 O O . PRO A 1 327 ? -10.860 8.419 17.443 1.00 84.44 327 PRO A O 1
ATOM 2443 N N . ALA A 1 328 ? -11.427 10.550 17.051 1.00 86.25 328 ALA A N 1
ATOM 2444 C CA . ALA A 1 328 ? -10.266 10.833 16.196 1.00 86.25 328 ALA A CA 1
ATOM 2445 C C . ALA A 1 328 ? -8.941 10.727 16.938 1.00 86.25 328 ALA A C 1
ATOM 2447 O O . ALA A 1 328 ? -7.959 10.251 16.371 1.00 86.25 328 ALA A O 1
ATOM 2448 N N . ASN A 1 329 ? -8.934 11.089 18.217 1.00 88.94 329 ASN A N 1
ATOM 2449 C CA . ASN A 1 329 ? -7.739 11.020 19.041 1.00 88.94 329 ASN A CA 1
ATOM 2450 C C . ASN A 1 329 ? -7.321 9.570 19.320 1.00 88.94 329 ASN A C 1
ATOM 2452 O O . ASN A 1 329 ? -6.130 9.275 19.374 1.00 88.94 329 ASN A O 1
ATOM 2456 N N . GLY A 1 330 ? -8.285 8.656 19.457 1.00 86.88 330 GLY A N 1
ATOM 2457 C CA . GLY A 1 330 ? -8.019 7.220 19.578 1.00 86.88 330 GLY A CA 1
ATOM 2458 C C . GLY A 1 330 ? -7.587 6.591 18.254 1.00 86.88 330 GLY A C 1
ATOM 2459 O O . GLY A 1 330 ? -6.631 5.816 18.203 1.00 86.88 330 GLY A O 1
ATOM 2460 N N . ALA A 1 331 ? -8.267 6.960 17.167 1.00 85.12 331 ALA A N 1
ATOM 2461 C CA . ALA A 1 331 ? -8.042 6.370 15.854 1.00 85.12 331 ALA A CA 1
ATOM 2462 C C . ALA A 1 331 ? -6.749 6.849 15.181 1.00 85.12 331 ALA A C 1
ATOM 2464 O O . ALA A 1 331 ? -6.154 6.071 14.440 1.00 85.12 331 ALA A O 1
ATOM 2465 N N . ARG A 1 332 ? -6.345 8.107 15.423 1.00 85.88 332 ARG A N 1
ATOM 2466 C CA . ARG A 1 332 ? -5.275 8.806 14.692 1.00 85.88 332 ARG A CA 1
ATOM 2467 C C . ARG A 1 332 ? -4.307 9.580 15.586 1.00 85.88 332 ARG A C 1
ATOM 2469 O O . ARG A 1 332 ? -3.346 10.126 15.070 1.00 85.88 332 ARG A O 1
ATOM 2476 N N . GLY A 1 333 ? -4.498 9.628 16.901 1.00 88.12 333 GLY A N 1
ATOM 2477 C CA . GLY A 1 333 ? -3.584 10.332 17.805 1.00 88.12 333 GLY A CA 1
ATOM 2478 C C . GLY A 1 333 ? -3.787 11.850 17.825 1.00 88.12 333 GLY A C 1
ATOM 2479 O O . GLY A 1 333 ? -4.785 12.375 17.341 1.00 88.12 333 GLY A O 1
ATOM 2480 N N . TRP A 1 334 ? -2.828 12.557 18.428 1.00 89.62 334 TRP A N 1
ATOM 2481 C CA . TRP A 1 334 ? -2.983 13.953 18.872 1.00 89.62 334 TRP A CA 1
ATOM 2482 C C . TRP A 1 334 ? -2.134 14.958 18.094 1.00 89.62 334 TRP A C 1
ATOM 2484 O O . TRP A 1 334 ? -2.024 16.116 18.489 1.00 89.62 334 TRP A O 1
ATOM 2494 N N . ASP A 1 335 ? -1.519 14.534 16.992 1.00 87.00 335 ASP A N 1
ATOM 2495 C CA . ASP A 1 335 ? -0.541 15.357 16.289 1.00 87.00 335 ASP A CA 1
ATOM 2496 C C . ASP A 1 335 ? 0.584 15.823 17.265 1.00 87.00 335 ASP A C 1
ATOM 2498 O O . ASP A 1 335 ? 1.169 15.006 17.983 1.00 87.00 335 ASP A O 1
ATOM 2502 N N . ALA A 1 336 ? 0.863 17.128 17.332 1.00 87.69 336 ALA A N 1
ATOM 2503 C CA . ALA A 1 336 ? 1.755 17.783 18.286 1.00 87.69 336 ALA A CA 1
ATOM 2504 C C . ALA A 1 336 ? 1.002 18.400 19.482 1.00 87.69 336 ALA A C 1
ATOM 2506 O O . ALA A 1 336 ? 1.605 19.094 20.306 1.00 87.69 336 ALA A O 1
ATOM 2507 N N . GLU A 1 337 ? -0.317 18.209 19.565 1.00 91.50 337 GLU A N 1
ATOM 2508 C CA . GLU A 1 337 ? -1.106 18.650 20.711 1.00 91.50 337 GLU A CA 1
ATOM 2509 C C . GLU A 1 337 ? -0.909 17.702 21.900 1.00 91.50 337 GLU A C 1
ATOM 2511 O O . GLU A 1 337 ? -0.596 16.518 21.767 1.00 91.50 337 GLU A O 1
ATOM 2516 N N . ALA A 1 338 ? -1.093 18.240 23.105 1.00 93.38 338 ALA A N 1
ATOM 2517 C CA . ALA A 1 338 ? -1.010 17.439 24.317 1.00 93.38 338 ALA A CA 1
ATOM 2518 C C . ALA A 1 338 ? -2.242 16.532 24.458 1.00 93.38 338 ALA A C 1
ATOM 2520 O O . ALA A 1 338 ? -3.370 16.980 24.255 1.00 93.38 338 ALA A O 1
ATOM 2521 N N . VAL A 1 339 ? -2.019 15.289 24.890 1.00 95.88 339 VAL A N 1
ATOM 2522 C CA . VAL A 1 339 ? -3.088 14.326 25.188 1.00 95.88 339 VAL A CA 1
ATOM 2523 C C . VAL A 1 339 ? -3.944 14.835 26.349 1.00 95.88 339 VAL A C 1
ATOM 2525 O O . VAL A 1 339 ? -3.438 15.062 27.453 1.00 95.88 339 VAL A O 1
ATOM 2528 N N . ASP A 1 340 ? -5.249 14.986 26.122 1.00 95.44 340 ASP A N 1
ATOM 2529 C CA . ASP A 1 340 ? -6.198 15.361 27.172 1.00 95.44 340 ASP A CA 1
ATOM 2530 C C . ASP A 1 340 ? -6.618 14.136 27.995 1.00 95.44 340 ASP A C 1
ATOM 2532 O O . ASP A 1 340 ? -7.608 13.456 27.712 1.00 95.44 340 ASP A O 1
ATOM 2536 N N . VAL A 1 341 ? -5.848 13.865 29.049 1.00 95.75 341 VAL A N 1
ATOM 2537 C CA . VAL A 1 341 ? -6.063 12.736 29.967 1.00 95.75 341 VAL A CA 1
ATOM 2538 C C . VAL A 1 341 ? -7.425 12.757 30.669 1.00 95.75 341 VAL A C 1
ATOM 2540 O O . VAL A 1 341 ? -7.881 11.706 31.114 1.00 95.75 341 VAL A O 1
ATOM 2543 N N . ASP A 1 342 ? -8.082 13.918 30.781 1.00 95.69 342 ASP A N 1
ATOM 2544 C CA . ASP A 1 342 ? -9.389 14.028 31.441 1.00 95.69 342 ASP A CA 1
ATOM 2545 C C . ASP A 1 342 ? -10.525 13.465 30.564 1.00 95.69 342 ASP A C 1
ATOM 2547 O O . ASP A 1 342 ? -11.607 13.182 31.080 1.00 95.69 342 ASP A O 1
ATOM 2551 N N . THR A 1 343 ? -10.274 13.282 29.262 1.00 94.50 343 THR A N 1
ATOM 2552 C CA . THR A 1 343 ? -11.228 12.719 28.287 1.00 94.50 343 THR A CA 1
ATOM 2553 C C . THR A 1 343 ? -11.047 11.221 28.047 1.00 94.50 343 THR A C 1
ATOM 2555 O O . THR A 1 343 ? -11.790 10.641 27.264 1.00 94.50 343 THR A O 1
ATOM 2558 N N . PHE A 1 344 ? -10.062 10.588 28.694 1.00 96.81 344 PHE A N 1
ATOM 2559 C CA . PHE A 1 344 ? -9.780 9.165 28.522 1.00 96.81 344 PHE A CA 1
ATOM 2560 C C . PHE A 1 344 ? -10.840 8.289 29.204 1.00 96.81 344 PHE A C 1
ATOM 2562 O O . PHE A 1 344 ? -11.057 8.385 30.415 1.00 96.81 344 PHE A O 1
ATOM 2569 N N . ASN A 1 345 ? -11.450 7.389 28.432 1.00 96.31 345 ASN A N 1
ATOM 2570 C CA . ASN A 1 345 ? -12.574 6.550 28.855 1.00 96.31 345 ASN A CA 1
ATOM 2571 C C . ASN A 1 345 ? -12.250 5.040 28.880 1.00 96.31 345 ASN A C 1
ATOM 2573 O O . ASN A 1 345 ? -13.132 4.233 29.177 1.00 96.31 345 ASN A O 1
ATOM 2577 N N . GLY A 1 346 ? -10.988 4.654 28.663 1.00 96.88 346 GLY A N 1
ATOM 2578 C CA . GLY A 1 346 ? -10.530 3.261 28.685 1.00 96.88 346 GLY A CA 1
ATOM 2579 C C . GLY A 1 346 ? -10.205 2.734 27.290 1.00 96.88 346 GLY A C 1
ATOM 2580 O O . GLY A 1 346 ? -9.718 3.480 26.443 1.00 96.88 346 GLY A O 1
ATOM 2581 N N . PHE A 1 347 ? -10.436 1.444 27.052 1.00 97.06 347 PHE A N 1
ATOM 2582 C CA . PHE A 1 347 ? -10.334 0.870 25.712 1.00 97.06 347 PHE A CA 1
ATOM 2583 C C . PHE A 1 347 ? -11.689 0.871 25.008 1.00 97.06 347 PHE A C 1
ATOM 2585 O O . PHE A 1 347 ? -12.725 0.616 25.621 1.00 97.06 347 PHE A O 1
ATOM 2592 N N . THR A 1 348 ? -11.660 1.094 23.701 1.00 94.19 348 THR A N 1
ATOM 2593 C CA . THR A 1 348 ? -12.793 0.873 22.802 1.00 94.19 348 THR A CA 1
ATOM 2594 C C . THR A 1 348 ? -12.324 0.066 21.602 1.00 94.19 348 THR A C 1
ATOM 2596 O O . THR A 1 348 ? -11.127 0.019 21.308 1.00 94.19 348 THR A O 1
ATOM 2599 N N . GLN A 1 349 ? -13.247 -0.604 20.922 1.00 92.25 349 GLN A N 1
ATOM 2600 C CA . GLN A 1 349 ? -12.901 -1.346 19.716 1.00 92.25 349 GLN A CA 1
ATOM 2601 C C . GLN A 1 349 ? -12.414 -0.381 18.634 1.00 92.25 349 GLN A C 1
ATOM 2603 O O . GLN A 1 349 ? -12.880 0.757 18.549 1.00 92.25 349 GLN A O 1
ATOM 2608 N N . ARG A 1 350 ? -11.452 -0.816 17.823 1.00 89.56 350 ARG A N 1
ATOM 2609 C CA . ARG A 1 350 ? -10.874 0.026 16.779 1.00 89.56 350 ARG A CA 1
ATOM 2610 C C . ARG A 1 350 ? -11.853 0.192 15.614 1.00 89.56 350 ARG A C 1
ATOM 2612 O O . ARG A 1 350 ? -12.354 -0.790 15.076 1.00 89.56 350 ARG A O 1
ATOM 2619 N N . TYR A 1 351 ? -12.043 1.438 15.190 1.00 84.38 351 TYR A N 1
ATOM 2620 C CA . TYR A 1 351 ? -12.720 1.827 13.952 1.00 84.38 351 TYR A CA 1
ATOM 2621 C C . TYR A 1 351 ? -12.154 3.169 13.462 1.00 84.38 351 TYR A C 1
ATOM 2623 O O . TYR A 1 351 ? -11.620 3.949 14.254 1.00 84.38 351 TYR A O 1
ATOM 2631 N N . GLU A 1 352 ? -12.268 3.460 12.165 1.00 79.50 352 GLU A N 1
ATOM 2632 C CA . GLU A 1 352 ? -11.832 4.748 11.610 1.00 79.50 352 GLU A CA 1
ATOM 2633 C C . GLU A 1 352 ? -12.930 5.800 11.743 1.00 79.50 352 GLU A C 1
ATOM 2635 O O . GLU A 1 352 ? -14.105 5.504 11.533 1.00 79.50 352 GLU A O 1
ATOM 2640 N N . VAL A 1 353 ? -12.579 7.057 12.036 1.00 66.88 353 VAL A N 1
ATOM 2641 C CA . VAL A 1 353 ? -13.570 8.124 12.312 1.00 66.88 353 VAL A CA 1
ATOM 2642 C C . VAL A 1 353 ? -13.723 9.190 11.222 1.00 66.88 353 VAL A C 1
ATOM 2644 O O . VAL A 1 353 ? -14.762 9.843 11.150 1.00 66.88 353 VAL A O 1
ATOM 2647 N N . ALA A 1 354 ? -12.702 9.400 10.388 1.00 63.62 354 ALA A N 1
ATOM 2648 C CA . ALA A 1 354 ? -12.668 10.538 9.462 1.00 63.62 354 ALA A CA 1
ATOM 2649 C C . ALA A 1 354 ? -11.833 10.298 8.200 1.00 63.62 354 ALA A C 1
ATOM 2651 O O . ALA A 1 354 ? -12.184 10.825 7.149 1.00 63.62 354 ALA A O 1
ATOM 2652 N N . GLN A 1 355 ? -10.737 9.549 8.317 1.00 73.81 355 GLN A N 1
ATOM 2653 C CA . GLN A 1 355 ? -9.819 9.217 7.227 1.00 73.81 355 GLN A CA 1
ATOM 2654 C C . GLN A 1 355 ? -9.308 7.801 7.469 1.00 73.81 355 GLN A C 1
ATOM 2656 O O . GLN A 1 355 ? -9.132 7.421 8.626 1.00 73.81 355 GLN A O 1
ATOM 2661 N N . GLU A 1 356 ? -9.085 7.037 6.409 1.00 80.38 356 GLU A N 1
ATOM 2662 C CA . GLU A 1 356 ? -8.483 5.711 6.486 1.00 80.38 356 GLU A CA 1
ATOM 2663 C C . GLU A 1 356 ? -6.998 5.798 6.830 1.00 80.38 356 GLU A C 1
ATOM 2665 O O . GLU A 1 356 ? -6.274 6.639 6.299 1.00 80.38 356 GLU A O 1
ATOM 2670 N N . THR A 1 357 ? -6.531 4.892 7.687 1.00 89.31 357 THR A N 1
ATOM 2671 C CA . THR A 1 357 ? -5.115 4.760 8.040 1.00 89.31 357 THR A CA 1
ATOM 2672 C C . THR A 1 357 ? -4.634 3.326 7.809 1.00 89.31 357 THR A C 1
ATOM 2674 O O . THR A 1 357 ? -5.451 2.397 7.813 1.00 89.31 357 THR A O 1
ATOM 2677 N N . PRO A 1 358 ? -3.313 3.096 7.691 1.00 92.62 358 PRO A N 1
ATOM 2678 C CA . PRO A 1 358 ? -2.758 1.743 7.670 1.00 92.62 358 PRO A CA 1
ATOM 2679 C C . PRO A 1 358 ? -3.094 0.927 8.920 1.00 92.62 358 PRO A C 1
ATOM 2681 O O . PRO A 1 358 ? -3.123 -0.301 8.871 1.00 92.62 358 PRO A O 1
ATOM 2684 N N . ALA A 1 359 ? -3.409 1.580 10.040 1.00 93.25 359 ALA A N 1
ATOM 2685 C CA . ALA A 1 359 ? -3.623 0.885 11.295 1.00 93.25 359 ALA A CA 1
ATOM 2686 C C . ALA A 1 359 ? -4.804 -0.080 11.258 1.00 93.25 359 ALA A C 1
ATOM 2688 O O . ALA A 1 359 ? -4.726 -1.145 11.862 1.00 93.25 359 ALA A O 1
ATOM 2689 N N . THR A 1 360 ? -5.876 0.216 10.525 1.00 89.75 360 THR A N 1
ATOM 2690 C CA . THR A 1 360 ? -7.013 -0.716 10.451 1.00 89.75 360 THR A CA 1
ATOM 2691 C C . THR A 1 360 ? -6.671 -1.997 9.692 1.00 89.75 360 THR A C 1
ATOM 2693 O O . THR A 1 360 ? -6.994 -3.084 10.170 1.00 89.75 360 THR A O 1
ATOM 2696 N N . GLY A 1 361 ? -5.938 -1.900 8.579 1.00 90.44 361 GLY A N 1
ATOM 2697 C CA . GLY A 1 361 ? -5.424 -3.074 7.865 1.00 90.44 361 GLY A CA 1
ATOM 2698 C C . GLY A 1 361 ? -4.486 -3.906 8.732 1.00 90.44 361 GLY A C 1
ATOM 2699 O O . GLY A 1 361 ? -4.682 -5.113 8.885 1.00 90.44 361 GLY A O 1
ATOM 2700 N N . THR A 1 362 ? -3.522 -3.249 9.383 1.00 95.06 362 THR A N 1
ATOM 2701 C CA . THR A 1 362 ? -2.555 -3.927 10.252 1.00 95.06 362 THR A CA 1
ATOM 2702 C C . THR A 1 362 ? -3.246 -4.641 11.413 1.00 95.06 362 THR A C 1
ATOM 2704 O O . THR A 1 362 ? -3.034 -5.830 11.648 1.00 95.06 362 THR A O 1
ATOM 2707 N N . MET A 1 363 ? -4.109 -3.929 12.134 1.00 95.00 363 MET A N 1
ATOM 2708 C CA . MET A 1 363 ? -4.760 -4.447 13.333 1.00 95.00 363 MET A CA 1
ATOM 2709 C C . MET A 1 363 ? -5.742 -5.576 13.014 1.00 95.00 363 MET A C 1
ATOM 2711 O O . MET A 1 363 ? -5.786 -6.550 13.758 1.00 95.00 363 MET A O 1
ATOM 2715 N N . ASN A 1 364 ? -6.479 -5.499 11.901 1.00 91.94 364 ASN A N 1
ATOM 2716 C CA . ASN A 1 364 ? -7.399 -6.561 11.490 1.00 91.94 364 ASN A CA 1
ATOM 2717 C C . ASN A 1 364 ? -6.657 -7.860 11.152 1.00 91.94 364 ASN A C 1
ATOM 2719 O O . ASN A 1 364 ? -7.060 -8.926 11.615 1.00 91.94 364 ASN A O 1
ATOM 2723 N N . VAL A 1 365 ? -5.554 -7.786 10.398 1.00 93.38 365 VAL A N 1
ATOM 2724 C CA . VAL A 1 365 ? -4.743 -8.970 10.064 1.00 93.38 365 VAL A CA 1
ATOM 2725 C C . VAL A 1 365 ? -4.147 -9.598 11.328 1.00 93.38 365 VAL A C 1
ATOM 2727 O O . VAL A 1 365 ? -4.268 -10.809 11.529 1.00 93.38 365 VAL A O 1
ATOM 2730 N N . LEU A 1 366 ? -3.578 -8.786 12.226 1.00 95.88 366 LEU A N 1
ATOM 2731 C CA . LEU A 1 366 ? -3.012 -9.270 13.491 1.00 95.88 366 LEU A CA 1
ATOM 2732 C C . LEU A 1 366 ? -4.072 -9.913 14.396 1.00 95.88 366 LEU A C 1
ATOM 2734 O O . LEU A 1 366 ? -3.851 -11.014 14.910 1.00 95.88 366 LEU A O 1
ATOM 2738 N N . ALA A 1 367 ? -5.222 -9.255 14.557 1.00 95.00 367 ALA A N 1
ATOM 2739 C CA . ALA A 1 367 ? -6.331 -9.720 15.383 1.00 95.00 367 ALA A CA 1
ATOM 2740 C C . ALA A 1 367 ? -6.935 -11.029 14.855 1.00 95.00 367 ALA A C 1
ATOM 2742 O O . ALA A 1 367 ? -7.187 -11.947 15.639 1.00 95.00 367 ALA A O 1
ATOM 2743 N N . ALA A 1 368 ? -7.104 -11.143 13.534 1.00 94.00 368 ALA A N 1
ATOM 2744 C CA . ALA A 1 368 ? -7.597 -12.351 12.880 1.00 94.00 368 ALA A CA 1
ATOM 2745 C C . ALA A 1 368 ? -6.640 -13.540 13.047 1.00 94.00 368 ALA A C 1
ATOM 2747 O O . ALA A 1 368 ? -7.080 -14.666 13.288 1.00 94.00 368 ALA A O 1
ATOM 2748 N N . ALA A 1 369 ? -5.333 -13.298 12.921 1.00 94.25 369 ALA A N 1
ATOM 2749 C CA . ALA A 1 369 ? -4.313 -14.335 13.036 1.00 94.25 369 ALA A CA 1
ATOM 2750 C C . ALA A 1 369 ? -4.072 -14.790 14.487 1.00 94.25 369 ALA A C 1
ATOM 2752 O O . ALA A 1 369 ? -3.658 -15.931 14.706 1.00 94.25 369 ALA A O 1
ATOM 2753 N N . ASN A 1 370 ? -4.346 -13.929 15.473 1.00 94.75 370 ASN A N 1
ATOM 2754 C CA . ASN A 1 370 ? -4.051 -14.166 16.888 1.00 94.75 370 ASN A CA 1
ATOM 2755 C C . ASN A 1 370 ? -5.296 -13.918 17.769 1.00 94.75 370 ASN A C 1
ATOM 2757 O O . ASN A 1 370 ? -5.326 -12.957 18.539 1.00 94.75 370 ASN A O 1
ATOM 2761 N N . PRO A 1 371 ? -6.324 -14.787 17.705 1.00 93.94 371 PRO A N 1
ATOM 2762 C CA . PRO A 1 371 ? -7.603 -14.573 18.396 1.00 93.94 371 PRO A CA 1
ATOM 2763 C C . PRO A 1 371 ? -7.508 -14.583 19.932 1.00 93.94 371 PRO A C 1
ATOM 2765 O O . PRO A 1 371 ? -8.417 -14.103 20.602 1.00 93.94 371 PRO A O 1
ATOM 2768 N N . ASP A 1 372 ? -6.422 -15.128 20.491 1.00 94.19 372 ASP A N 1
ATOM 2769 C CA . ASP A 1 372 ? -6.177 -15.186 21.939 1.00 94.19 372 ASP A CA 1
ATOM 2770 C C . ASP A 1 372 ? -5.378 -13.972 22.467 1.00 94.19 372 ASP A C 1
ATOM 2772 O O . ASP A 1 372 ? -5.169 -13.847 23.677 1.00 94.19 372 ASP A O 1
ATOM 2776 N N . THR A 1 373 ? -4.937 -13.072 21.581 1.00 96.19 373 THR A N 1
ATOM 2777 C CA . THR A 1 373 ? -4.178 -11.860 21.918 1.00 96.19 373 THR A CA 1
ATOM 2778 C C . THR A 1 373 ? -5.040 -10.631 21.649 1.00 96.19 373 THR A C 1
ATOM 2780 O O . THR A 1 373 ? -5.662 -10.508 20.595 1.00 96.19 373 THR A O 1
ATOM 2783 N N . THR A 1 374 ? -5.077 -9.703 22.604 1.00 98.19 374 THR A N 1
ATOM 2784 C CA . THR A 1 374 ? -5.707 -8.389 22.422 1.00 98.19 374 THR A CA 1
ATOM 2785 C C . THR A 1 374 ? -4.680 -7.405 21.886 1.00 98.19 374 THR A C 1
ATOM 2787 O O . THR A 1 374 ? -3.613 -7.260 22.472 1.00 98.19 374 THR A O 1
ATOM 2790 N N . PHE A 1 375 ? -4.989 -6.705 20.803 1.00 98.25 375 PHE A N 1
ATOM 2791 C CA . PHE A 1 375 ? -4.123 -5.680 20.232 1.00 98.25 375 PHE A CA 1
ATOM 2792 C C . PHE A 1 375 ? -4.674 -4.297 20.553 1.00 98.25 375 PHE A C 1
ATOM 2794 O O . PHE A 1 375 ? -5.871 -4.065 20.409 1.00 98.25 375 PHE A O 1
ATOM 2801 N N . VAL A 1 376 ? -3.807 -3.362 20.943 1.00 98.44 376 VAL A N 1
ATOM 2802 C CA . VAL A 1 376 ? -4.176 -1.951 21.129 1.00 98.44 376 VAL A CA 1
ATOM 2803 C C . VAL A 1 376 ? -3.326 -1.075 20.216 1.00 98.44 376 VAL A C 1
ATOM 2805 O O . VAL A 1 376 ? -2.099 -1.084 20.325 1.00 98.44 376 VAL A O 1
ATOM 2808 N N . SER A 1 377 ? -3.976 -0.306 19.341 1.00 97.44 377 SER A N 1
ATOM 2809 C CA . SER A 1 377 ? -3.300 0.640 18.450 1.00 97.44 377 SER A CA 1
ATOM 2810 C C . SER A 1 377 ? -3.101 2.005 19.111 1.00 97.44 377 SER A C 1
ATOM 2812 O O . SER A 1 377 ? -4.061 2.554 19.656 1.00 97.44 377 SER A O 1
ATOM 2814 N N . LEU A 1 378 ? -1.911 2.590 18.972 1.00 97.44 378 LEU A N 1
ATOM 2815 C CA . LEU A 1 378 ? -1.583 3.974 19.341 1.00 97.44 378 LEU A CA 1
ATOM 2816 C C . LEU A 1 378 ? -1.044 4.739 18.130 1.00 97.44 378 LEU A C 1
ATOM 2818 O O . LEU A 1 378 ? -0.509 4.122 17.214 1.00 97.44 378 LEU A O 1
ATOM 2822 N N . HIS A 1 379 ? -1.149 6.068 18.130 1.00 95.81 379 HIS A N 1
ATOM 2823 C CA . HIS A 1 379 ? -0.699 6.900 17.007 1.00 95.81 379 HIS A CA 1
ATOM 2824 C C . HIS A 1 379 ? 0.086 8.124 17.483 1.00 95.81 379 HIS A C 1
ATOM 2826 O O . HIS A 1 379 ? -0.276 8.755 18.481 1.00 95.81 379 HIS A O 1
ATOM 2832 N N . TYR A 1 380 ? 1.146 8.488 16.759 1.00 96.00 380 TYR A N 1
ATOM 2833 C CA . TYR A 1 380 ? 1.916 9.709 17.015 1.00 96.00 380 TYR A CA 1
ATOM 2834 C C . TYR A 1 380 ? 2.647 10.214 15.763 1.00 96.00 380 TYR A C 1
ATOM 2836 O O . TYR A 1 380 ? 2.904 9.471 14.818 1.00 96.00 380 TYR A O 1
ATOM 2844 N N . GLY A 1 381 ? 2.960 11.510 15.731 1.00 94.69 381 GLY A N 1
ATOM 2845 C CA . GLY A 1 381 ? 3.527 12.172 14.556 1.00 94.69 381 GLY A CA 1
ATOM 2846 C C . GLY A 1 381 ? 2.635 13.264 13.978 1.00 94.69 381 GLY A C 1
ATOM 2847 O O . GLY A 1 381 ? 1.672 13.664 14.613 1.00 94.69 381 GLY A O 1
ATOM 2848 N N . GLN A 1 382 ? 2.990 13.795 12.806 1.00 92.06 382 GLN A N 1
ATOM 2849 C CA . GLN A 1 382 ? 2.305 14.948 12.216 1.00 92.06 382 GLN A CA 1
ATOM 2850 C C . GLN A 1 382 ? 2.376 14.954 10.689 1.00 92.06 382 GLN A C 1
ATOM 2852 O O . GLN A 1 382 ? 3.443 14.800 10.088 1.00 92.06 382 GLN A O 1
ATOM 2857 N N . ALA A 1 383 ? 1.244 15.239 10.043 1.00 89.25 383 ALA A N 1
ATOM 2858 C CA . ALA A 1 383 ? 1.171 15.399 8.597 1.00 89.25 383 ALA A CA 1
ATOM 2859 C C . ALA A 1 383 ? 2.090 16.524 8.074 1.00 89.25 383 ALA A C 1
ATOM 2861 O O . ALA A 1 383 ? 2.109 17.642 8.591 1.00 89.25 383 ALA A O 1
ATOM 2862 N N . GLY A 1 384 ? 2.838 16.228 7.005 1.00 87.12 384 GLY A N 1
ATOM 2863 C CA . GLY A 1 384 ? 3.713 17.195 6.334 1.00 87.12 384 GLY A CA 1
ATOM 2864 C C . GLY A 1 384 ? 4.920 17.652 7.161 1.00 87.12 384 GLY A C 1
ATOM 2865 O O . GLY A 1 384 ? 5.411 18.766 6.952 1.00 87.12 384 GLY A O 1
ATOM 2866 N N . LYS A 1 385 ? 5.370 16.847 8.133 1.00 90.81 385 LYS A N 1
ATOM 2867 C CA . LYS A 1 385 ? 6.533 17.156 8.975 1.00 90.81 385 LYS A CA 1
ATOM 2868 C C . LYS A 1 385 ? 7.692 16.204 8.741 1.00 90.81 385 LYS A C 1
ATOM 2870 O O . LYS A 1 385 ? 7.510 15.017 8.465 1.00 90.81 385 LYS A O 1
ATOM 2875 N N . SER A 1 386 ? 8.897 16.761 8.856 1.00 92.06 386 SER A N 1
ATOM 2876 C CA . SER A 1 386 ? 10.139 15.996 8.819 1.00 92.06 386 SER A CA 1
ATOM 2877 C C . SER A 1 386 ? 10.252 15.083 10.038 1.00 92.06 386 SER A C 1
ATOM 2879 O O . SER A 1 386 ? 9.633 15.335 11.077 1.00 92.06 386 SER A O 1
ATOM 2881 N N . LEU A 1 387 ? 11.090 14.055 9.917 1.00 94.00 387 LEU A N 1
ATOM 2882 C CA . LEU A 1 387 ? 11.427 13.147 11.011 1.00 94.00 387 LEU A CA 1
ATOM 2883 C C . LEU A 1 387 ? 11.894 13.920 12.256 1.00 94.00 387 LEU A C 1
ATOM 2885 O O . LEU A 1 387 ? 11.383 13.695 13.347 1.00 94.00 387 LEU A O 1
ATOM 2889 N N . ASP A 1 388 ? 12.775 14.908 12.084 1.00 94.69 388 ASP A N 1
ATOM 2890 C CA . ASP A 1 388 ? 13.291 15.755 13.168 1.00 94.69 388 ASP A CA 1
ATOM 2891 C C . ASP A 1 388 ? 12.178 16.479 13.926 1.00 94.69 388 ASP A C 1
ATOM 2893 O O . ASP A 1 388 ? 12.162 16.512 15.153 1.00 94.69 388 ASP A O 1
ATOM 2897 N N . TYR A 1 389 ? 11.214 17.046 13.195 1.00 94.75 389 TYR A N 1
ATOM 2898 C CA . TYR A 1 389 ? 10.105 17.750 13.820 1.00 94.75 389 TYR A CA 1
ATOM 2899 C C . TYR A 1 389 ? 9.254 16.782 14.645 1.00 94.75 389 TYR A C 1
ATOM 2901 O O . TYR A 1 389 ? 8.882 17.098 15.774 1.00 94.75 389 TYR A O 1
ATOM 2909 N N . ILE A 1 390 ? 8.941 15.610 14.089 1.00 95.31 390 ILE A N 1
ATOM 2910 C CA . ILE A 1 390 ? 8.111 14.610 14.763 1.00 95.31 390 ILE A CA 1
ATOM 2911 C C . ILE A 1 390 ? 8.787 14.142 16.057 1.00 95.31 390 ILE A C 1
ATOM 2913 O O . ILE A 1 390 ? 8.140 14.147 17.109 1.00 95.31 390 ILE A O 1
ATOM 2917 N N . ARG A 1 391 ? 10.089 13.840 15.995 1.00 94.44 391 ARG A N 1
ATOM 2918 C CA . ARG A 1 391 ? 10.919 13.501 17.160 1.00 94.44 391 ARG A CA 1
ATOM 2919 C C . ARG A 1 391 ? 10.832 14.555 18.256 1.00 94.44 391 ARG A C 1
ATOM 2921 O O . ARG A 1 391 ? 10.550 14.246 19.406 1.00 94.44 391 ARG A O 1
ATOM 2928 N N . GLU A 1 392 ? 11.025 15.818 17.891 1.00 94.44 392 GLU A N 1
ATOM 2929 C CA . GLU A 1 392 ? 11.090 16.914 18.857 1.00 94.44 392 GLU A CA 1
ATOM 2930 C C . GLU A 1 392 ? 9.735 17.290 19.477 1.00 94.44 392 GLU A C 1
ATOM 2932 O O . GLU A 1 392 ? 9.720 17.883 20.556 1.00 94.44 392 GLU A O 1
ATOM 2937 N N . ASN A 1 393 ? 8.611 17.011 18.804 1.00 95.25 393 ASN A N 1
ATOM 2938 C CA . ASN A 1 393 ? 7.325 17.635 19.150 1.00 95.25 393 ASN A CA 1
ATOM 2939 C C . ASN A 1 393 ? 6.188 16.660 19.484 1.00 95.25 393 ASN A C 1
ATOM 2941 O O . ASN A 1 393 ? 5.164 17.115 19.982 1.00 95.25 393 ASN A O 1
ATOM 2945 N N . THR A 1 394 ? 6.322 15.355 19.224 1.00 95.44 394 THR A N 1
ATOM 2946 C CA . THR A 1 394 ? 5.178 14.419 19.348 1.00 95.44 394 THR A CA 1
ATOM 2947 C C . THR A 1 394 ? 5.413 13.251 20.310 1.00 95.44 394 THR A C 1
ATOM 2949 O O . THR A 1 394 ? 4.463 12.579 20.713 1.00 95.44 394 THR A O 1
ATOM 2952 N N . LEU A 1 395 ? 6.660 13.031 20.743 1.00 94.44 395 LEU A N 1
ATOM 2953 C CA . LEU A 1 395 ? 7.023 11.923 21.632 1.00 94.44 395 LEU A CA 1
ATOM 2954 C C . LEU A 1 395 ? 6.382 12.027 23.028 1.00 94.44 395 LEU A C 1
ATOM 2956 O O . LEU A 1 395 ? 5.983 11.008 23.587 1.00 94.44 395 LEU A O 1
ATOM 2960 N N . ASP A 1 396 ? 6.182 13.240 23.553 1.00 94.81 396 ASP A N 1
ATOM 2961 C CA . ASP A 1 396 ? 5.462 13.458 24.820 1.00 94.81 396 ASP A CA 1
ATOM 2962 C C . ASP A 1 396 ? 4.008 12.942 24.751 1.00 94.81 396 ASP A C 1
ATOM 2964 O O . ASP A 1 396 ? 3.469 12.395 25.721 1.00 94.81 396 ASP A O 1
ATOM 2968 N N . GLY A 1 397 ? 3.370 13.087 23.583 1.00 95.19 397 GLY A N 1
ATOM 2969 C CA . GLY A 1 397 ? 2.025 12.579 23.329 1.00 95.19 397 GLY A CA 1
ATOM 2970 C C . GLY A 1 397 ? 1.983 11.052 23.276 1.00 95.19 397 GLY A C 1
ATOM 2971 O O . GLY A 1 397 ? 1.085 10.443 23.861 1.00 95.19 397 GLY A O 1
ATOM 2972 N N . LEU A 1 398 ? 2.974 10.415 22.643 1.00 96.50 398 LEU A N 1
ATOM 2973 C CA . LEU A 1 398 ? 3.121 8.955 22.678 1.00 96.50 398 LEU A CA 1
ATOM 2974 C C . LEU A 1 398 ? 3.350 8.452 24.111 1.00 96.50 398 LEU A C 1
ATOM 2976 O O . LEU A 1 398 ? 2.694 7.503 24.537 1.00 96.50 398 LEU A O 1
ATOM 2980 N N . TYR A 1 399 ? 4.226 9.114 24.871 1.00 97.12 399 TYR A N 1
ATOM 2981 C CA . TYR A 1 399 ? 4.510 8.761 26.263 1.00 97.12 399 TYR A CA 1
ATOM 2982 C C . TYR A 1 399 ? 3.235 8.772 27.111 1.00 97.12 399 TYR A C 1
ATOM 2984 O O . TYR A 1 399 ? 2.935 7.799 27.799 1.00 97.12 399 TYR A O 1
ATOM 2992 N N . THR A 1 400 ? 2.427 9.829 26.989 1.00 97.56 400 THR A N 1
ATOM 2993 C CA . THR A 1 400 ? 1.170 9.947 27.741 1.00 97.56 400 THR A CA 1
ATOM 2994 C C . THR A 1 400 ? 0.153 8.878 27.323 1.00 97.56 400 THR A C 1
ATOM 2996 O O . THR A 1 400 ? -0.525 8.304 28.175 1.00 97.56 400 THR A O 1
ATOM 2999 N N . GLN A 1 401 ? 0.055 8.550 26.030 1.00 98.06 401 GLN A N 1
ATOM 3000 C CA . GLN A 1 401 ? -0.801 7.452 25.560 1.00 98.06 401 GLN A CA 1
ATOM 3001 C C . GLN A 1 401 ? -0.370 6.09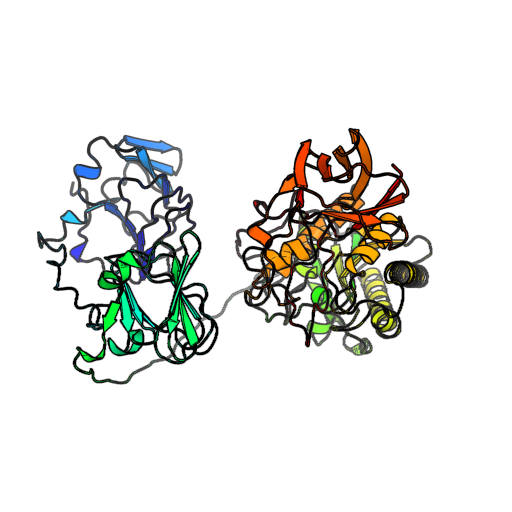6 26.136 1.00 98.06 401 GLN A C 1
ATOM 3003 O O . GLN A 1 401 ? -1.216 5.332 26.601 1.00 98.06 401 GLN A O 1
ATOM 3008 N N . LEU A 1 402 ? 0.933 5.805 26.156 1.00 98.19 402 LEU A N 1
ATOM 3009 C CA . LEU A 1 402 ? 1.463 4.575 26.743 1.00 98.19 402 LEU A CA 1
ATOM 3010 C C . LEU A 1 402 ? 1.225 4.518 28.261 1.00 98.19 402 LEU A C 1
ATOM 3012 O O . LEU A 1 402 ? 0.906 3.450 28.783 1.00 98.19 402 LEU A O 1
ATOM 3016 N N . GLU A 1 403 ? 1.332 5.644 28.977 1.00 98.19 403 GLU A N 1
ATOM 3017 C CA . GLU A 1 403 ? 1.012 5.727 30.411 1.00 98.19 403 GLU A CA 1
ATOM 3018 C C . GLU A 1 403 ? -0.456 5.368 30.684 1.00 98.19 403 GLU A C 1
ATOM 3020 O O . GLU A 1 403 ? -0.747 4.567 31.580 1.00 98.19 403 GLU A O 1
ATOM 3025 N N . LEU A 1 404 ? -1.378 5.933 29.895 1.00 98.38 404 LEU A N 1
ATOM 3026 C CA . LEU A 1 404 ? -2.812 5.642 29.982 1.00 98.38 404 LEU A CA 1
ATOM 3027 C C . LEU A 1 404 ? -3.100 4.174 29.657 1.00 98.38 404 LEU A C 1
ATOM 3029 O O . LEU A 1 404 ? -3.790 3.503 30.428 1.00 98.38 404 LEU A O 1
ATOM 3033 N N . LEU A 1 405 ? -2.519 3.657 28.569 1.00 98.31 405 LEU A N 1
ATOM 3034 C CA . LEU A 1 405 ? -2.634 2.254 28.174 1.00 98.31 405 LEU A CA 1
ATOM 3035 C C . LEU A 1 405 ? -2.161 1.339 29.297 1.00 98.31 405 LEU A C 1
ATOM 3037 O O . LEU A 1 405 ? -2.876 0.413 29.673 1.00 98.31 405 LEU A O 1
ATOM 3041 N N . LYS A 1 406 ? -0.979 1.608 29.864 1.00 98.00 406 LYS A N 1
ATOM 3042 C CA . LYS A 1 406 ? -0.415 0.806 30.947 1.00 98.00 406 LYS A CA 1
ATOM 3043 C C . LYS A 1 406 ? -1.352 0.763 32.151 1.00 98.00 406 LYS A C 1
ATOM 3045 O O . LYS A 1 406 ? -1.626 -0.314 32.680 1.00 98.00 406 LYS A O 1
ATOM 3050 N N . ALA A 1 407 ? -1.839 1.925 32.582 1.00 97.81 407 ALA A N 1
ATOM 3051 C CA . ALA A 1 407 ? -2.742 2.024 33.720 1.00 97.81 407 ALA A CA 1
ATOM 3052 C C . ALA A 1 407 ? -4.068 1.285 33.469 1.00 97.81 407 ALA A C 1
ATOM 3054 O O . ALA A 1 407 ? -4.566 0.611 34.374 1.00 97.81 407 ALA A O 1
ATOM 3055 N N . GLN A 1 408 ? -4.612 1.380 32.253 1.00 98.31 408 GLN A N 1
ATOM 3056 C CA . GLN A 1 408 ? -5.848 0.702 31.866 1.00 98.31 408 GLN A CA 1
ATOM 3057 C C . GLN A 1 408 ? -5.666 -0.816 31.775 1.00 98.31 408 GLN A C 1
ATOM 3059 O O . GLN A 1 408 ? -6.465 -1.565 32.334 1.00 98.31 408 GLN A O 1
ATOM 3064 N N . ALA A 1 409 ? -4.581 -1.278 31.152 1.00 97.38 409 ALA A N 1
ATOM 3065 C CA . ALA A 1 409 ? -4.235 -2.691 31.060 1.00 97.38 409 ALA A CA 1
ATOM 3066 C C . ALA A 1 409 ? -4.064 -3.324 32.453 1.00 97.38 409 ALA A C 1
ATOM 3068 O O . ALA A 1 409 ? -4.637 -4.379 32.726 1.00 97.38 409 ALA A O 1
ATOM 3069 N N . ASP A 1 410 ? -3.359 -2.641 33.364 1.00 95.88 410 ASP A N 1
ATOM 3070 C CA . ASP A 1 410 ? -3.201 -3.069 34.759 1.00 95.88 410 ASP A CA 1
ATOM 3071 C C . ASP A 1 410 ? -4.560 -3.128 35.497 1.00 95.88 410 ASP A C 1
ATOM 3073 O O . ASP A 1 410 ? -4.778 -4.005 36.339 1.00 95.88 410 ASP A O 1
ATOM 3077 N N . ALA A 1 411 ? -5.485 -2.206 35.195 1.00 97.06 411 ALA A N 1
ATOM 3078 C CA . ALA A 1 411 ? -6.817 -2.153 35.802 1.00 97.06 411 ALA A CA 1
ATOM 3079 C C . ALA A 1 411 ? -7.756 -3.264 35.301 1.00 97.06 411 ALA A C 1
ATOM 3081 O O . ALA A 1 411 ? -8.522 -3.814 36.098 1.00 97.06 411 ALA A O 1
ATOM 3082 N N . GLU A 1 412 ? -7.681 -3.607 34.015 1.00 96.44 412 GLU A N 1
ATOM 3083 C CA . GLU A 1 412 ? -8.447 -4.697 33.395 1.00 96.44 412 GLU A CA 1
ATOM 3084 C C . GLU A 1 412 ? -7.789 -6.076 33.580 1.00 96.44 412 GLU A C 1
ATOM 3086 O O . GLU A 1 412 ? -8.427 -7.108 33.376 1.00 96.44 412 GLU A O 1
ATOM 3091 N N . GLY A 1 413 ? -6.547 -6.113 34.069 1.00 95.75 413 GLY A N 1
ATOM 3092 C CA . GLY A 1 413 ? -5.834 -7.344 34.404 1.00 95.75 413 GLY A CA 1
ATOM 3093 C C . GLY A 1 413 ? -5.148 -8.016 33.215 1.00 95.75 413 GLY A C 1
ATOM 3094 O O . GLY A 1 413 ? -4.904 -9.223 33.281 1.00 95.75 413 GLY A O 1
ATOM 3095 N N . TYR A 1 414 ? -4.828 -7.261 32.164 1.00 97.00 414 TYR A N 1
ATOM 3096 C CA . TYR A 1 414 ? -4.024 -7.740 31.042 1.00 97.00 414 TYR A CA 1
ATOM 3097 C C . TYR A 1 414 ? -2.557 -7.929 31.438 1.00 97.00 414 TYR A C 1
ATOM 3099 O O . TYR A 1 414 ? -2.008 -7.204 32.270 1.00 97.00 414 TYR A O 1
ATOM 3107 N N . ALA A 1 415 ? -1.899 -8.889 30.793 1.00 96.75 415 ALA A N 1
ATOM 3108 C CA . ALA A 1 415 ? -0.447 -8.976 30.754 1.00 96.75 415 ALA A CA 1
ATOM 3109 C C . ALA A 1 415 ? 0.042 -8.340 29.450 1.00 96.75 415 ALA A C 1
ATOM 3111 O O . ALA A 1 415 ? -0.189 -8.888 28.374 1.00 96.75 415 ALA A O 1
ATOM 3112 N N . ILE A 1 416 ? 0.703 -7.186 29.545 1.00 98.06 416 ILE A N 1
ATOM 3113 C CA . ILE A 1 416 ? 1.261 -6.515 28.368 1.00 98.06 416 ILE A CA 1
ATOM 3114 C C . ILE A 1 416 ? 2.460 -7.329 27.870 1.00 98.06 416 ILE A C 1
ATOM 3116 O O . ILE A 1 416 ? 3.377 -7.614 28.646 1.00 98.06 416 ILE A O 1
ATOM 3120 N N . ASN A 1 417 ? 2.433 -7.718 26.597 1.00 97.38 417 ASN A N 1
ATOM 3121 C CA . ASN A 1 417 ? 3.556 -8.329 25.904 1.00 97.38 417 ASN A CA 1
ATOM 3122 C C . ASN A 1 417 ? 4.752 -7.370 25.973 1.00 97.38 417 ASN A C 1
ATOM 3124 O O . ASN A 1 417 ? 4.600 -6.164 25.789 1.00 97.38 417 ASN A O 1
ATOM 3128 N N . ASN A 1 418 ? 5.934 -7.898 26.283 1.00 97.44 418 ASN A N 1
ATOM 3129 C CA . ASN A 1 418 ? 7.119 -7.069 26.470 1.00 97.44 418 ASN A CA 1
ATOM 3130 C C . ASN A 1 418 ? 7.713 -6.555 25.150 1.00 97.44 418 ASN A C 1
ATOM 3132 O O . ASN A 1 418 ? 8.689 -5.823 25.183 1.00 97.44 418 ASN A O 1
ATOM 3136 N N . VAL A 1 419 ? 7.133 -6.917 24.010 1.00 97.62 419 VAL A N 1
ATOM 3137 C CA . VAL A 1 419 ? 7.499 -6.406 22.695 1.00 97.62 419 VAL A CA 1
ATOM 3138 C C . VAL A 1 419 ? 6.390 -5.489 22.185 1.00 97.62 419 VAL A C 1
ATOM 3140 O O . VAL A 1 419 ? 5.238 -5.913 22.029 1.00 97.62 419 VAL A O 1
ATOM 3143 N N . ILE A 1 420 ? 6.745 -4.231 21.934 1.00 97.94 420 ILE A N 1
ATOM 3144 C CA . ILE A 1 420 ? 5.885 -3.230 21.301 1.00 97.94 420 ILE A CA 1
ATOM 3145 C C . ILE A 1 420 ? 6.236 -3.171 19.817 1.00 97.94 420 ILE A C 1
ATOM 3147 O O . ILE A 1 420 ? 7.388 -2.965 19.455 1.00 97.94 420 ILE A O 1
ATOM 3151 N N . GLU A 1 421 ? 5.237 -3.324 18.956 1.00 98.38 421 GLU A N 1
ATOM 3152 C CA . GLU A 1 421 ? 5.432 -3.223 17.509 1.00 98.38 421 GLU A CA 1
ATOM 3153 C C . GLU A 1 421 ? 5.256 -1.759 17.094 1.00 98.38 421 GLU A C 1
ATOM 3155 O O . GLU A 1 421 ? 4.242 -1.148 17.438 1.00 98.38 421 GLU A O 1
ATOM 3160 N N . LEU A 1 422 ? 6.202 -1.178 16.358 1.00 98.44 422 LEU A N 1
ATOM 3161 C CA . LEU A 1 422 ? 6.103 0.201 15.878 1.00 98.44 422 LEU A CA 1
ATOM 3162 C C . LEU A 1 422 ? 6.212 0.262 14.358 1.00 98.44 422 LEU A C 1
ATOM 3164 O O . LEU A 1 422 ? 7.285 0.088 13.797 1.00 98.44 422 LEU A O 1
ATOM 3168 N N . ALA A 1 423 ? 5.110 0.581 13.688 1.00 98.38 423 ALA A N 1
ATOM 3169 C CA . ALA A 1 423 ? 5.077 0.862 12.260 1.00 98.38 423 ALA A CA 1
ATOM 3170 C C . ALA A 1 423 ? 5.394 2.342 12.000 1.00 98.38 423 ALA A C 1
ATOM 3172 O O . ALA A 1 423 ? 4.615 3.232 12.355 1.00 98.38 423 ALA A O 1
ATOM 3173 N N . TRP A 1 424 ? 6.538 2.615 11.375 1.00 97.94 424 TRP A N 1
ATOM 3174 C CA . TRP A 1 424 ? 7.001 3.960 11.049 1.00 97.94 424 TRP A CA 1
ATOM 3175 C C . TRP A 1 424 ? 6.784 4.284 9.568 1.00 97.94 424 TRP A C 1
ATOM 3177 O O . TRP A 1 424 ? 7.382 3.672 8.681 1.00 97.94 424 TRP A O 1
ATOM 3187 N N . ILE A 1 425 ? 5.931 5.274 9.291 1.00 96.12 425 ILE A N 1
ATOM 3188 C CA . ILE A 1 425 ? 5.482 5.646 7.945 1.00 96.12 425 ILE A CA 1
ATOM 3189 C C . ILE A 1 425 ? 5.701 7.149 7.723 1.00 96.12 425 ILE A C 1
ATOM 3191 O O . ILE A 1 425 ? 4.811 8.001 7.858 1.00 96.12 425 ILE A O 1
ATOM 3195 N N . GLN A 1 426 ? 6.944 7.488 7.397 1.00 92.69 426 GLN A N 1
ATOM 3196 C CA . GLN A 1 426 ? 7.417 8.846 7.134 1.00 92.69 426 GLN A CA 1
ATOM 3197 C C . GLN A 1 426 ? 8.513 8.787 6.061 1.00 92.69 426 GLN A C 1
ATOM 3199 O O . GLN A 1 426 ? 9.036 7.716 5.807 1.00 92.69 426 GLN A O 1
ATOM 3204 N N . GLY A 1 427 ? 8.836 9.909 5.416 1.00 87.44 427 GLY A N 1
ATOM 3205 C CA . GLY A 1 427 ? 9.947 10.028 4.455 1.00 87.44 427 GLY A CA 1
ATOM 3206 C C . GLY A 1 427 ? 9.703 11.098 3.392 1.00 87.44 427 GLY A C 1
ATOM 3207 O O . GLY A 1 427 ? 10.610 11.821 3.001 1.00 87.44 427 GLY A O 1
ATOM 3208 N N . GLN A 1 428 ? 8.441 11.331 3.037 1.00 82.44 428 GLN A N 1
ATOM 3209 C CA . GLN A 1 428 ? 8.021 12.400 2.117 1.00 82.44 428 GLN A CA 1
ATOM 3210 C C . GLN A 1 428 ? 8.547 13.789 2.522 1.00 82.44 428 GLN A C 1
ATOM 3212 O O . GLN A 1 428 ? 9.097 14.502 1.693 1.00 82.44 428 GLN A O 1
ATOM 3217 N N . SER A 1 429 ? 8.487 14.167 3.801 1.00 85.62 429 SER A N 1
ATOM 3218 C CA . SER A 1 429 ? 9.083 15.432 4.271 1.00 85.62 429 SER A CA 1
ATOM 3219 C C . SER A 1 429 ? 10.570 15.319 4.654 1.00 85.62 429 SER A C 1
ATOM 3221 O O . SER A 1 429 ? 11.146 16.291 5.141 1.00 85.62 429 SER A O 1
ATOM 3223 N N . GLY A 1 430 ? 11.178 14.144 4.467 1.00 87.25 430 GLY A N 1
ATOM 3224 C CA . GLY A 1 430 ? 12.583 13.851 4.740 1.00 87.25 430 GLY A CA 1
ATOM 3225 C C . GLY A 1 430 ? 13.005 14.063 6.194 1.00 87.25 430 GLY A C 1
ATOM 3226 O O . GLY A 1 430 ? 12.188 14.032 7.126 1.00 87.25 430 GLY A O 1
ATOM 3227 N N . SER A 1 431 ? 14.305 14.306 6.348 1.00 88.06 431 SER A N 1
ATOM 3228 C CA . SER A 1 431 ? 14.976 14.765 7.562 1.00 88.06 431 SER A CA 1
ATOM 3229 C C . SER A 1 431 ? 15.803 16.021 7.244 1.00 88.06 431 SER A C 1
ATOM 3231 O O . SER A 1 431 ? 16.110 16.304 6.085 1.00 88.06 431 SER A O 1
ATOM 3233 N N . LEU A 1 432 ? 16.127 16.822 8.262 1.00 86.81 432 LEU A N 1
ATOM 3234 C CA . LEU A 1 432 ? 17.072 17.935 8.155 1.00 86.81 432 LEU A CA 1
ATOM 3235 C C . LEU A 1 432 ? 18.516 17.446 7.958 1.00 86.81 432 LEU A C 1
ATOM 3237 O O . LEU A 1 432 ? 19.337 18.197 7.420 1.00 86.81 432 LEU A O 1
ATOM 3241 N N . GLY A 1 433 ? 18.824 16.242 8.446 1.00 85.69 433 GLY A N 1
ATOM 3242 C CA . GLY A 1 433 ? 20.116 15.576 8.331 1.00 85.69 433 GLY A CA 1
ATOM 3243 C C . GLY A 1 433 ? 20.058 14.344 7.431 1.00 85.69 433 GLY A C 1
ATOM 3244 O O . GLY A 1 433 ? 19.178 14.228 6.583 1.00 85.69 433 GLY A O 1
ATOM 3245 N N . ASP A 1 434 ? 21.025 13.450 7.631 1.00 89.44 434 ASP A N 1
ATOM 3246 C CA . ASP A 1 434 ? 20.989 12.102 7.067 1.00 89.44 434 ASP A CA 1
ATOM 3247 C C . ASP A 1 434 ? 19.793 11.353 7.665 1.00 89.44 434 ASP A C 1
ATOM 3249 O O . ASP A 1 434 ? 19.630 11.310 8.893 1.00 89.44 434 ASP A O 1
ATOM 3253 N N . TYR A 1 435 ? 18.905 10.848 6.808 1.00 91.69 435 TYR A N 1
ATOM 3254 C CA . TYR A 1 435 ? 17.676 10.228 7.278 1.00 91.69 435 TYR A CA 1
ATOM 3255 C C . TYR A 1 435 ? 17.952 8.945 8.062 1.00 91.69 435 TYR A C 1
ATOM 3257 O O . TYR A 1 435 ? 17.278 8.716 9.065 1.00 91.69 435 TYR A O 1
ATOM 3265 N N . SER A 1 436 ? 18.945 8.156 7.641 1.00 93.50 436 SER A N 1
ATOM 3266 C CA . SER A 1 436 ? 19.300 6.882 8.269 1.00 93.50 436 SER A CA 1
ATOM 3267 C C . SER A 1 436 ? 19.749 7.094 9.710 1.00 93.50 436 SER A C 1
ATOM 3269 O O . SER A 1 436 ? 19.093 6.622 10.642 1.00 93.50 436 SER A O 1
ATOM 3271 N N . ASP A 1 437 ? 20.758 7.949 9.911 1.00 94.81 437 ASP A N 1
ATOM 3272 C CA . ASP A 1 437 ? 21.265 8.306 11.243 1.00 94.81 437 ASP A CA 1
ATOM 3273 C C . ASP A 1 437 ? 20.144 8.849 12.149 1.00 94.81 437 ASP A C 1
ATOM 3275 O O . ASP A 1 437 ? 20.084 8.575 13.352 1.00 94.81 437 ASP A O 1
ATOM 3279 N N . THR A 1 438 ? 19.252 9.662 11.577 1.00 95.19 438 THR A N 1
ATOM 3280 C CA . THR A 1 438 ? 18.157 10.291 12.324 1.00 95.19 438 THR A CA 1
ATOM 3281 C C . THR A 1 438 ? 17.073 9.279 12.696 1.00 95.19 438 THR A C 1
ATOM 3283 O O . THR A 1 438 ? 16.452 9.431 13.752 1.00 95.19 438 THR A O 1
ATOM 3286 N N . LEU A 1 439 ? 16.838 8.263 11.860 1.00 96.31 439 LEU A N 1
ATOM 3287 C CA . LEU A 1 439 ? 15.849 7.217 12.101 1.00 96.31 439 LEU A CA 1
ATOM 3288 C C . LEU A 1 439 ? 16.321 6.247 13.184 1.00 96.31 439 LEU A C 1
ATOM 3290 O O . LEU A 1 439 ? 15.563 6.011 14.122 1.00 96.31 439 LEU A O 1
ATOM 3294 N N . SER A 1 440 ? 17.572 5.786 13.133 1.00 96.50 440 SER A N 1
ATOM 3295 C CA . SER A 1 440 ? 18.171 4.996 14.221 1.00 96.50 440 SER A CA 1
ATOM 3296 C C . SER A 1 440 ? 18.118 5.752 15.547 1.00 96.50 440 SER A C 1
ATOM 3298 O O . SER A 1 440 ? 17.654 5.238 16.560 1.00 96.50 440 SER A O 1
ATOM 3300 N N . ALA A 1 441 ? 18.465 7.043 15.537 1.00 95.81 441 ALA A N 1
ATOM 3301 C CA . ALA A 1 441 ? 18.375 7.870 16.738 1.00 95.81 441 ALA A CA 1
ATOM 3302 C C . ALA A 1 441 ? 16.932 8.096 17.232 1.00 95.81 441 ALA A C 1
ATOM 3304 O O . ALA A 1 441 ? 16.744 8.539 18.363 1.00 95.81 441 ALA A O 1
ATOM 3305 N N . HIS A 1 442 ? 15.916 7.902 16.391 1.00 96.94 442 HIS A N 1
ATOM 3306 C CA . HIS A 1 442 ? 14.506 7.953 16.789 1.00 96.94 442 HIS A CA 1
ATOM 3307 C C . HIS A 1 442 ? 14.045 6.630 17.392 1.00 96.94 442 HIS A C 1
ATOM 3309 O O . HIS A 1 442 ? 13.372 6.633 18.420 1.00 96.94 442 HIS A O 1
ATOM 3315 N N . GLN A 1 443 ? 14.438 5.508 16.787 1.00 97.00 443 GLN A N 1
ATOM 3316 C CA . GLN A 1 443 ? 14.189 4.175 17.329 1.00 97.00 443 GLN A CA 1
ATOM 3317 C C . GLN A 1 443 ? 14.769 4.063 18.751 1.00 97.00 443 GLN A C 1
ATOM 3319 O O . GLN A 1 443 ? 14.021 3.746 19.677 1.00 97.00 443 GLN A O 1
ATOM 3324 N N . ASP A 1 444 ? 16.019 4.496 18.957 1.00 96.44 444 ASP A N 1
ATOM 3325 C CA . ASP A 1 444 ? 16.682 4.563 20.268 1.00 96.44 444 ASP A CA 1
ATOM 3326 C C . ASP A 1 444 ? 15.880 5.382 21.303 1.00 96.44 444 ASP A C 1
ATOM 3328 O O . ASP A 1 444 ? 15.801 5.039 22.488 1.00 96.44 444 ASP A O 1
ATOM 3332 N N . GLU A 1 445 ? 15.298 6.509 20.877 1.00 96.44 445 GLU A N 1
ATOM 3333 C CA . GLU A 1 445 ? 14.510 7.395 21.739 1.00 96.44 445 GLU A CA 1
ATOM 3334 C C . GLU A 1 445 ? 13.193 6.746 22.165 1.00 96.44 445 GLU A C 1
ATOM 3336 O O . GLU A 1 445 ? 12.843 6.786 23.350 1.00 96.44 445 GLU A O 1
ATOM 3341 N N . VAL A 1 446 ? 12.477 6.122 21.226 1.00 96.94 446 VAL A N 1
ATOM 3342 C CA . VAL A 1 446 ? 11.221 5.425 21.523 1.00 96.94 446 VAL A CA 1
ATOM 3343 C C . VAL A 1 446 ? 11.476 4.217 22.426 1.00 96.94 446 VAL A C 1
ATOM 3345 O O . VAL A 1 446 ? 10.779 4.051 23.429 1.00 96.94 446 VAL A O 1
ATOM 3348 N N . GLU A 1 447 ? 12.514 3.434 22.138 1.00 97.00 447 GLU A N 1
ATOM 3349 C CA . GLU A 1 447 ? 12.950 2.298 22.954 1.00 97.00 447 GLU A CA 1
ATOM 3350 C C . GLU A 1 447 ? 13.265 2.732 24.393 1.00 97.00 447 GLU A C 1
ATOM 3352 O O . GLU A 1 447 ? 12.841 2.107 25.372 1.00 97.00 447 GLU A O 1
ATOM 3357 N N . ALA A 1 448 ? 13.969 3.856 24.554 1.00 96.00 448 ALA A N 1
ATOM 3358 C CA . ALA A 1 448 ? 14.269 4.415 25.865 1.00 96.00 448 ALA A CA 1
ATOM 3359 C C . ALA A 1 448 ? 13.002 4.829 26.633 1.00 96.00 448 ALA A C 1
ATOM 3361 O O . ALA A 1 448 ? 12.929 4.593 27.843 1.00 96.00 448 ALA A O 1
ATOM 3362 N N . PHE A 1 449 ? 12.001 5.411 25.963 1.00 93.69 449 PHE A N 1
ATOM 3363 C CA . PHE A 1 449 ? 10.722 5.763 26.591 1.00 93.69 449 PHE A CA 1
ATOM 3364 C C . PHE A 1 449 ? 9.930 4.542 27.034 1.00 93.69 449 PHE A C 1
ATOM 3366 O O . PHE A 1 449 ? 9.411 4.517 28.152 1.00 93.69 449 PHE A O 1
ATOM 3373 N N . VAL A 1 450 ? 9.874 3.515 26.190 1.00 97.19 450 VAL A N 1
ATOM 3374 C CA . VAL A 1 450 ? 9.210 2.252 26.515 1.00 97.19 450 VAL A CA 1
ATOM 3375 C C . VAL A 1 450 ? 9.879 1.600 27.724 1.00 97.19 450 VAL A C 1
ATOM 3377 O O . VAL A 1 450 ? 9.199 1.234 28.686 1.00 97.19 450 VAL A O 1
ATOM 3380 N N . LYS A 1 451 ? 11.213 1.548 27.754 1.00 97.81 451 LYS A N 1
ATOM 3381 C CA . LYS A 1 451 ? 11.960 0.990 28.891 1.00 97.81 451 LYS A CA 1
ATOM 3382 C C . LYS A 1 451 ? 11.799 1.789 30.181 1.00 97.81 451 LYS A C 1
ATOM 3384 O O . LYS A 1 451 ? 11.767 1.192 31.258 1.00 97.81 451 LYS A O 1
ATOM 3389 N N . ASP A 1 452 ? 11.707 3.116 30.096 1.00 96.81 452 ASP A N 1
ATOM 3390 C CA . ASP A 1 452 ? 11.453 3.977 31.258 1.00 96.81 452 ASP A CA 1
ATOM 3391 C C . ASP A 1 452 ? 10.073 3.704 31.872 1.00 96.81 452 ASP A C 1
ATOM 3393 O O . ASP A 1 452 ? 9.944 3.596 33.095 1.00 96.81 452 ASP A O 1
ATOM 3397 N N . LEU A 1 453 ? 9.056 3.527 31.026 1.00 96.69 453 LEU A N 1
ATOM 3398 C CA . LEU A 1 453 ? 7.672 3.381 31.458 1.00 96.69 453 LEU A CA 1
ATOM 3399 C C . LEU A 1 453 ? 7.303 1.952 31.888 1.00 96.69 453 LEU A C 1
ATOM 3401 O O . LEU A 1 453 ? 6.617 1.757 32.899 1.00 96.69 453 LEU A O 1
ATOM 3405 N N . PHE A 1 454 ? 7.730 0.948 31.124 1.00 97.12 454 PHE A N 1
ATOM 3406 C CA . PHE A 1 454 ? 7.310 -0.440 31.317 1.00 97.12 454 PHE A CA 1
ATOM 3407 C C . PHE A 1 454 ? 8.347 -1.290 32.053 1.00 97.12 454 PHE A C 1
ATOM 3409 O O . PHE A 1 454 ? 7.963 -2.155 32.841 1.00 97.12 454 PHE A O 1
ATOM 3416 N N . GLY A 1 455 ? 9.637 -1.003 31.871 1.00 97.38 455 GLY A N 1
ATOM 3417 C CA . GLY A 1 455 ? 10.739 -1.765 32.451 1.00 97.38 455 GLY A CA 1
ATOM 3418 C C . GLY A 1 455 ? 11.801 -2.137 31.419 1.00 97.38 455 GLY A C 1
ATOM 3419 O O . GLY A 1 455 ? 11.571 -2.113 30.217 1.00 97.38 455 GLY A O 1
ATOM 3420 N N . ALA A 1 456 ? 12.993 -2.500 31.895 1.00 97.00 456 ALA A N 1
ATOM 3421 C CA . ALA A 1 456 ? 14.147 -2.787 31.036 1.00 97.00 456 ALA A CA 1
ATOM 3422 C C . ALA A 1 456 ? 14.015 -4.079 30.203 1.00 97.00 456 ALA A C 1
ATOM 3424 O O . ALA A 1 456 ? 14.873 -4.346 29.369 1.00 97.00 456 ALA A O 1
ATOM 3425 N N . GLU A 1 457 ? 13.011 -4.903 30.491 1.00 96.81 457 GLU A N 1
ATOM 3426 C CA . GLU A 1 457 ? 12.643 -6.107 29.748 1.00 96.81 457 GLU A CA 1
ATOM 3427 C C . GLU A 1 457 ? 11.752 -5.839 28.534 1.00 96.81 457 GLU A C 1
ATOM 3429 O O . GLU A 1 457 ? 11.490 -6.780 27.785 1.00 96.81 457 GLU A O 1
ATOM 3434 N N . PHE A 1 458 ? 11.249 -4.609 28.393 1.00 97.75 458 PHE A N 1
ATOM 3435 C CA . PHE A 1 458 ? 10.466 -4.212 27.235 1.00 97.75 458 PHE A CA 1
ATOM 3436 C C . PHE A 1 458 ? 11.376 -3.776 26.091 1.00 97.75 458 PHE A C 1
ATOM 3438 O O . PHE A 1 458 ? 12.407 -3.141 26.331 1.00 97.75 458 PHE A O 1
ATOM 3445 N N . GLU A 1 459 ? 10.965 -4.125 24.880 1.00 96.94 459 GLU A N 1
ATOM 3446 C CA . GLU A 1 459 ? 11.661 -3.872 23.620 1.00 96.94 459 GLU A CA 1
ATOM 3447 C C . GLU A 1 459 ? 10.658 -3.364 22.569 1.00 96.94 459 GLU A C 1
ATOM 3449 O O . GLU A 1 459 ? 9.449 -3.611 22.669 1.00 96.94 459 GLU A O 1
ATOM 3454 N N . VAL A 1 460 ? 11.158 -2.629 21.582 1.00 97.25 460 VAL A N 1
ATOM 3455 C CA . VAL A 1 460 ? 10.423 -2.090 20.440 1.00 97.25 460 VAL A CA 1
ATOM 3456 C C . VAL A 1 460 ? 10.982 -2.715 19.175 1.00 97.25 460 VAL A C 1
ATOM 3458 O O . VAL A 1 460 ? 12.137 -2.501 18.818 1.00 97.25 460 VAL A O 1
ATOM 3461 N N . GLU A 1 461 ? 10.123 -3.436 18.469 1.00 97.69 461 GLU A N 1
ATOM 3462 C CA . GLU A 1 461 ? 10.394 -3.899 17.113 1.00 97.69 461 GLU A CA 1
ATOM 3463 C C . GLU A 1 461 ? 9.958 -2.785 16.157 1.00 97.69 461 GLU A C 1
ATOM 3465 O O . GLU A 1 461 ? 8.778 -2.412 16.104 1.00 97.69 461 GLU A O 1
ATOM 3470 N N . PHE A 1 462 ? 10.918 -2.188 15.452 1.00 98.12 462 PHE A N 1
ATOM 3471 C CA . PHE A 1 462 ? 10.701 -0.973 14.671 1.00 98.12 462 PHE A CA 1
ATOM 3472 C C . PHE A 1 462 ? 10.604 -1.301 13.178 1.00 98.12 462 PHE A C 1
ATOM 3474 O O . PHE A 1 462 ? 11.570 -1.742 12.575 1.00 98.12 462 PHE A O 1
ATOM 3481 N N . TYR A 1 463 ? 9.457 -1.052 12.547 1.00 98.25 463 TYR A N 1
ATOM 3482 C CA . TYR A 1 463 ? 9.179 -1.389 11.146 1.00 98.25 463 TYR A CA 1
ATOM 3483 C C . TYR A 1 463 ? 9.103 -0.122 10.301 1.00 98.25 463 TYR A C 1
ATOM 3485 O O . TYR A 1 463 ? 8.074 0.557 10.255 1.00 98.25 463 TYR A O 1
ATOM 3493 N N . ALA A 1 464 ? 10.190 0.208 9.612 1.00 97.31 464 ALA A N 1
ATOM 3494 C CA . ALA A 1 464 ? 10.273 1.392 8.771 1.00 97.31 464 ALA A CA 1
ATOM 3495 C C . ALA A 1 464 ? 9.739 1.118 7.362 1.00 97.31 464 ALA A C 1
ATOM 3497 O O . ALA A 1 464 ? 10.141 0.171 6.687 1.00 97.31 464 ALA A O 1
ATOM 3498 N N . SER A 1 465 ? 8.829 1.971 6.894 1.00 94.56 465 SER A N 1
ATOM 3499 C CA . SER A 1 465 ? 8.378 1.945 5.504 1.00 94.56 465 SER A CA 1
ATOM 3500 C C . SER A 1 465 ? 9.313 2.757 4.613 1.00 94.56 465 SER A C 1
ATOM 3502 O O . SER A 1 465 ? 9.663 3.892 4.942 1.00 94.56 465 SER A O 1
ATOM 3504 N N . ILE A 1 466 ? 9.654 2.208 3.450 1.00 90.12 466 ILE A N 1
ATOM 3505 C CA . ILE A 1 466 ? 10.366 2.931 2.395 1.00 90.12 466 ILE A CA 1
ATOM 3506 C C . ILE A 1 466 ? 9.323 3.728 1.605 1.00 90.12 466 ILE A C 1
ATOM 3508 O O . ILE A 1 466 ? 8.438 3.153 0.967 1.00 90.12 466 ILE A O 1
ATOM 3512 N N . THR A 1 467 ? 9.403 5.055 1.669 1.00 85.56 467 THR A N 1
ATOM 3513 C CA . THR A 1 467 ? 8.441 5.977 1.047 1.00 85.56 467 THR A CA 1
ATOM 3514 C C . THR A 1 467 ? 9.145 6.960 0.129 1.00 85.56 467 THR A C 1
ATOM 3516 O O . THR A 1 467 ? 10.296 7.327 0.362 1.00 85.56 467 THR A O 1
ATOM 3519 N N . ARG A 1 468 ? 8.440 7.464 -0.884 1.00 76.56 468 ARG A N 1
ATOM 3520 C CA . ARG A 1 468 ? 8.989 8.519 -1.746 1.00 76.56 468 ARG A CA 1
ATOM 3521 C C . ARG A 1 468 ? 9.255 9.825 -0.977 1.00 76.56 468 ARG A C 1
ATOM 3523 O O . ARG A 1 468 ? 8.449 10.232 -0.141 1.00 76.56 468 ARG A O 1
ATOM 3530 N N . GLY A 1 469 ? 10.356 10.515 -1.287 1.00 66.19 469 GLY A N 1
ATOM 3531 C CA . GLY A 1 469 ? 10.736 11.815 -0.705 1.00 66.19 469 GLY A CA 1
ATOM 3532 C C . GLY A 1 469 ? 10.306 13.025 -1.554 1.00 66.19 469 GLY A C 1
ATOM 3533 O O . GLY A 1 469 ? 10.438 12.998 -2.772 1.00 66.19 469 GLY A O 1
ATOM 3534 N N . PHE A 1 470 ? 9.849 14.128 -0.938 1.00 62.84 470 PHE A N 1
ATOM 3535 C CA . PHE A 1 470 ? 9.439 15.353 -1.652 1.00 62.84 470 PHE A CA 1
ATOM 3536 C C . PHE A 1 470 ? 10.582 16.318 -1.986 1.00 62.84 470 PHE A C 1
ATOM 3538 O O . PHE A 1 470 ? 10.420 17.197 -2.830 1.00 62.84 470 PHE A O 1
ATOM 3545 N N . GLY A 1 471 ? 11.717 16.216 -1.291 1.00 45.84 471 GLY A N 1
ATOM 3546 C CA . GLY A 1 471 ? 12.744 17.266 -1.295 1.00 45.84 471 GLY A CA 1
ATOM 3547 C C . GLY A 1 471 ? 14.186 16.789 -1.431 1.00 45.84 471 GLY A C 1
ATOM 3548 O O . GLY A 1 471 ? 15.090 17.623 -1.413 1.00 45.84 471 GLY A O 1
ATOM 3549 N N . GLY A 1 472 ? 14.428 15.485 -1.577 1.00 49.41 472 GLY A N 1
ATOM 3550 C CA . GLY A 1 472 ? 15.776 14.928 -1.654 1.00 49.41 472 GLY A CA 1
ATOM 3551 C C . GLY A 1 472 ? 15.820 13.651 -2.481 1.00 49.41 472 GLY A C 1
ATOM 3552 O O . GLY A 1 472 ? 14.983 12.774 -2.309 1.00 49.41 472 GLY A O 1
ATOM 3553 N N . LYS A 1 473 ? 16.838 13.538 -3.342 1.00 52.94 473 LYS A N 1
ATOM 3554 C CA . LYS A 1 473 ? 17.105 12.358 -4.189 1.00 52.94 473 LYS A CA 1
ATOM 3555 C C . LYS A 1 473 ? 17.472 11.089 -3.406 1.00 52.94 473 LYS A C 1
ATOM 3557 O O . LYS A 1 473 ? 17.692 10.050 -4.012 1.00 52.94 473 LYS A O 1
ATOM 3562 N N . VAL A 1 474 ? 17.644 11.217 -2.091 1.00 70.06 474 VAL A N 1
ATOM 3563 C CA . VAL A 1 474 ? 18.345 10.245 -1.249 1.00 70.06 474 VAL A CA 1
ATOM 3564 C C . VAL A 1 474 ? 17.466 9.624 -0.178 1.00 70.06 474 VAL A C 1
ATOM 3566 O O . VAL A 1 474 ? 17.811 8.548 0.271 1.00 70.06 474 VAL A O 1
ATOM 3569 N N . THR A 1 475 ? 16.322 10.212 0.197 1.00 81.56 475 THR A N 1
ATOM 3570 C CA . THR A 1 475 ? 15.553 9.723 1.357 1.00 81.56 475 THR A CA 1
ATOM 3571 C C . THR A 1 475 ? 15.120 8.268 1.216 1.00 81.56 475 THR A C 1
ATOM 3573 O O . THR A 1 475 ? 15.293 7.512 2.159 1.00 81.56 475 THR A O 1
ATOM 3576 N N . THR A 1 476 ? 14.632 7.846 0.048 1.00 82.81 476 THR A N 1
ATOM 3577 C CA . THR A 1 476 ? 14.281 6.439 -0.205 1.00 82.81 476 THR A CA 1
ATOM 3578 C C . THR A 1 476 ? 15.484 5.509 0.000 1.00 82.81 476 THR A C 1
ATOM 3580 O O . THR A 1 476 ? 15.359 4.464 0.630 1.00 82.81 476 THR A O 1
ATOM 3583 N N . GLY A 1 477 ? 16.659 5.915 -0.498 1.00 83.94 477 GLY A N 1
ATOM 3584 C CA . GLY A 1 477 ? 17.908 5.172 -0.332 1.00 83.94 477 GLY A CA 1
ATOM 3585 C C . GLY A 1 477 ? 18.431 5.199 1.104 1.00 83.94 477 GLY A C 1
ATOM 3586 O O . GLY A 1 477 ? 18.867 4.179 1.602 1.00 83.94 477 GLY A O 1
ATOM 3587 N N . GLU A 1 478 ? 18.321 6.322 1.811 1.00 88.44 478 GLU A N 1
ATOM 3588 C CA . GLU A 1 478 ? 18.711 6.442 3.222 1.00 88.44 478 GLU A CA 1
ATOM 3589 C C . GLU A 1 478 ? 17.761 5.652 4.142 1.00 88.44 478 GLU A C 1
ATOM 3591 O O . GLU A 1 478 ? 18.179 5.145 5.174 1.00 88.44 478 GLU A O 1
ATOM 3596 N N . GLN A 1 479 ? 16.485 5.502 3.773 1.00 91.81 479 GLN A N 1
ATOM 3597 C CA . GLN A 1 479 ? 15.549 4.601 4.454 1.00 91.81 479 GLN A CA 1
ATOM 3598 C C . GLN A 1 479 ? 15.926 3.138 4.260 1.00 91.81 479 GLN A C 1
ATOM 3600 O O . GLN A 1 479 ? 15.877 2.361 5.211 1.00 91.81 479 GLN A O 1
ATOM 3605 N N . PHE A 1 480 ? 16.301 2.772 3.034 1.00 91.94 480 PHE A N 1
ATOM 3606 C CA . PHE A 1 480 ? 16.847 1.455 2.744 1.00 91.94 480 PHE A CA 1
ATOM 3607 C C . PHE A 1 480 ? 18.141 1.212 3.534 1.00 91.94 480 PHE A C 1
ATOM 3609 O O . PHE A 1 480 ? 18.242 0.192 4.210 1.00 91.94 480 PHE A O 1
ATOM 3616 N N . ASP A 1 481 ? 19.074 2.168 3.532 1.00 92.06 481 ASP A N 1
ATOM 3617 C CA . ASP A 1 481 ? 20.327 2.092 4.288 1.00 92.06 481 ASP A CA 1
ATOM 3618 C C . ASP A 1 481 ? 20.043 1.922 5.793 1.00 92.06 481 ASP A C 1
ATOM 3620 O O . ASP A 1 481 ? 20.667 1.082 6.428 1.00 92.06 481 ASP A O 1
ATOM 3624 N N . ALA A 1 482 ? 19.046 2.617 6.358 1.00 94.38 482 ALA A N 1
ATOM 3625 C CA . ALA A 1 482 ? 18.651 2.447 7.762 1.00 94.38 482 ALA A CA 1
ATOM 3626 C C . ALA A 1 482 ? 18.220 1.011 8.091 1.00 94.38 482 ALA A C 1
ATOM 3628 O O . ALA A 1 482 ? 18.658 0.449 9.088 1.00 94.38 482 ALA A O 1
ATOM 3629 N N . ILE A 1 483 ? 17.390 0.406 7.237 1.00 95.38 483 ILE A N 1
ATOM 3630 C CA . ILE A 1 483 ? 16.910 -0.976 7.407 1.00 95.38 483 ILE A CA 1
ATOM 3631 C C . ILE A 1 483 ? 18.056 -1.987 7.234 1.00 95.38 483 ILE A C 1
ATOM 3633 O O . ILE A 1 483 ? 18.067 -3.041 7.866 1.00 95.38 483 ILE A O 1
ATOM 3637 N N . MET A 1 484 ? 19.017 -1.697 6.356 1.00 93.50 484 MET A N 1
ATOM 3638 C CA . MET A 1 484 ? 20.134 -2.602 6.077 1.00 93.50 484 MET A CA 1
ATOM 3639 C C . MET A 1 484 ? 21.259 -2.511 7.113 1.00 93.50 484 MET A C 1
ATOM 3641 O O . MET A 1 484 ? 21.891 -3.527 7.421 1.00 93.50 484 MET A O 1
ATOM 3645 N N . ASP A 1 485 ? 21.522 -1.314 7.632 1.00 93.62 485 ASP A N 1
ATOM 3646 C CA . ASP A 1 485 ? 22.644 -1.042 8.529 1.00 93.62 485 ASP A CA 1
ATOM 3647 C C . ASP A 1 485 ? 22.269 -1.186 10.012 1.00 93.62 485 ASP A C 1
ATOM 3649 O O . ASP A 1 485 ? 23.142 -1.514 10.827 1.00 93.62 485 ASP A O 1
ATOM 3653 N N . ASP A 1 486 ? 20.997 -0.978 10.368 1.00 94.00 486 ASP A N 1
ATOM 3654 C CA . ASP A 1 486 ? 20.499 -1.079 11.738 1.00 94.00 486 ASP A CA 1
ATOM 3655 C C . ASP A 1 486 ? 19.665 -2.358 11.948 1.00 94.00 486 ASP A C 1
ATOM 3657 O O . ASP A 1 486 ? 18.538 -2.456 11.462 1.00 94.00 486 ASP A O 1
ATOM 3661 N N . PRO A 1 487 ? 20.173 -3.356 12.696 1.00 90.75 487 PRO A N 1
ATOM 3662 C CA . PRO A 1 487 ? 19.454 -4.607 12.918 1.00 90.75 487 PRO A CA 1
ATOM 3663 C C . PRO A 1 487 ? 18.198 -4.457 13.789 1.00 90.75 487 PRO A C 1
ATOM 3665 O O . PRO A 1 487 ? 17.447 -5.425 13.891 1.00 90.75 487 PRO A O 1
ATOM 3668 N N . GLU A 1 488 ? 17.998 -3.307 14.442 1.00 90.50 488 GLU A N 1
ATOM 3669 C CA . GLU A 1 488 ? 16.796 -3.000 15.230 1.00 90.50 488 GLU A CA 1
ATOM 3670 C C . GLU A 1 488 ? 15.688 -2.350 14.376 1.00 90.50 488 GLU A C 1
ATOM 3672 O O . GLU A 1 488 ? 14.598 -2.071 14.879 1.00 90.50 488 GLU A O 1
ATOM 3677 N N . ILE A 1 489 ? 15.949 -2.122 13.081 1.00 96.38 489 ILE A N 1
ATOM 3678 C CA . ILE A 1 489 ? 14.989 -1.583 12.119 1.00 96.38 489 ILE A CA 1
ATOM 3679 C C . ILE A 1 489 ? 14.665 -2.646 11.065 1.00 96.38 489 ILE A C 1
ATOM 3681 O O . ILE A 1 489 ? 15.487 -3.046 10.246 1.00 96.38 489 ILE A O 1
ATOM 3685 N N . HIS A 1 490 ? 13.410 -3.070 11.044 1.00 96.38 490 HIS A N 1
ATOM 3686 C CA . HIS A 1 490 ? 12.852 -3.993 10.069 1.00 96.38 490 HIS A CA 1
ATOM 3687 C C . HIS A 1 490 ? 12.170 -3.253 8.923 1.00 96.38 490 HIS A C 1
ATOM 3689 O O . HIS A 1 490 ? 11.693 -2.124 9.067 1.00 96.38 490 HIS A O 1
ATOM 3695 N N . LEU A 1 491 ? 12.055 -3.920 7.775 1.00 94.56 491 LEU A N 1
ATOM 3696 C CA . LEU A 1 491 ? 11.211 -3.434 6.695 1.00 94.56 491 LEU A CA 1
ATOM 3697 C C . LEU A 1 491 ? 9.743 -3.527 7.122 1.00 94.56 491 LEU A C 1
ATOM 3699 O O . LEU A 1 491 ? 9.247 -4.613 7.413 1.00 94.56 491 LEU A O 1
ATOM 3703 N N . GLY A 1 492 ? 9.034 -2.401 7.108 1.00 94.00 492 GLY A N 1
ATOM 3704 C CA . GLY A 1 492 ? 7.578 -2.374 7.238 1.00 94.00 492 GLY A CA 1
ATOM 3705 C C . GLY A 1 492 ? 6.892 -2.683 5.915 1.00 94.00 492 GLY A C 1
ATOM 3706 O O . GLY A 1 492 ? 6.104 -3.615 5.831 1.00 94.00 492 GLY A O 1
ATOM 3707 N N . THR A 1 493 ? 7.191 -1.888 4.886 1.00 91.06 493 THR A N 1
ATOM 3708 C CA . THR A 1 493 ? 6.734 -2.089 3.503 1.00 91.06 493 THR A CA 1
ATOM 3709 C C . THR A 1 493 ? 7.380 -1.054 2.570 1.00 91.06 493 THR A C 1
ATOM 3711 O O . THR A 1 493 ? 7.990 -0.087 3.030 1.00 91.06 493 THR A O 1
ATOM 3714 N N . THR A 1 494 ? 7.192 -1.188 1.257 1.00 87.44 494 THR A N 1
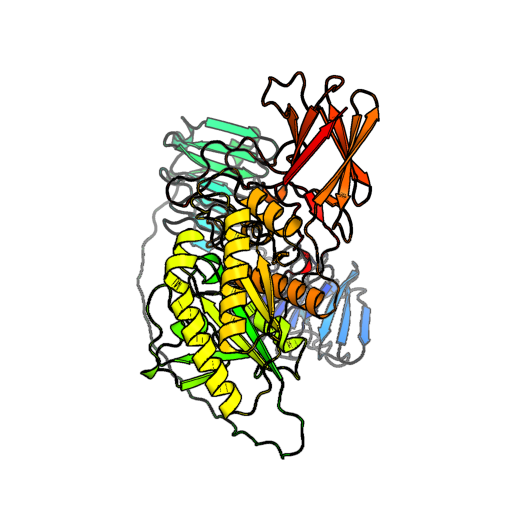ATOM 3715 C CA . THR A 1 494 ? 7.490 -0.141 0.267 1.00 87.44 494 THR A CA 1
ATOM 3716 C C . THR A 1 494 ? 6.195 0.524 -0.209 1.00 87.44 494 THR A C 1
ATOM 3718 O O . THR A 1 494 ? 5.282 -0.145 -0.682 1.00 87.44 494 THR A O 1
ATOM 3721 N N . GLU A 1 495 ? 6.091 1.848 -0.086 1.00 84.81 495 GLU A N 1
ATOM 3722 C CA . GLU A 1 495 ? 4.867 2.604 -0.412 1.00 84.81 495 GLU A CA 1
ATOM 3723 C C . GLU A 1 495 ? 4.545 2.632 -1.912 1.00 84.81 495 GLU A C 1
ATOM 3725 O O . GLU A 1 495 ? 3.373 2.657 -2.284 1.00 84.81 495 GLU A O 1
ATOM 3730 N N . VAL A 1 496 ? 5.568 2.569 -2.771 1.00 76.44 496 VAL A N 1
ATOM 3731 C CA . VAL A 1 496 ? 5.409 2.688 -4.231 1.00 76.44 496 VAL A CA 1
ATOM 3732 C C . VAL A 1 496 ? 4.424 1.665 -4.808 1.00 76.44 496 VAL A C 1
ATOM 3734 O O . VAL A 1 496 ? 3.659 1.992 -5.713 1.00 76.44 496 VAL A O 1
ATOM 3737 N N . VAL A 1 497 ? 4.393 0.460 -4.226 1.00 76.19 497 VAL A N 1
ATOM 3738 C CA . VAL A 1 497 ? 3.489 -0.631 -4.608 1.00 76.19 497 VAL A CA 1
ATOM 3739 C C . VAL A 1 497 ? 2.039 -0.151 -4.517 1.00 76.19 497 VAL A C 1
ATOM 3741 O O . VAL A 1 497 ? 1.275 -0.258 -5.472 1.00 76.19 497 VAL A O 1
ATOM 3744 N N . PHE A 1 498 ? 1.677 0.456 -3.386 1.00 79.88 498 PHE A N 1
ATOM 3745 C CA . PHE A 1 498 ? 0.308 0.877 -3.115 1.00 79.88 498 PHE A CA 1
ATOM 3746 C C . PHE A 1 498 ? -0.050 2.156 -3.842 1.00 79.88 498 PHE A C 1
ATOM 3748 O O . PHE A 1 498 ? -1.178 2.296 -4.281 1.00 79.88 498 PHE A O 1
ATOM 3755 N N . ASN A 1 499 ? 0.885 3.086 -4.005 1.00 73.81 499 ASN A N 1
ATOM 3756 C CA . ASN A 1 499 ? 0.591 4.311 -4.735 1.00 73.81 499 ASN A CA 1
ATOM 3757 C C . ASN A 1 499 ? 0.361 4.061 -6.232 1.00 73.81 499 ASN A C 1
ATOM 3759 O O . ASN A 1 499 ? -0.439 4.758 -6.845 1.00 73.81 499 ASN A O 1
ATOM 3763 N N . SER A 1 500 ? 1.020 3.050 -6.807 1.00 67.75 500 SER A N 1
ATOM 3764 C CA . SER A 1 500 ? 0.793 2.661 -8.202 1.00 67.75 500 SER A CA 1
ATOM 3765 C C . SER A 1 500 ? -0.564 2.013 -8.465 1.00 67.75 500 SER A C 1
ATOM 3767 O O . SER A 1 500 ? -1.123 2.191 -9.539 1.00 67.75 500 SER A O 1
ATOM 3769 N N . GLN A 1 501 ? -1.103 1.285 -7.488 1.00 71.06 501 GLN A N 1
ATOM 3770 C CA . GLN A 1 501 ? -2.354 0.535 -7.644 1.00 71.06 501 GLN A CA 1
ATOM 3771 C C . GLN A 1 501 ? -3.554 1.265 -7.032 1.00 71.06 501 GLN A C 1
ATOM 3773 O O . GLN A 1 501 ? -4.674 1.177 -7.524 1.00 71.06 501 GLN A O 1
ATOM 3778 N N . TYR A 1 502 ? -3.308 2.025 -5.968 1.00 76.06 502 TYR A N 1
ATOM 3779 C CA . TYR A 1 502 ? -4.317 2.657 -5.128 1.00 76.06 502 TYR A CA 1
ATOM 3780 C C . TYR A 1 502 ? -4.004 4.139 -4.854 1.00 76.06 502 TYR A C 1
ATOM 3782 O O . TYR A 1 502 ? -3.967 4.558 -3.688 1.00 76.06 502 TYR A O 1
ATOM 3790 N N . PRO A 1 503 ? -3.761 4.972 -5.881 1.00 72.12 503 PRO A N 1
ATOM 3791 C CA . PRO A 1 503 ? -3.533 6.390 -5.658 1.00 72.12 503 PRO A CA 1
ATOM 3792 C C . PRO A 1 503 ? -4.781 7.079 -5.101 1.00 72.12 503 PRO A C 1
ATOM 3794 O O . PRO A 1 503 ? -5.919 6.792 -5.488 1.00 72.12 503 PRO A O 1
ATOM 3797 N N . ALA A 1 504 ? -4.578 8.044 -4.205 1.00 72.69 504 ALA A N 1
ATOM 3798 C CA . ALA A 1 504 ? -5.661 8.904 -3.750 1.00 72.69 504 ALA A CA 1
ATOM 3799 C C . ALA A 1 504 ? -6.304 9.628 -4.943 1.00 72.69 504 ALA A C 1
ATOM 3801 O O . ALA A 1 504 ? -5.608 10.255 -5.738 1.00 72.69 504 ALA A O 1
ATOM 3802 N N . GLN A 1 505 ? -7.638 9.576 -5.033 1.00 69.19 505 GLN A N 1
ATOM 3803 C CA . GLN A 1 505 ? -8.420 10.206 -6.111 1.00 69.19 505 GLN A CA 1
ATOM 3804 C C . GLN A 1 505 ? -8.074 9.693 -7.522 1.00 69.19 505 GLN A C 1
ATOM 3806 O O . GLN A 1 505 ? -8.362 10.372 -8.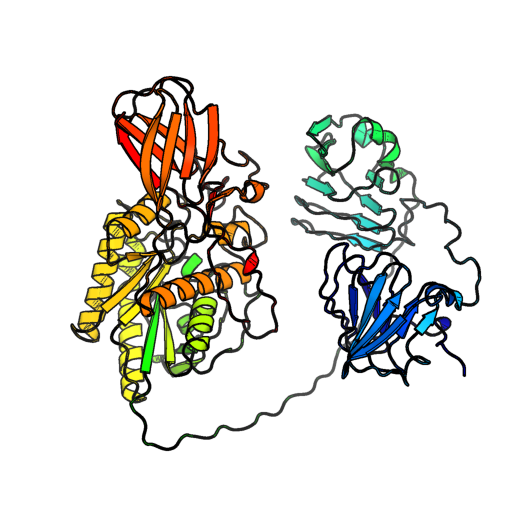503 1.00 69.19 505 GLN A O 1
ATOM 3811 N N . GLY A 1 506 ? -7.434 8.523 -7.641 1.00 63.62 506 GLY A N 1
ATOM 3812 C CA . GLY A 1 506 ? -6.956 8.036 -8.935 1.00 63.62 506 GLY A CA 1
ATOM 3813 C C . GLY A 1 506 ? -5.770 8.836 -9.493 1.00 63.62 506 GLY A C 1
ATOM 3814 O O . GLY A 1 506 ? -5.450 8.686 -10.666 1.00 63.62 506 GLY A O 1
ATOM 3815 N N . ASP A 1 507 ? -5.143 9.711 -8.693 1.00 64.56 507 ASP A N 1
ATOM 3816 C CA . ASP A 1 507 ? -4.019 10.548 -9.120 1.00 64.56 507 ASP A CA 1
ATOM 3817 C C . ASP A 1 507 ? -2.677 9.915 -8.703 1.00 64.56 507 ASP A C 1
ATOM 3819 O O . ASP A 1 507 ? -2.289 10.047 -7.535 1.00 64.56 507 ASP A O 1
ATOM 3823 N N . PRO A 1 508 ? -1.935 9.257 -9.617 1.00 57.62 508 PRO A N 1
ATOM 3824 C CA . PRO A 1 508 ? -0.641 8.628 -9.308 1.00 57.62 508 PRO A CA 1
ATOM 3825 C C . PRO A 1 508 ? 0.405 9.635 -8.792 1.00 57.62 508 PRO A C 1
ATOM 3827 O O . PRO A 1 508 ? 1.382 9.288 -8.120 1.00 57.62 508 PRO A O 1
ATOM 3830 N N . TRP A 1 509 ? 0.181 10.927 -9.034 1.00 59.25 509 TRP A N 1
ATOM 3831 C CA . TRP A 1 509 ? 1.031 12.012 -8.556 1.00 59.25 509 TRP A CA 1
ATOM 3832 C C . TRP A 1 509 ? 0.728 12.438 -7.127 1.00 59.25 509 TRP A C 1
ATOM 3834 O O . TRP A 1 509 ? 1.555 13.104 -6.490 1.00 59.25 509 TRP A O 1
ATOM 3844 N N . ASN A 1 510 ? -0.409 12.022 -6.581 1.00 67.12 510 ASN A N 1
ATOM 3845 C CA . ASN A 1 510 ? -0.751 12.247 -5.192 1.00 67.12 510 ASN A CA 1
ATOM 3846 C C . ASN A 1 510 ? 0.065 11.312 -4.298 1.00 67.12 510 ASN A C 1
ATOM 3848 O O . ASN A 1 510 ? 0.232 10.135 -4.585 1.00 67.12 510 ASN A O 1
ATOM 3852 N N . ALA A 1 511 ? 0.629 11.852 -3.219 1.00 71.75 511 ALA A N 1
ATOM 3853 C CA . ALA A 1 511 ? 1.469 11.091 -2.291 1.00 71.75 511 ALA A CA 1
ATOM 3854 C C . ALA A 1 511 ? 0.670 10.336 -1.235 1.00 71.75 511 ALA A C 1
ATOM 3856 O O . ALA A 1 511 ? 1.240 9.729 -0.330 1.00 71.75 511 ALA A O 1
ATOM 3857 N N . HIS A 1 512 ? -0.647 10.456 -1.304 1.00 82.50 512 HIS A N 1
ATOM 3858 C CA . HIS A 1 512 ? -1.585 9.759 -0.455 1.00 82.50 512 HIS A CA 1
ATOM 3859 C C . HIS A 1 512 ? -2.222 8.613 -1.228 1.00 82.50 512 HIS A C 1
ATOM 3861 O O . HIS A 1 512 ? -2.207 8.577 -2.459 1.00 82.50 512 HIS A O 1
ATOM 3867 N N . LEU A 1 513 ? -2.758 7.663 -0.477 1.00 81.12 513 LEU A N 1
ATOM 3868 C CA . LEU A 1 513 ? -3.373 6.454 -1.006 1.00 81.12 513 LEU A CA 1
ATOM 3869 C C . LEU A 1 513 ? -4.892 6.581 -0.938 1.00 81.12 513 LEU A C 1
ATOM 3871 O O . LEU A 1 513 ? -5.404 7.368 -0.145 1.00 81.12 513 LEU A O 1
ATOM 3875 N N . SER A 1 514 ? -5.616 5.816 -1.748 1.00 80.00 514 SER A N 1
ATOM 3876 C CA . SER A 1 514 ? -7.049 5.612 -1.534 1.00 80.00 514 SER A CA 1
ATOM 3877 C C . SER A 1 514 ? -7.293 4.886 -0.201 1.00 80.00 514 SER A C 1
ATOM 3879 O O . SER A 1 514 ? -6.362 4.358 0.416 1.00 80.00 514 SER A O 1
ATOM 3881 N N . GLY A 1 515 ? -8.551 4.820 0.245 1.00 80.06 515 GLY A N 1
ATOM 3882 C CA . GLY A 1 515 ? -8.900 4.052 1.444 1.00 80.06 515 GLY A CA 1
ATOM 3883 C C . GLY A 1 515 ? -8.492 2.573 1.350 1.00 80.06 515 GLY A C 1
ATOM 3884 O O . GLY A 1 515 ? -7.981 2.016 2.322 1.00 80.06 515 GLY A O 1
ATOM 3885 N N . GLU A 1 516 ? -8.614 1.977 0.159 1.00 80.56 516 GLU A N 1
ATOM 3886 C CA . GLU A 1 516 ? -8.098 0.636 -0.146 1.00 80.56 516 GLU A CA 1
ATOM 3887 C C . GLU A 1 516 ? -6.581 0.561 -0.028 1.00 80.56 516 GLU A C 1
ATOM 3889 O O . GLU A 1 516 ? -6.052 -0.302 0.670 1.00 80.56 516 GLU A O 1
ATOM 3894 N N . GLY A 1 517 ? -5.869 1.517 -0.623 1.00 82.25 517 GLY A N 1
ATOM 3895 C CA . GLY A 1 517 ? -4.413 1.556 -0.562 1.00 82.25 517 GLY A CA 1
ATOM 3896 C C . GLY A 1 517 ? -3.880 1.662 0.863 1.00 82.25 517 GLY A C 1
ATOM 3897 O O . GLY A 1 517 ? -2.928 0.964 1.211 1.00 82.25 517 GLY A O 1
ATOM 3898 N N . TYR A 1 518 ? -4.517 2.471 1.715 1.00 88.25 518 TYR A N 1
ATOM 3899 C CA . TYR A 1 518 ? -4.175 2.542 3.137 1.00 88.25 518 TYR A CA 1
ATOM 3900 C C . TYR A 1 518 ? -4.374 1.202 3.842 1.00 88.25 518 TYR A C 1
ATOM 3902 O O . TYR A 1 518 ? -3.482 0.751 4.561 1.00 88.25 518 TYR A O 1
ATOM 3910 N N . TYR A 1 519 ? -5.509 0.542 3.615 1.00 87.56 519 TYR A N 1
ATOM 3911 C CA . TYR A 1 519 ? -5.789 -0.761 4.207 1.00 87.56 519 TYR A CA 1
ATOM 3912 C C . TYR A 1 519 ? -4.777 -1.824 3.765 1.00 87.56 519 TYR A C 1
ATOM 3914 O O . TYR A 1 519 ? -4.212 -2.527 4.604 1.00 87.56 519 TYR A O 1
ATOM 3922 N N . MET A 1 520 ? -4.502 -1.904 2.462 1.00 86.12 520 MET A N 1
ATOM 3923 C CA . MET A 1 520 ? -3.573 -2.877 1.886 1.00 86.12 520 MET A CA 1
ATOM 3924 C C . MET A 1 520 ? -2.130 -2.628 2.339 1.00 86.12 520 MET A C 1
ATOM 3926 O O . MET A 1 520 ? -1.423 -3.579 2.676 1.00 86.12 520 MET A O 1
ATOM 3930 N N . MET A 1 521 ? -1.710 -1.363 2.457 1.00 91.12 521 MET A N 1
ATOM 3931 C CA . MET A 1 521 ? -0.420 -1.001 3.054 1.00 91.12 521 MET A CA 1
ATOM 3932 C C . MET A 1 521 ? -0.320 -1.494 4.501 1.00 91.12 521 MET A C 1
ATOM 3934 O O . MET A 1 521 ? 0.681 -2.090 4.899 1.00 91.12 521 MET A O 1
ATOM 3938 N N . GLY A 1 522 ? -1.385 -1.296 5.279 1.00 93.38 522 GLY A N 1
ATOM 3939 C CA . GLY A 1 522 ? -1.497 -1.812 6.638 1.00 93.38 522 GLY A CA 1
ATOM 3940 C C . GLY A 1 522 ? -1.404 -3.336 6.728 1.00 93.38 522 GLY A C 1
ATOM 3941 O O . GLY A 1 522 ? -0.710 -3.867 7.599 1.00 93.38 522 GLY A O 1
ATOM 3942 N N . ALA A 1 523 ? -2.080 -4.045 5.827 1.00 91.44 523 ALA A N 1
ATOM 3943 C CA . ALA A 1 523 ? -2.076 -5.504 5.767 1.00 91.44 523 ALA A CA 1
ATOM 3944 C C . ALA A 1 523 ? -0.672 -6.073 5.470 1.00 91.44 523 ALA A C 1
ATOM 3946 O O . ALA A 1 523 ? -0.256 -7.064 6.080 1.00 91.44 523 ALA A O 1
ATOM 3947 N N . GLN A 1 524 ? 0.106 -5.399 4.616 1.00 91.44 524 GLN A N 1
ATOM 3948 C CA . GLN A 1 524 ? 1.500 -5.776 4.364 1.00 91.44 524 GLN A CA 1
ATOM 3949 C C . GLN A 1 524 ? 2.384 -5.564 5.596 1.00 91.44 524 GLN A C 1
ATOM 3951 O O . GLN A 1 524 ? 3.123 -6.471 5.981 1.00 91.44 524 GLN A O 1
ATOM 3956 N N . ILE A 1 525 ? 2.243 -4.419 6.273 1.00 95.06 525 ILE A N 1
ATOM 3957 C CA . ILE A 1 525 ? 2.955 -4.150 7.532 1.00 95.06 525 ILE A CA 1
ATOM 3958 C C . ILE A 1 525 ? 2.655 -5.247 8.564 1.00 95.06 525 ILE A C 1
ATOM 3960 O O . ILE A 1 525 ? 3.571 -5.758 9.206 1.00 95.06 525 ILE A O 1
ATOM 3964 N N . ALA A 1 526 ? 1.395 -5.678 8.695 1.00 95.31 526 ALA A N 1
ATOM 3965 C CA . ALA A 1 526 ? 1.048 -6.793 9.578 1.00 95.31 526 ALA A CA 1
ATOM 3966 C C . ALA A 1 526 ? 1.697 -8.114 9.162 1.00 95.31 526 ALA A C 1
ATOM 3968 O O . ALA A 1 526 ? 2.129 -8.868 10.031 1.00 95.31 526 ALA A O 1
ATOM 3969 N N . SER A 1 527 ? 1.799 -8.392 7.861 1.00 91.56 527 SER A N 1
ATOM 3970 C CA . SER A 1 527 ? 2.468 -9.599 7.364 1.00 91.56 527 SER A CA 1
ATOM 3971 C C . SER A 1 527 ? 3.950 -9.619 7.770 1.00 91.56 527 SER A C 1
ATOM 3973 O O . SER A 1 527 ? 4.450 -10.654 8.212 1.00 91.56 527 SER A O 1
ATOM 3975 N N . HIS A 1 528 ? 4.630 -8.468 7.733 1.00 92.44 528 HIS A N 1
ATOM 3976 C CA . HIS A 1 528 ? 6.023 -8.329 8.178 1.00 92.44 528 HIS A CA 1
ATOM 3977 C C . HIS A 1 528 ? 6.164 -8.454 9.703 1.00 92.44 528 HIS A C 1
ATOM 3979 O O . HIS A 1 528 ? 7.048 -9.169 10.179 1.00 92.44 528 HIS A O 1
ATOM 3985 N N . ILE A 1 529 ? 5.250 -7.846 10.471 1.00 95.62 529 ILE A N 1
ATOM 3986 C CA . ILE A 1 529 ? 5.176 -8.025 11.932 1.00 95.62 529 ILE A CA 1
ATOM 3987 C C . ILE A 1 529 ? 4.991 -9.507 12.279 1.00 95.62 529 ILE A C 1
ATOM 3989 O O . ILE A 1 529 ? 5.700 -10.051 13.121 1.00 95.62 529 ILE A O 1
ATOM 3993 N N . MET A 1 530 ? 4.071 -10.203 11.606 1.00 94.00 530 MET A N 1
ATOM 3994 C CA . MET A 1 530 ? 3.825 -11.629 11.833 1.00 94.00 530 MET A CA 1
ATOM 3995 C C . MET A 1 530 ? 5.040 -12.497 11.495 1.00 94.00 530 MET A C 1
ATOM 3997 O O . MET A 1 530 ? 5.325 -13.450 12.223 1.00 94.00 530 MET A O 1
ATOM 4001 N N . ALA A 1 531 ? 5.759 -12.174 10.418 1.00 91.69 531 ALA A N 1
ATOM 4002 C CA . ALA A 1 531 ? 6.986 -12.865 10.040 1.00 91.69 531 ALA A CA 1
ATOM 4003 C C . ALA A 1 531 ? 8.072 -12.698 11.120 1.00 91.69 531 ALA A C 1
ATOM 4005 O O . ALA A 1 531 ? 8.662 -13.687 11.565 1.00 91.69 531 ALA A O 1
ATOM 4006 N N . ASN A 1 532 ? 8.247 -11.482 11.649 1.00 93.62 532 ASN A N 1
ATOM 4007 C CA . ASN A 1 532 ? 9.172 -11.227 12.753 1.00 93.62 532 ASN A CA 1
ATOM 4008 C C . ASN A 1 532 ? 8.744 -11.937 14.052 1.00 93.62 532 ASN A C 1
ATOM 4010 O O . ASN A 1 532 ? 9.545 -12.627 14.681 1.00 93.62 532 ASN A O 1
ATOM 4014 N N . MET A 1 533 ? 7.453 -11.901 14.404 1.00 92.00 533 MET A N 1
ATOM 4015 C CA . MET A 1 533 ? 6.896 -12.656 15.539 1.00 92.00 533 MET A CA 1
ATOM 4016 C C . MET A 1 533 ? 7.125 -14.174 15.415 1.00 92.00 533 MET A C 1
ATOM 4018 O O . MET A 1 533 ? 7.245 -14.870 16.428 1.00 92.00 533 MET A O 1
ATOM 4022 N N . ALA A 1 534 ? 7.196 -14.703 14.190 1.00 93.00 534 ALA A N 1
ATOM 4023 C CA . ALA A 1 534 ? 7.532 -16.098 13.912 1.00 93.00 534 ALA A CA 1
ATOM 4024 C C . ALA A 1 534 ? 9.049 -16.392 13.955 1.00 93.00 534 ALA A C 1
ATOM 4026 O O . ALA A 1 534 ? 9.446 -17.560 13.892 1.00 93.00 534 ALA A O 1
ATOM 4027 N N . GLY A 1 535 ? 9.885 -15.362 14.110 1.00 93.12 535 GLY A N 1
ATOM 4028 C CA . GLY A 1 535 ? 11.345 -15.436 14.117 1.00 93.12 535 GLY A CA 1
ATOM 4029 C C . GLY A 1 535 ? 11.975 -15.483 12.723 1.00 93.12 535 GLY A C 1
ATOM 4030 O O . GLY A 1 535 ? 13.092 -15.987 12.599 1.00 93.12 535 GLY A O 1
ATOM 4031 N N . ASP A 1 536 ? 11.260 -15.015 11.698 1.00 90.75 536 ASP A N 1
ATOM 4032 C CA . ASP A 1 536 ? 11.688 -14.996 10.294 1.00 90.75 536 ASP A CA 1
ATOM 4033 C C . ASP A 1 536 ? 11.398 -13.619 9.659 1.00 90.75 536 ASP A C 1
ATOM 4035 O O . ASP A 1 536 ? 10.533 -13.508 8.790 1.00 90.75 536 ASP A O 1
ATOM 4039 N N . PRO A 1 537 ? 12.041 -12.533 10.138 1.00 90.50 537 PRO A N 1
ATOM 4040 C CA . PRO A 1 537 ? 11.796 -11.190 9.622 1.00 90.50 537 PRO A CA 1
ATOM 4041 C C . PRO A 1 537 ? 12.150 -11.094 8.134 1.00 90.50 537 PRO A C 1
ATOM 4043 O O . PRO A 1 537 ? 13.191 -11.584 7.690 1.00 90.50 537 PRO A O 1
ATOM 4046 N N . LEU A 1 538 ? 11.289 -10.419 7.372 1.00 88.62 538 LEU A N 1
ATOM 4047 C CA . LEU A 1 538 ? 11.496 -10.195 5.946 1.00 88.62 538 LEU A CA 1
ATOM 4048 C C . LEU A 1 538 ? 12.454 -9.021 5.727 1.00 88.62 538 LEU A C 1
ATOM 4050 O O . LEU A 1 538 ? 12.231 -7.916 6.222 1.00 88.62 538 LEU A O 1
ATOM 4054 N N . ALA A 1 539 ? 13.527 -9.280 4.983 1.00 89.44 539 ALA A N 1
ATOM 4055 C CA . ALA A 1 539 ? 14.481 -8.266 4.552 1.00 89.44 539 ALA A CA 1
ATOM 4056 C C . ALA A 1 539 ? 14.047 -7.658 3.206 1.00 89.44 539 ALA A C 1
ATOM 4058 O O . ALA A 1 539 ? 13.446 -8.374 2.400 1.00 89.44 539 ALA A O 1
ATOM 4059 N N . PRO A 1 540 ? 14.381 -6.384 2.928 1.00 90.94 540 PRO A N 1
ATOM 4060 C CA . PRO A 1 540 ? 14.145 -5.794 1.615 1.00 90.94 540 PRO A CA 1
ATOM 4061 C C . PRO A 1 540 ? 14.958 -6.505 0.531 1.00 90.94 540 PRO A C 1
ATOM 4063 O O . PRO A 1 540 ? 16.025 -7.071 0.791 1.00 90.94 540 PRO A O 1
ATOM 4066 N N . ILE A 1 541 ? 14.495 -6.407 -0.716 1.00 92.75 541 ILE A N 1
ATOM 4067 C CA . ILE A 1 541 ? 15.266 -6.884 -1.867 1.00 92.75 541 ILE A CA 1
ATOM 4068 C C . ILE A 1 541 ? 16.520 -6.010 -2.029 1.00 92.75 541 ILE A C 1
ATOM 4070 O O . ILE A 1 541 ? 16.426 -4.808 -2.283 1.00 92.75 541 ILE A O 1
ATOM 4074 N N . ALA A 1 542 ? 17.704 -6.606 -1.902 1.00 94.88 542 ALA A N 1
ATOM 4075 C CA . ALA A 1 542 ? 18.969 -5.873 -1.815 1.00 94.88 542 ALA A CA 1
ATOM 4076 C C . ALA A 1 542 ? 20.024 -6.416 -2.782 1.00 94.88 542 ALA A C 1
ATOM 4078 O O . ALA A 1 542 ? 20.180 -7.629 -2.905 1.00 94.88 542 ALA A O 1
ATOM 4079 N N . VAL A 1 543 ? 20.800 -5.543 -3.425 1.00 96.75 543 VAL A N 1
ATOM 4080 C CA . VAL A 1 543 ? 21.972 -5.936 -4.218 1.00 96.75 543 VAL A CA 1
ATOM 4081 C C . VAL A 1 543 ? 23.027 -6.534 -3.284 1.00 96.75 543 VAL A C 1
ATOM 4083 O O . VAL A 1 543 ? 23.590 -5.845 -2.438 1.00 96.75 543 VAL A O 1
ATOM 4086 N N . GLU A 1 544 ? 23.327 -7.819 -3.462 1.00 96.25 544 GLU A N 1
ATOM 4087 C CA . GLU A 1 544 ? 24.346 -8.540 -2.694 1.00 96.25 544 GLU A CA 1
ATOM 4088 C C . GLU A 1 544 ? 25.726 -8.444 -3.359 1.00 96.25 544 GLU A C 1
ATOM 4090 O O . GLU A 1 544 ? 26.753 -8.326 -2.683 1.00 96.25 544 GLU A O 1
ATOM 4095 N N . ALA A 1 545 ? 25.772 -8.508 -4.694 1.00 96.88 545 ALA A N 1
ATOM 4096 C CA . ALA A 1 545 ? 27.025 -8.483 -5.438 1.00 96.88 545 ALA A CA 1
ATOM 4097 C C . ALA A 1 545 ? 26.861 -8.030 -6.893 1.00 96.88 545 ALA A C 1
ATOM 4099 O O . ALA A 1 545 ? 25.845 -8.288 -7.536 1.00 96.88 545 ALA A O 1
ATOM 4100 N N . VAL A 1 546 ? 27.938 -7.455 -7.439 1.00 97.31 546 VAL A N 1
ATOM 4101 C CA . VAL A 1 546 ? 28.124 -7.248 -8.881 1.00 97.31 546 VAL A CA 1
ATOM 4102 C C . VAL A 1 546 ? 29.321 -8.076 -9.355 1.00 97.31 546 VAL A C 1
ATOM 4104 O O . VAL A 1 546 ? 30.440 -7.899 -8.874 1.00 97.31 546 VAL A O 1
ATOM 4107 N N . GLU A 1 547 ? 29.095 -9.000 -10.288 1.00 96.25 547 GLU A N 1
ATOM 4108 C CA . GLU A 1 547 ? 30.096 -9.926 -10.832 1.00 96.25 547 GLU A CA 1
ATOM 4109 C C . GLU A 1 547 ? 30.421 -9.593 -12.294 1.00 96.25 547 GLU A C 1
ATOM 4111 O O . GLU A 1 547 ? 29.529 -9.570 -13.137 1.00 96.25 547 GLU A O 1
ATOM 4116 N N . GLU A 1 548 ? 31.700 -9.411 -12.634 1.00 95.56 548 GLU A N 1
ATOM 4117 C CA . GLU A 1 548 ? 32.153 -9.358 -14.032 1.00 95.56 548 GLU A CA 1
ATOM 4118 C C . GLU A 1 548 ? 32.194 -10.775 -14.631 1.00 95.56 548 GLU A C 1
ATOM 4120 O O . GLU A 1 548 ? 33.033 -11.601 -14.258 1.00 95.56 548 GLU A O 1
ATOM 4125 N N . VAL A 1 549 ? 31.319 -11.061 -15.601 1.00 95.56 549 VAL A N 1
ATOM 4126 C CA . VAL A 1 549 ? 31.294 -12.353 -16.316 1.00 95.56 549 VAL A CA 1
ATOM 4127 C C . VAL A 1 549 ? 32.022 -12.302 -17.663 1.00 95.56 549 VAL A C 1
ATOM 4129 O O . VAL A 1 549 ? 32.455 -13.337 -18.182 1.00 95.56 549 VAL A O 1
ATOM 4132 N N . ALA A 1 550 ? 32.189 -11.104 -18.226 1.00 91.94 550 ALA A N 1
ATOM 4133 C CA . ALA A 1 550 ? 33.028 -10.799 -19.384 1.00 91.94 550 ALA A CA 1
ATOM 4134 C C . ALA A 1 550 ? 33.445 -9.310 -19.342 1.00 91.94 550 ALA A C 1
ATOM 4136 O O . ALA A 1 550 ? 32.803 -8.554 -18.619 1.00 91.94 550 ALA A O 1
ATOM 4137 N N . PRO A 1 551 ? 34.431 -8.860 -20.150 1.00 87.75 551 PRO A N 1
ATOM 4138 C CA . PRO A 1 551 ? 34.988 -7.499 -20.071 1.00 87.75 551 PRO A CA 1
ATOM 4139 C C . PRO A 1 551 ? 33.980 -6.339 -20.061 1.00 87.75 551 PRO A C 1
ATOM 4141 O O . PRO A 1 551 ? 34.266 -5.295 -19.490 1.00 87.75 551 PRO A O 1
ATOM 4144 N N . SER A 1 552 ? 32.801 -6.533 -20.659 1.00 91.38 552 SER A N 1
ATOM 4145 C CA . SER A 1 552 ? 31.716 -5.551 -20.704 1.00 91.38 552 SER A CA 1
ATOM 4146 C C . SER A 1 552 ? 30.363 -6.141 -20.279 1.00 91.38 552 SER A C 1
ATOM 4148 O O . SER A 1 552 ? 29.311 -5.622 -20.645 1.00 91.38 552 SER A O 1
ATOM 4150 N N . THR A 1 553 ? 30.354 -7.277 -19.576 1.00 95.38 553 THR A N 1
ATOM 4151 C CA . THR A 1 553 ? 29.128 -7.975 -19.156 1.00 95.38 553 THR A CA 1
ATOM 4152 C C . THR A 1 553 ? 29.202 -8.298 -17.677 1.00 95.38 553 THR A C 1
ATOM 4154 O O . THR A 1 553 ? 30.137 -8.964 -17.225 1.00 95.38 553 THR A O 1
ATOM 4157 N N . TYR A 1 554 ? 28.181 -7.873 -16.945 1.00 97.25 554 TYR A N 1
ATOM 4158 C CA . TYR A 1 554 ? 28.134 -7.935 -15.494 1.00 97.25 554 TYR A CA 1
ATOM 4159 C C . TYR A 1 554 ? 26.823 -8.554 -15.029 1.00 97.25 554 TYR A C 1
ATOM 4161 O O . TYR A 1 554 ? 25.807 -8.460 -15.718 1.00 97.25 554 TYR A O 1
ATOM 4169 N N . ARG A 1 555 ? 26.842 -9.174 -13.852 1.00 97.81 555 ARG A N 1
ATOM 4170 C CA . ARG A 1 555 ? 25.653 -9.704 -13.184 1.00 97.81 555 ARG A CA 1
ATOM 4171 C C . ARG A 1 555 ? 25.444 -9.040 -11.843 1.00 97.81 555 ARG A C 1
ATOM 4173 O O . ARG A 1 555 ? 26.391 -8.935 -11.073 1.00 97.81 555 ARG A O 1
ATOM 4180 N N . ILE A 1 556 ? 24.213 -8.629 -11.586 1.00 98.06 556 ILE A N 1
ATOM 4181 C CA . ILE A 1 556 ? 23.735 -8.112 -10.311 1.00 98.06 556 ILE A CA 1
ATOM 4182 C C . ILE A 1 556 ? 23.005 -9.265 -9.632 1.00 98.06 556 ILE A C 1
ATOM 4184 O O . ILE A 1 556 ? 22.037 -9.783 -10.188 1.00 98.06 556 ILE A O 1
ATOM 4188 N N . HIS A 1 557 ? 23.496 -9.670 -8.467 1.00 98.00 557 HIS A N 1
ATOM 4189 C CA . HIS A 1 557 ? 22.879 -10.687 -7.621 1.00 98.00 557 HIS A CA 1
ATOM 4190 C C . HIS A 1 557 ? 22.090 -9.979 -6.523 1.00 98.00 557 HIS A C 1
ATOM 4192 O O . HIS A 1 557 ? 22.652 -9.124 -5.832 1.00 98.00 557 HIS A O 1
ATOM 4198 N N . PHE A 1 558 ? 20.811 -10.312 -6.380 1.00 97.25 558 PHE A N 1
ATOM 4199 C CA . PHE A 1 558 ? 19.928 -9.777 -5.352 1.00 97.25 558 PHE A CA 1
ATOM 4200 C C . PHE A 1 558 ? 19.711 -10.802 -4.234 1.00 97.25 558 PHE A C 1
ATOM 4202 O O . PHE A 1 558 ? 19.611 -12.001 -4.463 1.00 97.25 558 PHE A O 1
ATOM 4209 N N . SER A 1 559 ? 19.599 -10.312 -3.009 1.00 95.31 559 SER A N 1
ATOM 4210 C CA . SER A 1 559 ? 19.127 -11.046 -1.837 1.00 95.31 559 SER A CA 1
ATOM 4211 C C . SER A 1 559 ? 17.705 -10.595 -1.489 1.00 95.31 559 SER A C 1
ATOM 4213 O O . SER A 1 559 ? 17.224 -9.605 -2.035 1.00 95.31 559 SER A O 1
ATOM 4215 N N . GLY A 1 560 ? 17.010 -11.330 -0.617 1.00 90.50 560 GLY A N 1
ATOM 4216 C CA . GLY A 1 560 ? 15.640 -10.989 -0.199 1.00 90.50 560 GLY A CA 1
ATOM 4217 C C . GLY A 1 560 ? 14.542 -11.357 -1.207 1.00 90.50 560 GLY A C 1
ATOM 4218 O O . GLY A 1 560 ? 13.366 -11.225 -0.894 1.00 90.50 560 GLY A O 1
ATOM 4219 N N . VAL A 1 561 ? 14.897 -11.879 -2.387 1.00 92.12 561 VAL A N 1
ATOM 4220 C CA . VAL A 1 561 ? 13.932 -12.368 -3.385 1.00 92.12 561 VAL A CA 1
ATOM 4221 C C . VAL A 1 561 ? 13.332 -13.703 -2.925 1.00 92.12 561 VAL A C 1
ATOM 4223 O O . VAL A 1 561 ? 14.053 -14.689 -2.758 1.00 92.12 561 VAL A O 1
ATOM 4226 N N . GLN A 1 562 ? 12.015 -13.755 -2.732 1.00 87.56 562 GLN A N 1
ATOM 4227 C CA . GLN A 1 562 ? 11.293 -14.937 -2.257 1.00 87.56 562 GLN A CA 1
ATOM 4228 C C . GLN A 1 562 ? 10.870 -15.868 -3.397 1.00 87.56 562 GLN A C 1
ATOM 4230 O O . GLN A 1 562 ? 10.991 -17.091 -3.279 1.00 87.56 562 GLN A O 1
ATOM 4235 N N . GLY A 1 563 ? 10.349 -15.309 -4.491 1.00 88.94 563 GLY A N 1
ATOM 4236 C CA . GLY A 1 563 ? 9.879 -16.070 -5.647 1.00 88.94 563 GLY A CA 1
ATOM 4237 C C . GLY A 1 563 ? 10.841 -15.957 -6.812 1.00 88.94 563 GLY A C 1
ATOM 4238 O O . GLY A 1 563 ? 11.489 -16.930 -7.204 1.00 88.94 563 GLY A O 1
ATOM 4239 N N . GLY A 1 564 ? 10.914 -14.757 -7.370 1.00 93.00 564 GLY A N 1
ATOM 4240 C CA . GLY A 1 564 ? 11.750 -14.456 -8.517 1.00 93.00 564 GLY A CA 1
ATOM 4241 C C . GLY A 1 564 ? 11.455 -13.072 -9.070 1.00 93.00 564 GLY A C 1
ATOM 4242 O O . GLY A 1 564 ? 10.294 -12.655 -9.117 1.00 93.00 564 GLY A O 1
ATOM 4243 N N . LEU A 1 565 ? 12.508 -12.397 -9.515 1.00 93.75 565 LEU A N 1
ATOM 4244 C CA . LEU A 1 565 ? 12.450 -11.094 -10.146 1.00 93.75 565 LEU A CA 1
ATOM 4245 C C . LEU A 1 565 ? 11.642 -11.175 -11.438 1.00 93.75 565 LEU A C 1
ATOM 4247 O O . LEU A 1 565 ? 11.866 -12.029 -12.303 1.00 93.75 565 LEU A O 1
ATOM 4251 N N . MET A 1 566 ? 10.714 -10.242 -11.565 1.00 91.19 566 MET A N 1
ATOM 4252 C CA . MET A 1 566 ? 9.914 -9.999 -12.750 1.00 91.19 566 MET A CA 1
ATOM 4253 C C . MET A 1 566 ? 9.944 -8.510 -13.079 1.00 91.19 566 MET A C 1
ATOM 4255 O O . MET A 1 566 ? 10.275 -7.677 -12.240 1.00 91.19 566 MET A O 1
ATOM 4259 N N . GLU A 1 567 ? 9.612 -8.184 -14.324 1.00 88.94 567 GLU A N 1
ATOM 4260 C CA . GLU A 1 567 ? 9.515 -6.804 -14.780 1.00 88.94 567 GLU A CA 1
ATOM 4261 C C . GLU A 1 567 ? 8.048 -6.409 -14.954 1.00 88.94 567 GLU A C 1
ATOM 4263 O O . GLU A 1 567 ? 7.278 -7.135 -15.589 1.00 88.94 567 GLU A O 1
ATOM 4268 N N . ASN A 1 568 ? 7.665 -5.253 -14.416 1.00 78.81 568 ASN A N 1
ATOM 4269 C CA . ASN A 1 568 ? 6.389 -4.608 -14.695 1.00 78.81 568 ASN A CA 1
ATOM 4270 C C . ASN A 1 568 ? 6.613 -3.136 -15.083 1.00 78.81 568 ASN A C 1
ATOM 4272 O O . ASN A 1 568 ? 6.575 -2.256 -14.220 1.00 78.81 568 ASN A O 1
ATOM 4276 N N . PRO A 1 569 ? 6.822 -2.831 -16.378 1.00 74.00 569 PRO A N 1
ATOM 4277 C CA . PRO A 1 569 ? 6.917 -1.448 -16.835 1.00 74.00 569 PRO A CA 1
ATOM 4278 C C . PRO A 1 569 ? 5.560 -0.726 -16.798 1.00 74.00 569 PRO A C 1
ATOM 4280 O O . PRO A 1 569 ? 5.528 0.500 -16.840 1.00 74.00 569 PRO A O 1
ATOM 4283 N N . GLY A 1 570 ? 4.446 -1.464 -16.682 1.00 65.75 570 GLY A N 1
ATOM 4284 C CA . GLY A 1 570 ? 3.089 -0.917 -16.621 1.00 65.75 570 GLY A CA 1
ATOM 4285 C C . GLY A 1 570 ? 2.836 -0.027 -15.403 1.00 65.75 570 GLY A C 1
ATOM 4286 O O . GLY A 1 570 ? 2.008 0.870 -15.485 1.00 65.75 570 GLY A O 1
ATOM 4287 N N . VAL A 1 571 ? 3.617 -0.179 -14.327 1.00 61.88 571 VAL A N 1
ATOM 4288 C CA . VAL A 1 571 ? 3.597 0.727 -13.158 1.00 61.88 571 VAL A CA 1
ATOM 4289 C C . VAL A 1 571 ? 3.955 2.174 -13.521 1.00 61.88 571 VAL A C 1
ATOM 4291 O O . VAL A 1 571 ? 3.613 3.100 -12.797 1.00 61.88 571 VAL A O 1
ATOM 4294 N N . TYR A 1 572 ? 4.605 2.377 -14.666 1.00 57.41 572 TYR A N 1
ATOM 4295 C CA . TYR A 1 572 ? 4.994 3.685 -15.186 1.00 57.41 572 TYR A CA 1
ATOM 4296 C C . TYR A 1 572 ? 4.159 4.113 -16.400 1.00 57.41 572 TYR A C 1
ATOM 4298 O O . TYR A 1 572 ? 4.523 5.080 -17.069 1.00 57.41 572 TYR A O 1
ATOM 4306 N N . ALA A 1 573 ? 3.079 3.392 -16.730 1.00 51.34 573 ALA A N 1
ATOM 4307 C CA . ALA A 1 573 ? 2.268 3.665 -17.920 1.00 51.34 573 ALA A CA 1
ATOM 4308 C C . ALA A 1 573 ? 1.636 5.070 -17.905 1.00 51.34 573 ALA A C 1
ATOM 4310 O O . ALA A 1 573 ? 1.450 5.653 -18.972 1.00 51.34 573 ALA A O 1
ATOM 4311 N N . ASP A 1 574 ? 1.402 5.615 -16.708 1.00 45.16 574 ASP A N 1
ATOM 4312 C CA . ASP A 1 574 ? 0.820 6.940 -16.469 1.00 45.16 574 ASP A CA 1
ATOM 4313 C C . ASP A 1 574 ? 1.878 8.007 -16.086 1.00 45.16 574 ASP A C 1
ATOM 4315 O O . ASP A 1 574 ? 1.533 9.117 -15.678 1.00 45.16 574 ASP A O 1
ATOM 4319 N N . ASP A 1 575 ? 3.184 7.702 -16.210 1.00 45.47 575 ASP A N 1
ATOM 4320 C CA . ASP A 1 575 ? 4.268 8.672 -15.985 1.00 45.47 575 ASP A CA 1
ATOM 4321 C C . ASP A 1 575 ? 4.412 9.615 -17.199 1.00 45.47 575 ASP A C 1
ATOM 4323 O O . ASP A 1 575 ? 5.289 9.440 -18.052 1.00 45.47 575 ASP A O 1
ATOM 4327 N N . ASP A 1 576 ? 3.520 10.612 -17.264 1.00 39.72 576 ASP A N 1
ATOM 4328 C CA . ASP A 1 576 ? 3.293 11.574 -18.364 1.00 39.72 576 ASP A CA 1
ATOM 4329 C C . ASP A 1 576 ? 4.519 12.385 -18.840 1.00 39.72 576 ASP A C 1
ATOM 4331 O O . ASP A 1 576 ? 4.415 13.153 -19.801 1.00 39.72 576 ASP A O 1
ATOM 4335 N N . PHE A 1 577 ? 5.695 12.243 -18.220 1.00 35.88 577 PHE A N 1
ATOM 4336 C CA . PHE A 1 577 ? 6.888 12.998 -18.617 1.00 35.88 577 PHE A CA 1
ATOM 4337 C C . PHE A 1 577 ? 8.110 12.157 -18.975 1.00 35.88 577 PHE A C 1
ATOM 4339 O O . PHE A 1 577 ? 8.992 12.676 -19.667 1.00 35.88 577 PHE A O 1
ATOM 4346 N N . ILE A 1 578 ? 8.211 10.901 -18.523 1.00 46.72 578 ILE A N 1
ATOM 4347 C CA . ILE A 1 578 ? 9.461 10.143 -18.680 1.00 46.72 578 ILE A CA 1
ATOM 4348 C C . ILE A 1 578 ? 9.258 8.631 -18.929 1.00 46.72 578 ILE A C 1
ATOM 4350 O O . ILE A 1 578 ? 10.220 7.963 -19.309 1.00 46.72 578 ILE A O 1
ATOM 4354 N N . GLY A 1 579 ? 8.051 8.075 -18.751 1.00 59.41 579 GLY A N 1
ATOM 4355 C CA . GLY A 1 579 ? 7.764 6.648 -18.971 1.00 59.41 579 GLY A CA 1
ATOM 4356 C C . GLY A 1 579 ? 8.571 5.685 -18.082 1.00 59.41 579 GLY A C 1
ATOM 4357 O O . GLY A 1 579 ? 9.291 6.110 -17.169 1.00 59.41 579 GLY A O 1
ATOM 4358 N N . ALA A 1 580 ? 8.452 4.379 -18.356 1.00 70.12 580 ALA A N 1
ATOM 4359 C CA . ALA A 1 580 ? 9.203 3.336 -17.655 1.00 70.12 580 ALA A CA 1
ATOM 4360 C C . ALA A 1 580 ? 10.721 3.564 -17.785 1.00 70.12 580 ALA A C 1
ATOM 4362 O O . ALA A 1 580 ? 11.193 3.885 -18.877 1.00 70.12 580 ALA A O 1
ATOM 4363 N N . PRO A 1 581 ? 11.500 3.428 -16.697 1.00 72.12 581 PRO A N 1
ATOM 4364 C CA . PRO A 1 581 ? 12.931 3.666 -16.753 1.00 72.12 581 PRO A CA 1
ATOM 4365 C C . PRO A 1 581 ? 13.635 2.591 -17.593 1.00 72.12 581 PRO A C 1
ATOM 4367 O O . PRO A 1 581 ? 13.377 1.395 -17.440 1.00 72.12 581 PRO A O 1
ATOM 4370 N N . ASP A 1 582 ? 14.562 3.024 -18.450 1.00 78.31 582 ASP A N 1
ATOM 4371 C CA . ASP A 1 582 ? 15.392 2.123 -19.250 1.00 78.31 582 ASP A CA 1
ATOM 4372 C C . ASP A 1 582 ? 16.184 1.161 -18.359 1.00 78.31 582 ASP A C 1
ATOM 4374 O O . ASP A 1 582 ? 16.583 1.490 -17.241 1.00 78.31 582 ASP A O 1
ATOM 4378 N N . ASN A 1 583 ? 16.460 -0.032 -18.883 1.00 88.00 583 ASN A N 1
ATOM 4379 C CA . ASN A 1 583 ? 17.259 -1.057 -18.212 1.00 88.00 583 ASN A CA 1
ATOM 4380 C C . ASN A 1 583 ? 16.777 -1.401 -16.798 1.00 88.00 583 ASN A C 1
ATOM 4382 O O . ASN A 1 583 ? 17.573 -1.521 -15.869 1.00 88.00 583 ASN A O 1
ATOM 4386 N N . PHE A 1 584 ? 15.465 -1.518 -16.619 1.00 88.69 584 PHE A N 1
ATOM 4387 C CA . PHE A 1 584 ? 14.844 -1.705 -15.312 1.00 88.69 584 PHE A CA 1
ATOM 4388 C C . PHE A 1 584 ? 15.060 -0.547 -14.319 1.00 88.69 584 PHE A C 1
ATOM 4390 O O . PHE A 1 584 ? 14.786 -0.686 -13.128 1.00 88.69 584 PHE A O 1
ATOM 4397 N N . GLY A 1 585 ? 15.573 0.598 -14.764 1.00 82.62 585 GLY A N 1
ATOM 4398 C CA . GLY A 1 585 ? 16.019 1.683 -13.894 1.00 82.62 585 GLY A CA 1
ATOM 4399 C C . GLY A 1 585 ? 17.333 1.409 -13.176 1.00 82.62 585 GLY A C 1
ATOM 4400 O O . GLY A 1 585 ? 17.548 1.977 -12.109 1.00 82.62 585 GLY A O 1
ATOM 4401 N N . ILE A 1 586 ? 18.200 0.552 -13.722 1.00 88.25 586 ILE A N 1
ATOM 4402 C CA . ILE A 1 586 ? 19.581 0.420 -13.243 1.00 88.25 586 ILE A CA 1
ATOM 4403 C C . ILE A 1 586 ? 20.511 1.365 -14.007 1.00 88.25 586 ILE A C 1
ATOM 4405 O O . ILE A 1 586 ? 20.370 1.558 -15.215 1.00 88.25 586 ILE A O 1
ATOM 4409 N N . ASP A 1 587 ? 21.501 1.914 -13.311 1.00 86.94 587 ASP A N 1
ATOM 4410 C CA . ASP A 1 587 ? 22.493 2.811 -13.902 1.00 86.94 587 ASP A CA 1
ATOM 4411 C C . ASP A 1 587 ? 23.853 2.673 -13.195 1.00 86.94 587 ASP A C 1
ATOM 4413 O O . ASP A 1 587 ? 23.939 2.216 -12.054 1.00 86.94 587 ASP A O 1
ATOM 4417 N N . VAL A 1 588 ? 24.948 3.026 -13.865 1.00 87.12 588 VAL A N 1
ATOM 4418 C CA . VAL A 1 588 ? 26.317 2.857 -13.360 1.00 87.12 588 VAL A CA 1
ATOM 4419 C C . VAL A 1 588 ? 27.033 4.196 -13.360 1.00 87.12 588 VAL A C 1
ATOM 4421 O O . VAL A 1 588 ? 27.173 4.849 -14.380 1.00 87.12 588 VAL A O 1
ATOM 4424 N N . TYR A 1 589 ? 27.596 4.584 -12.223 1.00 85.50 589 TYR A N 1
ATOM 4425 C CA . TYR A 1 589 ? 28.343 5.828 -12.062 1.00 85.50 589 TYR A CA 1
ATOM 4426 C C . TYR A 1 589 ? 29.777 5.533 -11.644 1.00 85.50 589 TYR A C 1
ATOM 4428 O O . TYR A 1 589 ? 30.069 4.519 -11.014 1.00 85.50 589 TYR A O 1
ATOM 4436 N N . ARG A 1 590 ? 30.712 6.446 -11.927 1.00 81.94 590 ARG A N 1
ATOM 4437 C CA . ARG A 1 590 ? 32.019 6.385 -11.258 1.00 81.94 590 ARG A CA 1
ATOM 4438 C C . ARG A 1 590 ? 31.844 6.762 -9.790 1.00 81.94 590 ARG A C 1
ATOM 4440 O O . ARG A 1 590 ? 31.307 7.830 -9.505 1.00 81.94 590 ARG A O 1
ATOM 4447 N N . ALA A 1 591 ? 32.424 5.985 -8.875 1.00 76.75 591 ALA A N 1
ATOM 4448 C CA . ALA A 1 591 ? 32.335 6.253 -7.433 1.00 76.75 591 ALA A CA 1
ATOM 4449 C C . ALA A 1 591 ? 32.929 7.622 -7.021 1.00 76.75 591 ALA A C 1
ATOM 4451 O O . ALA A 1 591 ? 32.634 8.161 -5.960 1.00 76.75 591 ALA A O 1
ATOM 4452 N N . ASN A 1 592 ? 33.773 8.218 -7.871 1.00 77.31 592 ASN A N 1
ATOM 4453 C CA . ASN A 1 592 ? 34.373 9.536 -7.657 1.00 77.31 592 ASN A CA 1
ATOM 4454 C C . ASN A 1 592 ? 33.641 10.696 -8.363 1.00 77.31 592 ASN A C 1
ATOM 4456 O O . ASN A 1 592 ? 34.219 11.781 -8.475 1.00 77.31 592 ASN A O 1
ATOM 4460 N N . ASN A 1 593 ? 32.426 10.473 -8.875 1.00 65.81 593 ASN A N 1
ATOM 4461 C CA . ASN A 1 593 ? 31.645 11.428 -9.674 1.00 65.81 593 ASN A CA 1
ATOM 4462 C C . ASN A 1 593 ? 32.380 11.943 -10.931 1.00 65.81 593 ASN A C 1
ATOM 4464 O O . ASN A 1 593 ? 32.130 13.052 -11.409 1.00 65.81 593 ASN A O 1
ATOM 4468 N N . GLY A 1 594 ? 33.337 11.172 -11.456 1.00 68.31 594 GLY A N 1
ATOM 4469 C CA . GLY A 1 594 ? 33.980 11.445 -12.739 1.00 68.31 594 GLY A CA 1
ATOM 4470 C C . GLY A 1 594 ? 33.068 11.112 -13.924 1.00 68.31 594 GLY A C 1
ATOM 4471 O O . GLY A 1 594 ? 32.114 10.356 -13.787 1.00 68.31 594 GLY A O 1
ATOM 4472 N N . GLN A 1 595 ? 33.394 11.637 -15.108 1.00 68.88 595 GLN A N 1
ATOM 4473 C CA . GLN A 1 595 ? 32.658 11.322 -16.336 1.00 68.88 595 GLN A CA 1
ATOM 4474 C C . GLN A 1 595 ? 32.743 9.817 -16.646 1.00 68.88 595 GLN A C 1
ATOM 4476 O O . GLN A 1 595 ? 33.841 9.247 -16.705 1.00 68.88 595 GLN A O 1
ATOM 4481 N N . LEU A 1 596 ? 31.584 9.184 -16.819 1.00 78.31 596 LEU A N 1
ATOM 4482 C CA . LEU A 1 596 ? 31.465 7.810 -17.292 1.00 78.31 596 LEU A CA 1
ATOM 4483 C C . LEU A 1 596 ? 31.742 7.764 -18.805 1.00 78.31 596 LEU A C 1
ATOM 4485 O O . LEU A 1 596 ? 31.378 8.688 -19.533 1.00 78.31 596 LEU A O 1
ATOM 4489 N N . GLU A 1 597 ? 32.449 6.732 -19.266 1.00 69.56 597 GLU A N 1
ATOM 4490 C CA . GLU A 1 597 ? 32.661 6.473 -20.695 1.00 69.56 597 GLU A CA 1
ATOM 4491 C C . GLU A 1 597 ? 31.832 5.243 -21.070 1.00 69.56 597 GLU A C 1
ATOM 4493 O O . GLU A 1 597 ? 32.201 4.144 -20.672 1.00 69.56 597 GLU A O 1
ATOM 4498 N N . GLY A 1 598 ? 30.734 5.435 -21.806 1.00 80.50 598 GLY A N 1
ATOM 4499 C CA . GLY A 1 598 ? 29.825 4.364 -22.228 1.00 80.50 598 GLY A CA 1
ATOM 4500 C C . GLY A 1 598 ? 28.501 4.341 -21.465 1.00 80.50 598 GLY A C 1
ATOM 4501 O O . GLY A 1 598 ? 28.348 5.076 -20.494 1.00 80.50 598 GLY A O 1
ATOM 4502 N N . ASP A 1 599 ? 27.585 3.488 -21.925 1.00 86.88 599 ASP A N 1
ATOM 4503 C CA . ASP A 1 599 ? 26.211 3.345 -21.427 1.00 86.88 599 ASP A CA 1
ATOM 4504 C C . ASP A 1 599 ? 25.832 1.854 -21.305 1.00 86.88 599 ASP A C 1
ATOM 4506 O O . ASP A 1 599 ? 26.461 0.985 -21.925 1.00 86.88 599 ASP A O 1
ATOM 4510 N N . ILE A 1 600 ? 24.780 1.540 -20.541 1.00 89.00 600 ILE A N 1
ATOM 4511 C CA . ILE A 1 600 ? 24.165 0.203 -20.554 1.00 89.00 600 ILE A CA 1
ATOM 4512 C C . ILE A 1 600 ? 23.405 0.034 -21.875 1.00 89.00 600 ILE A C 1
ATOM 4514 O O . ILE A 1 600 ? 22.541 0.839 -22.211 1.00 89.00 600 ILE A O 1
ATOM 4518 N N . ILE A 1 601 ? 23.723 -1.023 -22.625 1.00 90.44 601 ILE A N 1
ATOM 4519 C CA . ILE A 1 601 ? 23.134 -1.292 -23.950 1.00 90.44 601 ILE A CA 1
ATOM 4520 C C . ILE A 1 601 ? 22.186 -2.494 -23.971 1.00 90.44 601 ILE A C 1
ATOM 4522 O O . ILE A 1 601 ? 21.447 -2.669 -24.938 1.00 90.44 601 ILE A O 1
ATOM 4526 N N . GLU A 1 602 ? 22.233 -3.343 -22.947 1.00 90.62 602 GLU A N 1
ATOM 4527 C CA . GLU A 1 602 ? 21.331 -4.482 -22.779 1.00 90.62 602 GLU A CA 1
ATOM 4528 C C . GLU A 1 602 ? 21.220 -4.808 -21.290 1.00 90.62 602 GLU A C 1
ATOM 4530 O O . GLU A 1 602 ? 22.226 -4.802 -20.579 1.00 90.62 602 GLU A O 1
ATOM 4535 N N . SER A 1 603 ? 20.020 -5.149 -20.835 1.00 93.88 603 SER A N 1
ATOM 4536 C CA . SER A 1 603 ? 19.767 -5.720 -19.515 1.00 93.88 603 SER A CA 1
ATOM 4537 C C . SER A 1 603 ? 18.715 -6.824 -19.629 1.00 93.88 603 SER A C 1
ATOM 4539 O O . SER A 1 603 ? 17.835 -6.779 -20.490 1.00 93.88 603 SER A O 1
ATOM 4541 N N . ARG A 1 604 ? 18.849 -7.879 -18.821 1.00 95.19 604 ARG A N 1
ATOM 4542 C CA . ARG A 1 604 ? 17.901 -9.001 -18.789 1.00 95.19 604 ARG A CA 1
ATOM 4543 C C . ARG A 1 604 ? 17.940 -9.749 -17.464 1.00 95.19 604 ARG A C 1
ATOM 4545 O O . ARG A 1 604 ? 19.006 -9.927 -16.881 1.00 95.19 604 ARG A O 1
ATOM 4552 N N . ILE A 1 605 ? 16.793 -10.273 -17.050 1.00 97.12 605 ILE A N 1
ATOM 4553 C CA . ILE A 1 605 ? 16.693 -11.227 -15.941 1.00 97.12 605 ILE A CA 1
ATOM 4554 C C . ILE A 1 605 ? 17.256 -12.573 -16.425 1.00 97.12 605 ILE A C 1
ATOM 4556 O O . ILE A 1 605 ? 16.841 -13.086 -17.469 1.00 97.12 605 ILE A O 1
ATOM 4560 N N . VAL A 1 606 ? 18.247 -13.123 -15.718 1.00 96.88 606 VAL A N 1
ATOM 4561 C CA . VAL A 1 606 ? 18.946 -14.368 -16.104 1.00 96.88 606 VAL A CA 1
ATOM 4562 C C . VAL A 1 606 ? 18.762 -15.513 -15.114 1.00 96.88 606 VAL A C 1
ATOM 4564 O O . VAL A 1 606 ? 19.000 -16.662 -15.489 1.00 96.88 606 VAL A O 1
ATOM 4567 N N . ASP A 1 607 ? 18.332 -15.214 -13.891 1.00 96.88 607 ASP A N 1
ATOM 4568 C CA . ASP A 1 607 ? 17.921 -16.183 -12.873 1.00 96.88 607 ASP A CA 1
ATOM 4569 C C . ASP A 1 607 ? 16.858 -15.547 -11.957 1.00 96.88 607 ASP A C 1
ATOM 4571 O O . ASP A 1 607 ? 16.527 -14.374 -12.134 1.00 96.88 607 ASP A O 1
ATOM 4575 N N . ALA A 1 608 ? 16.324 -16.303 -10.995 1.00 95.38 608 ALA A N 1
ATOM 4576 C CA . ALA A 1 608 ? 15.291 -15.829 -10.070 1.00 95.38 608 ALA A CA 1
ATOM 4577 C C . ALA A 1 608 ? 15.707 -14.561 -9.308 1.00 95.38 608 ALA A C 1
ATOM 4579 O O . ALA A 1 608 ? 14.881 -13.697 -9.068 1.00 95.38 608 ALA A O 1
ATOM 4580 N N . ASP A 1 609 ? 16.979 -14.418 -8.968 1.00 96.94 609 ASP A N 1
ATOM 4581 C CA . ASP A 1 609 ? 17.529 -13.329 -8.160 1.00 96.94 609 ASP A CA 1
ATOM 4582 C C . ASP A 1 609 ? 18.634 -12.554 -8.894 1.00 96.94 609 ASP A C 1
ATOM 4584 O O . ASP A 1 609 ? 19.364 -11.771 -8.292 1.00 96.94 609 ASP A O 1
ATOM 4588 N N . THR A 1 610 ? 18.799 -12.784 -10.201 1.00 98.00 610 THR A N 1
ATOM 4589 C CA . THR A 1 610 ? 19.978 -12.319 -10.936 1.00 98.00 610 THR A CA 1
ATOM 4590 C C . THR A 1 610 ? 19.600 -11.591 -12.219 1.00 98.00 610 THR A C 1
ATOM 4592 O O . THR A 1 610 ? 18.889 -12.119 -13.081 1.00 98.00 610 THR A O 1
ATOM 4595 N N . ILE A 1 611 ? 20.182 -10.407 -12.404 1.00 97.75 611 ILE A N 1
ATOM 4596 C CA . ILE A 1 611 ? 20.097 -9.612 -13.635 1.00 97.75 611 ILE A CA 1
ATOM 4597 C C . ILE A 1 611 ? 21.469 -9.565 -14.292 1.00 97.75 611 ILE A C 1
ATOM 4599 O O . ILE A 1 611 ? 22.483 -9.427 -13.619 1.00 97.75 611 ILE A O 1
ATOM 4603 N N . GLU A 1 612 ? 21.522 -9.663 -15.614 1.00 97.44 612 GLU A N 1
ATOM 4604 C CA . GLU A 1 612 ? 22.732 -9.436 -16.398 1.00 97.44 612 GLU A CA 1
ATOM 4605 C C . GLU A 1 612 ? 22.586 -8.142 -17.195 1.00 97.44 612 GLU A C 1
ATOM 4607 O O . GLU A 1 612 ? 21.562 -7.938 -17.847 1.00 97.44 612 GLU A O 1
ATOM 4612 N N . PHE A 1 613 ? 23.613 -7.293 -17.173 1.00 95.19 613 PHE A N 1
ATOM 4613 C CA . PHE A 1 613 ? 23.688 -6.105 -18.016 1.00 95.19 613 PHE A CA 1
ATOM 4614 C C . PHE A 1 613 ? 24.980 -6.074 -18.834 1.00 95.19 613 PHE A C 1
ATOM 4616 O O . PHE A 1 613 ? 26.032 -6.572 -18.421 1.00 95.19 613 PHE A O 1
ATOM 4623 N N . VAL A 1 614 ? 24.891 -5.486 -20.024 1.00 93.62 614 VAL A N 1
ATOM 4624 C CA . VAL A 1 614 ? 26.008 -5.285 -20.946 1.00 93.62 614 VAL A CA 1
ATOM 4625 C C . VAL A 1 614 ? 26.288 -3.795 -21.049 1.00 93.62 614 VAL A C 1
ATOM 4627 O O . VAL A 1 614 ? 25.400 -3.005 -21.366 1.00 93.62 614 VAL A O 1
ATOM 4630 N N . PHE A 1 615 ? 27.538 -3.423 -20.815 1.00 92.06 615 PHE A N 1
ATOM 4631 C CA . PHE A 1 615 ? 28.023 -2.060 -20.951 1.00 92.06 615 PHE A CA 1
ATOM 4632 C C . PHE A 1 615 ? 28.666 -1.854 -22.330 1.00 92.06 615 PHE A C 1
ATOM 4634 O O . PHE A 1 615 ? 29.221 -2.791 -22.912 1.00 92.06 615 PHE A O 1
ATOM 4641 N N . SER A 1 616 ? 28.586 -0.647 -22.891 1.00 91.50 616 SER A N 1
ATOM 4642 C CA . SER A 1 616 ? 29.092 -0.370 -24.245 1.00 91.50 616 SER A CA 1
ATOM 4643 C C . SER A 1 616 ? 30.622 -0.394 -24.356 1.00 91.50 616 SER A C 1
ATOM 4645 O O . SER A 1 616 ? 31.153 -0.464 -25.462 1.00 91.50 616 SER A O 1
ATOM 4647 N N . GLU A 1 617 ? 31.322 -0.308 -23.226 1.00 88.50 617 GLU A N 1
ATOM 4648 C CA . GLU A 1 617 ? 32.781 -0.290 -23.103 1.00 88.50 617 GLU A CA 1
ATOM 4649 C C . GLU A 1 617 ? 33.213 -1.191 -21.930 1.00 88.50 617 GLU A C 1
ATOM 4651 O O . GLU A 1 617 ? 32.408 -1.513 -21.055 1.00 88.50 617 GLU A O 1
ATOM 4656 N N . ASP A 1 618 ? 34.485 -1.593 -21.888 1.00 89.56 618 ASP A N 1
ATOM 4657 C CA . ASP A 1 618 ? 35.023 -2.343 -20.746 1.00 89.56 618 ASP A CA 1
ATOM 4658 C C . ASP A 1 618 ? 35.133 -1.418 -19.513 1.00 89.56 618 ASP A C 1
ATOM 4660 O O . ASP A 1 618 ? 35.743 -0.342 -19.593 1.00 89.56 618 ASP A O 1
ATOM 4664 N N . LEU A 1 619 ? 34.600 -1.829 -18.355 1.00 86.25 619 LEU A N 1
ATOM 4665 C CA . LEU A 1 619 ? 34.756 -1.064 -17.109 1.00 86.25 619 LEU A CA 1
ATOM 4666 C C . LEU A 1 619 ? 36.095 -1.387 -16.430 1.00 86.25 619 LEU A C 1
ATOM 4668 O O . LEU A 1 619 ? 36.579 -2.514 -16.465 1.00 86.25 619 LEU A O 1
ATOM 4672 N N . SER A 1 620 ? 36.716 -0.388 -15.795 1.00 87.81 620 SER A N 1
ATOM 4673 C CA . SER A 1 620 ? 37.889 -0.598 -14.934 1.00 87.81 620 SER A CA 1
ATOM 4674 C C . SER A 1 620 ? 38.002 0.466 -13.839 1.00 87.81 620 SER A C 1
ATOM 4676 O O . SER A 1 620 ? 37.946 1.673 -14.106 1.00 87.81 620 SER A O 1
ATOM 4678 N N . GLY A 1 621 ? 38.203 0.020 -12.598 1.00 88.69 621 GLY A N 1
ATOM 4679 C CA . GLY A 1 621 ? 38.251 0.869 -11.407 1.00 88.69 621 GLY A CA 1
ATOM 4680 C C . GLY A 1 621 ? 36.991 0.783 -10.545 1.00 88.69 621 GLY A C 1
ATOM 4681 O O . GLY A 1 621 ? 36.292 -0.223 -10.559 1.00 88.69 621 GLY A O 1
ATOM 4682 N N . ASP A 1 622 ? 36.745 1.839 -9.766 1.00 91.88 622 ASP A N 1
ATOM 4683 C CA . ASP A 1 622 ? 35.676 1.878 -8.763 1.00 91.88 622 ASP A CA 1
ATOM 4684 C C . ASP A 1 622 ? 34.409 2.545 -9.318 1.00 91.88 622 ASP A C 1
ATOM 4686 O O . ASP A 1 622 ? 34.437 3.690 -9.802 1.00 91.88 622 ASP A O 1
ATOM 4690 N N . TYR A 1 623 ? 33.295 1.835 -9.202 1.00 90.81 623 TYR A N 1
ATOM 4691 C CA . TYR A 1 623 ? 31.988 2.206 -9.722 1.00 90.81 623 TYR A CA 1
ATOM 4692 C C . TYR A 1 623 ? 30.915 2.081 -8.647 1.00 90.81 623 TYR A C 1
ATOM 4694 O O . TYR A 1 623 ? 31.093 1.408 -7.635 1.00 90.81 623 TYR A O 1
ATOM 4702 N N . ARG A 1 624 ? 29.792 2.741 -8.901 1.00 89.94 624 ARG A N 1
ATOM 4703 C CA . ARG A 1 624 ? 28.568 2.668 -8.123 1.00 89.94 624 ARG A CA 1
ATOM 4704 C C . ARG A 1 624 ? 27.442 2.240 -9.043 1.00 89.94 624 ARG A C 1
ATOM 4706 O O . ARG A 1 624 ? 27.126 2.964 -9.984 1.00 89.94 624 ARG A O 1
ATOM 4713 N N . LEU A 1 625 ? 26.852 1.088 -8.768 1.00 90.88 625 LEU A N 1
ATOM 4714 C CA . LEU A 1 625 ? 25.572 0.696 -9.334 1.00 90.88 625 LEU A CA 1
ATOM 4715 C C . LEU A 1 625 ? 24.474 1.456 -8.590 1.00 90.88 625 LEU A C 1
ATOM 4717 O O . LEU A 1 625 ? 24.500 1.519 -7.364 1.00 90.88 625 LEU A O 1
ATOM 4721 N N . TRP A 1 626 ? 23.525 2.009 -9.325 1.00 87.25 626 TRP A N 1
ATOM 4722 C CA . TRP A 1 626 ? 22.255 2.500 -8.816 1.00 87.25 626 TRP A CA 1
ATOM 4723 C C . TRP A 1 626 ? 21.146 1.589 -9.320 1.00 87.25 626 TRP A C 1
ATOM 4725 O O . TRP A 1 626 ? 21.149 1.199 -10.486 1.00 87.25 626 TRP A O 1
ATOM 4735 N N . VAL A 1 627 ? 20.213 1.257 -8.436 1.00 87.69 627 VAL A N 1
ATOM 4736 C CA . VAL A 1 627 ? 18.963 0.576 -8.771 1.00 87.69 627 VAL A CA 1
ATOM 4737 C C . VAL A 1 627 ? 17.826 1.520 -8.405 1.00 87.69 627 VAL A C 1
ATOM 4739 O O . VAL A 1 627 ? 17.785 2.045 -7.292 1.00 87.69 627 VAL A O 1
ATOM 4742 N N . GLY A 1 628 ? 16.929 1.746 -9.357 1.00 79.00 628 GLY A N 1
ATOM 4743 C CA . GLY A 1 628 ? 15.899 2.772 -9.291 1.00 79.00 628 GLY A CA 1
ATOM 4744 C C . GLY A 1 628 ? 16.333 4.074 -9.974 1.00 79.00 628 GLY A C 1
ATOM 4745 O O . GLY A 1 628 ? 17.512 4.434 -10.000 1.00 79.00 628 GLY A O 1
ATOM 4746 N N . ARG A 1 629 ? 15.360 4.787 -10.551 1.00 69.81 629 ARG A N 1
ATOM 4747 C CA . ARG A 1 629 ? 15.588 5.969 -11.395 1.00 69.81 629 ARG A CA 1
ATOM 4748 C C . ARG A 1 629 ? 16.406 7.057 -10.679 1.00 69.81 629 ARG A C 1
ATOM 4750 O O . ARG A 1 629 ? 15.969 7.628 -9.684 1.00 69.81 629 ARG A O 1
ATOM 4757 N N . SER A 1 630 ? 17.567 7.404 -11.236 1.00 51.44 630 SER A N 1
ATOM 4758 C CA . SER A 1 630 ? 18.518 8.386 -10.682 1.00 51.44 630 SER A CA 1
ATOM 4759 C C . SER A 1 630 ? 18.479 9.769 -11.360 1.00 51.44 630 SER A C 1
ATOM 4761 O O . SER A 1 630 ? 18.931 10.761 -10.777 1.00 51.44 630 SER A O 1
ATOM 4763 N N . GLU A 1 631 ? 17.912 9.878 -12.570 1.00 50.62 631 GLU A N 1
ATOM 4764 C CA . GLU A 1 631 ? 17.930 11.078 -13.445 1.00 50.62 631 GLU A CA 1
ATOM 4765 C C . GLU A 1 631 ? 16.958 12.202 -13.026 1.00 50.62 631 GLU A C 1
ATOM 4767 O O . GLU A 1 631 ? 16.547 13.079 -13.784 1.00 50.62 631 GLU A O 1
ATOM 4772 N N . SER A 1 632 ? 16.590 12.183 -11.758 1.00 47.81 632 SER A N 1
ATOM 4773 C CA . SER A 1 632 ? 15.401 12.790 -11.207 1.00 47.81 632 SER A CA 1
ATOM 4774 C C . SER A 1 632 ? 15.680 14.204 -10.642 1.00 47.81 632 SER A C 1
ATOM 4776 O O . SER A 1 632 ? 15.725 14.444 -9.437 1.00 47.81 632 SER A O 1
ATOM 4778 N N . ASP A 1 633 ? 15.960 15.191 -11.501 1.00 37.66 633 ASP A N 1
ATOM 4779 C CA . ASP A 1 633 ? 16.109 16.595 -11.066 1.00 37.66 633 ASP A CA 1
ATOM 4780 C C . ASP A 1 633 ? 14.749 17.326 -11.010 1.00 37.66 633 ASP A C 1
ATOM 4782 O O . ASP A 1 633 ? 14.139 17.580 -12.043 1.00 37.66 633 ASP A O 1
ATOM 4786 N N . GLY A 1 634 ? 14.299 17.729 -9.808 1.00 44.31 634 GLY A N 1
ATOM 4787 C CA . GLY A 1 634 ? 13.193 18.694 -9.621 1.00 44.31 634 GLY A CA 1
ATOM 4788 C C . GLY A 1 634 ? 11.792 18.134 -9.321 1.00 44.31 634 GLY A C 1
ATOM 4789 O O . GLY A 1 634 ? 10.809 18.671 -9.820 1.00 44.31 634 GLY A O 1
ATOM 4790 N N . TRP A 1 635 ? 11.690 17.087 -8.500 1.00 43.94 635 TRP A N 1
ATOM 4791 C CA . TRP A 1 635 ? 10.540 16.170 -8.511 1.00 43.94 635 TRP A CA 1
ATOM 4792 C C . TRP A 1 635 ? 9.263 16.606 -7.804 1.00 43.94 635 TRP A C 1
ATOM 4794 O O . TRP A 1 635 ? 8.247 15.957 -7.996 1.00 43.94 635 TRP A O 1
ATOM 4804 N N . MET A 1 636 ? 9.256 17.705 -7.050 1.00 44.69 636 MET A N 1
ATOM 4805 C CA . MET A 1 636 ? 8.013 18.225 -6.478 1.00 44.69 636 MET A CA 1
ATOM 4806 C C . MET A 1 636 ? 8.040 19.749 -6.410 1.00 44.69 636 MET A C 1
ATOM 4808 O O . MET A 1 636 ? 8.958 20.347 -5.841 1.00 44.69 636 MET A O 1
ATOM 4812 N N . VAL A 1 637 ? 6.980 20.379 -6.907 1.00 39.84 637 VAL A N 1
ATOM 4813 C CA . VAL A 1 637 ? 6.599 21.743 -6.528 1.00 39.84 637 VAL A CA 1
ATOM 4814 C C . VAL A 1 637 ? 5.191 21.632 -5.948 1.00 39.84 637 VAL A C 1
ATOM 4816 O O . VAL A 1 637 ? 4.294 21.115 -6.602 1.00 39.84 637 VAL A O 1
ATOM 4819 N N . ASP A 1 638 ? 5.005 22.059 -4.698 1.00 45.84 638 ASP A N 1
ATOM 4820 C CA . ASP A 1 638 ? 3.693 22.118 -4.034 1.00 45.84 638 ASP A CA 1
ATOM 4821 C C . ASP A 1 638 ? 2.942 20.772 -3.872 1.00 45.84 638 ASP A C 1
ATOM 4823 O O . ASP A 1 638 ? 1.716 20.722 -3.951 1.00 45.84 638 ASP A O 1
ATOM 4827 N N . GLY A 1 639 ? 3.652 19.669 -3.598 1.00 42.62 639 GLY A N 1
ATOM 4828 C CA . GLY A 1 639 ? 3.023 18.387 -3.226 1.00 42.62 639 GLY A CA 1
ATOM 4829 C C . GLY A 1 639 ? 2.445 17.570 -4.388 1.00 42.62 639 GLY A C 1
ATOM 4830 O O . GLY A 1 639 ? 1.855 16.523 -4.144 1.00 42.62 639 GLY A O 1
ATOM 4831 N N . ARG A 1 640 ? 2.672 18.003 -5.635 1.00 40.72 640 ARG A N 1
ATOM 4832 C CA . ARG A 1 640 ? 2.444 17.226 -6.862 1.00 40.72 640 ARG A CA 1
ATOM 4833 C C . ARG A 1 640 ? 3.791 16.925 -7.512 1.00 40.72 640 ARG A C 1
ATOM 4835 O O . ARG A 1 640 ? 4.602 17.842 -7.667 1.00 40.72 640 ARG A O 1
ATOM 4842 N N . GLY A 1 641 ? 4.050 15.662 -7.826 1.00 43.28 641 GLY A N 1
ATOM 4843 C CA . GLY A 1 641 ? 5.318 15.238 -8.417 1.00 43.28 641 GLY A CA 1
ATOM 4844 C C . GLY A 1 641 ? 5.136 14.518 -9.720 1.00 43.28 641 GLY A C 1
ATOM 4845 O O . GLY A 1 641 ? 4.182 13.771 -9.848 1.00 43.28 641 GLY A O 1
ATOM 4846 N N . ALA A 1 642 ? 6.071 14.740 -10.640 1.00 39.41 642 ALA A N 1
ATOM 4847 C CA . ALA A 1 642 ? 6.234 13.938 -11.841 1.00 39.41 642 ALA A CA 1
ATOM 4848 C C . ALA A 1 642 ? 7.309 12.872 -11.573 1.00 39.41 642 ALA A C 1
ATOM 4850 O O . ALA A 1 642 ? 8.494 13.187 -11.466 1.00 39.41 642 ALA A O 1
ATOM 4851 N N . GLY A 1 643 ? 6.864 11.632 -11.446 1.00 46.53 643 GLY A N 1
ATOM 4852 C CA . GLY A 1 643 ? 7.627 10.404 -11.645 1.00 46.53 643 GLY A CA 1
ATOM 4853 C C . GLY A 1 643 ? 7.603 9.423 -10.467 1.00 46.53 643 GLY A C 1
ATOM 4854 O O . GLY A 1 643 ? 7.593 9.812 -9.297 1.00 46.53 643 GLY A O 1
ATOM 4855 N N . TYR A 1 644 ? 7.679 8.128 -10.781 1.00 52.47 644 TYR A N 1
ATOM 4856 C CA . TYR A 1 644 ? 7.958 7.051 -9.824 1.00 52.47 644 TYR A CA 1
ATOM 4857 C C . TYR A 1 644 ? 9.483 6.916 -9.632 1.00 52.47 644 TYR A C 1
ATOM 4859 O O . TYR A 1 644 ? 10.217 6.600 -10.569 1.00 52.47 644 TYR A O 1
ATOM 4867 N N . GLY A 1 645 ? 9.997 7.158 -8.420 1.00 55.38 645 GLY A N 1
ATOM 4868 C CA . GLY A 1 645 ? 11.436 7.091 -8.083 1.00 55.38 645 GLY A CA 1
ATOM 4869 C C . GLY A 1 645 ? 11.995 5.667 -7.941 1.00 55.38 645 GLY A C 1
ATOM 4870 O O . GLY A 1 645 ? 12.865 5.428 -7.109 1.00 55.38 645 GLY A O 1
ATOM 4871 N N . GLY A 1 646 ? 11.442 4.709 -8.686 1.00 68.62 646 GLY A N 1
ATOM 4872 C CA . GLY A 1 646 ? 11.655 3.276 -8.486 1.00 68.62 646 GLY A CA 1
ATOM 4873 C C . GLY A 1 646 ? 12.314 2.566 -9.665 1.00 68.62 646 GLY A C 1
ATOM 4874 O O . GLY A 1 646 ? 12.847 3.188 -10.588 1.00 68.62 646 GLY A O 1
ATOM 4875 N N . THR A 1 647 ? 12.211 1.246 -9.632 1.00 80.69 647 THR A N 1
ATOM 4876 C CA . THR A 1 647 ? 12.574 0.283 -10.677 1.00 80.69 647 THR A CA 1
ATOM 4877 C C . THR A 1 647 ? 11.320 -0.416 -11.204 1.00 80.69 647 THR A C 1
ATOM 4879 O O . THR A 1 647 ? 10.305 -0.475 -10.516 1.00 80.69 647 THR A O 1
ATOM 4882 N N . THR A 1 648 ? 11.388 -0.987 -12.409 1.00 82.88 648 THR A N 1
ATOM 4883 C CA . THR A 1 648 ? 10.335 -1.881 -12.923 1.00 82.88 648 THR A CA 1
ATOM 4884 C C . THR A 1 648 ? 10.415 -3.293 -12.331 1.00 82.88 648 THR A C 1
ATOM 4886 O O . THR A 1 648 ? 9.551 -4.119 -12.624 1.00 82.88 648 THR A O 1
ATOM 4889 N N . LEU A 1 649 ? 11.436 -3.590 -11.518 1.00 89.12 649 LEU A N 1
ATOM 4890 C CA . LEU A 1 649 ? 11.657 -4.911 -10.931 1.00 89.12 649 LEU A CA 1
ATOM 4891 C C . LEU A 1 649 ? 10.814 -5.120 -9.682 1.00 89.12 649 LEU A C 1
ATOM 4893 O O . LEU A 1 649 ? 10.846 -4.307 -8.757 1.00 89.12 649 LEU A O 1
ATOM 4897 N N . TYR A 1 650 ? 10.156 -6.269 -9.625 1.00 87.31 650 TYR A N 1
ATOM 4898 C CA . TYR A 1 650 ? 9.423 -6.729 -8.454 1.00 87.31 650 TYR A CA 1
ATOM 4899 C C . TYR A 1 650 ? 9.659 -8.214 -8.195 1.00 87.31 650 TYR A C 1
ATOM 4901 O O . TYR A 1 650 ? 10.053 -8.959 -9.096 1.00 87.31 650 TYR A O 1
ATOM 4909 N N . ASP A 1 651 ? 9.398 -8.651 -6.967 1.00 88.12 651 ASP A N 1
ATOM 4910 C CA . ASP A 1 651 ? 9.402 -10.063 -6.592 1.00 88.12 651 ASP A CA 1
ATOM 4911 C C . ASP A 1 651 ? 8.010 -10.689 -6.737 1.00 88.12 651 ASP A C 1
ATOM 4913 O O . ASP A 1 651 ? 7.034 -10.252 -6.130 1.00 88.12 651 ASP A O 1
ATOM 4917 N N . SER A 1 652 ? 7.933 -11.757 -7.527 1.00 84.75 652 SER A N 1
ATOM 4918 C CA . SER A 1 652 ? 6.712 -12.534 -7.771 1.00 84.75 652 SER A CA 1
ATOM 4919 C C . SER A 1 652 ? 6.276 -13.448 -6.619 1.00 84.75 652 SER A C 1
ATOM 4921 O O . SER A 1 652 ? 5.206 -14.052 -6.694 1.00 84.75 652 SER A O 1
ATOM 4923 N N . GLY A 1 653 ? 7.112 -13.622 -5.590 1.00 74.31 653 GLY A N 1
ATOM 4924 C CA . GLY A 1 653 ? 6.875 -14.584 -4.509 1.00 74.31 653 GLY A CA 1
ATOM 4925 C C . GLY A 1 653 ? 6.202 -14.039 -3.256 1.00 74.31 653 GLY A C 1
ATOM 4926 O O . GLY A 1 653 ? 5.886 -14.836 -2.373 1.00 74.31 653 GLY A O 1
ATOM 4927 N N . GLN A 1 654 ? 5.998 -12.727 -3.161 1.00 67.88 654 GLN A N 1
ATOM 4928 C CA . GLN A 1 654 ? 5.481 -12.097 -1.948 1.00 67.88 654 GLN A CA 1
ATOM 4929 C C . GLN A 1 654 ? 4.019 -12.474 -1.713 1.00 67.88 654 GLN A C 1
ATOM 4931 O O . GLN A 1 654 ? 3.164 -12.343 -2.589 1.00 67.88 654 GLN A O 1
ATOM 4936 N N . ILE A 1 655 ? 3.731 -12.970 -0.510 1.00 60.38 655 ILE A N 1
ATOM 4937 C CA . ILE A 1 655 ? 2.376 -13.343 -0.106 1.00 60.38 655 ILE A CA 1
ATOM 4938 C C . ILE A 1 655 ? 1.765 -12.160 0.633 1.00 60.38 655 ILE A C 1
ATOM 4940 O O . ILE A 1 655 ? 2.042 -11.944 1.811 1.00 60.38 655 ILE A O 1
ATOM 4944 N N . TYR A 1 656 ? 0.883 -11.436 -0.047 1.00 71.69 656 TYR A N 1
ATOM 4945 C CA . TYR A 1 656 ? 0.062 -10.409 0.578 1.00 71.69 656 TYR A CA 1
ATOM 4946 C C . TYR A 1 656 ? -1.101 -11.081 1.300 1.00 71.69 656 TYR A C 1
ATOM 4948 O O . TYR A 1 656 ? -1.972 -11.698 0.682 1.00 71.69 656 TYR A O 1
ATOM 4956 N N . SER A 1 657 ? -1.108 -10.990 2.629 1.00 70.19 657 SER A N 1
ATOM 4957 C CA . SER A 1 657 ? -2.228 -11.456 3.438 1.00 70.19 657 SER A CA 1
ATOM 4958 C C . SER A 1 657 ? -3.045 -10.263 3.912 1.00 70.19 657 SER A C 1
ATOM 4960 O O . SER A 1 657 ? -2.544 -9.387 4.610 1.00 70.19 657 SER A O 1
ATOM 4962 N N . ALA A 1 658 ? -4.308 -10.221 3.503 1.00 81.62 658 ALA A N 1
ATOM 4963 C CA . ALA A 1 658 ? -5.279 -9.240 3.954 1.00 81.62 658 ALA A CA 1
ATOM 4964 C C . ALA A 1 658 ? -6.570 -9.969 4.333 1.00 81.62 658 ALA A C 1
ATOM 4966 O O . ALA A 1 658 ? -6.874 -11.040 3.800 1.00 81.62 658 ALA A O 1
ATOM 4967 N N . VAL A 1 659 ? -7.308 -9.412 5.286 1.00 84.50 659 VAL A N 1
ATOM 4968 C CA . VAL A 1 659 ? -8.607 -9.939 5.714 1.00 84.50 659 VAL A CA 1
ATOM 4969 C C . VAL A 1 659 ? -9.699 -8.984 5.261 1.00 84.50 659 VAL A C 1
ATOM 4971 O O . VAL A 1 659 ? -9.447 -7.800 5.100 1.00 84.50 659 VAL A O 1
ATOM 4974 N N . ASP A 1 660 ? -10.908 -9.485 5.035 1.00 79.69 660 ASP A N 1
ATOM 4975 C CA . ASP A 1 660 ? -12.041 -8.629 4.677 1.00 79.69 660 ASP A CA 1
ATOM 4976 C C . ASP A 1 660 ? -12.261 -7.565 5.774 1.00 79.69 660 ASP A C 1
ATOM 4978 O O . ASP A 1 660 ? -12.397 -7.931 6.949 1.00 79.69 660 ASP A O 1
ATOM 4982 N N . PRO A 1 661 ? -12.314 -6.261 5.439 1.00 73.31 661 PRO A N 1
ATOM 4983 C CA . PRO A 1 661 ? -12.577 -5.219 6.418 1.00 73.31 661 PRO A CA 1
ATOM 4984 C C . PRO A 1 661 ? -14.036 -5.188 6.903 1.00 73.31 661 PRO A C 1
ATOM 4986 O O . PRO A 1 661 ? -14.394 -4.258 7.610 1.00 73.31 661 PRO A O 1
ATOM 4989 N N . GLY A 1 662 ? -14.882 -6.173 6.585 1.00 59.66 662 GLY A N 1
ATOM 4990 C CA . GLY A 1 662 ? -16.189 -6.377 7.226 1.00 59.66 662 GLY A CA 1
ATOM 4991 C C . GLY A 1 662 ? -17.401 -6.161 6.320 1.00 59.66 662 GLY A C 1
ATOM 4992 O O . GLY A 1 662 ? -18.504 -6.012 6.836 1.00 59.66 662 GLY A O 1
ATOM 4993 N N . ASN A 1 663 ? -17.218 -6.161 4.996 1.00 61.03 663 ASN A N 1
ATOM 4994 C CA . ASN A 1 663 ? -18.277 -5.885 4.012 1.00 61.03 663 ASN A CA 1
ATOM 4995 C C . ASN A 1 663 ? -18.276 -6.866 2.821 1.00 61.03 663 ASN A C 1
ATOM 4997 O O . ASN A 1 663 ? -18.949 -6.622 1.821 1.00 61.03 663 ASN A O 1
ATOM 5001 N N . GLY A 1 664 ? -17.537 -7.977 2.889 1.00 60.41 664 GLY A N 1
ATOM 5002 C CA . GLY A 1 664 ? -17.429 -8.932 1.786 1.00 60.41 664 GLY A CA 1
ATOM 5003 C C . GLY A 1 664 ? -16.588 -8.420 0.617 1.00 60.41 664 GLY A C 1
ATOM 5004 O O . GLY A 1 664 ? -16.791 -8.879 -0.513 1.00 60.41 664 GLY A O 1
ATOM 5005 N N . PHE A 1 665 ? -15.679 -7.468 0.867 1.00 65.00 665 PHE A N 1
ATOM 5006 C CA . PHE A 1 665 ? -14.792 -6.939 -0.167 1.00 65.00 665 PHE A CA 1
ATOM 5007 C C . PHE A 1 665 ? -13.853 -8.035 -0.674 1.00 65.00 665 PHE A C 1
ATOM 5009 O O . PHE A 1 665 ? -13.287 -8.800 0.110 1.00 65.00 665 PHE A O 1
ATOM 5016 N N . ASP A 1 666 ? -13.690 -8.101 -1.995 1.00 60.31 666 ASP A N 1
ATOM 5017 C CA . ASP A 1 666 ? -12.686 -8.956 -2.620 1.00 60.31 666 ASP A CA 1
ATOM 5018 C C . ASP A 1 666 ? -11.397 -8.146 -2.764 1.00 60.31 666 ASP A C 1
ATOM 5020 O O . ASP A 1 666 ? -11.297 -7.270 -3.619 1.00 60.31 666 ASP A O 1
ATOM 5024 N N . LEU A 1 667 ? -10.453 -8.370 -1.851 1.00 65.69 667 LEU A N 1
ATOM 5025 C CA . LEU A 1 667 ? -9.198 -7.625 -1.801 1.00 65.69 667 LEU A CA 1
ATOM 5026 C C . LEU A 1 667 ? -8.231 -8.159 -2.855 1.00 65.69 667 LEU A C 1
ATOM 5028 O O . LEU A 1 667 ? -7.915 -9.353 -2.852 1.00 65.69 667 LEU A O 1
ATOM 5032 N N . GLN A 1 668 ? -7.699 -7.277 -3.704 1.00 62.25 668 GLN A N 1
ATOM 5033 C CA . GLN A 1 668 ? -6.765 -7.632 -4.780 1.00 62.25 668 GLN A CA 1
ATOM 5034 C C . GLN A 1 668 ? -5.350 -7.938 -4.243 1.00 62.25 668 GLN A C 1
ATOM 5036 O O . GLN A 1 668 ? -4.370 -7.259 -4.533 1.00 62.25 668 GLN A O 1
ATOM 5041 N N . THR A 1 669 ? -5.218 -8.989 -3.430 1.00 61.00 669 THR A N 1
ATOM 5042 C CA . THR A 1 669 ? -3.932 -9.422 -2.850 1.00 61.00 669 THR A CA 1
ATOM 5043 C C . THR A 1 669 ? -3.018 -10.114 -3.860 1.00 61.00 669 THR A C 1
ATOM 5045 O O . THR A 1 669 ? -1.803 -10.079 -3.705 1.00 61.00 669 THR A O 1
ATOM 5048 N N . ALA A 1 670 ? -3.578 -10.736 -4.903 1.00 51.72 670 ALA A N 1
ATOM 5049 C CA . ALA A 1 670 ? -2.820 -11.508 -5.893 1.00 51.72 670 ALA A CA 1
ATOM 5050 C C . ALA A 1 670 ? -2.033 -10.645 -6.900 1.00 51.72 670 ALA A C 1
ATOM 5052 O O . ALA A 1 670 ? -1.220 -11.182 -7.651 1.00 51.72 670 ALA A O 1
ATOM 5053 N N . GLU A 1 671 ? -2.284 -9.335 -6.927 1.00 59.84 671 GLU A N 1
ATOM 5054 C CA . GLU A 1 671 ? -1.685 -8.378 -7.871 1.00 59.84 671 GLU A CA 1
ATOM 5055 C C . GLU A 1 671 ? -0.645 -7.465 -7.209 1.00 59.84 671 GLU A C 1
ATOM 5057 O O . GLU A 1 671 ? 0.026 -6.668 -7.871 1.00 59.84 671 GLU A O 1
ATOM 5062 N N . LEU A 1 672 ? -0.480 -7.594 -5.893 1.00 66.81 672 LEU A N 1
AT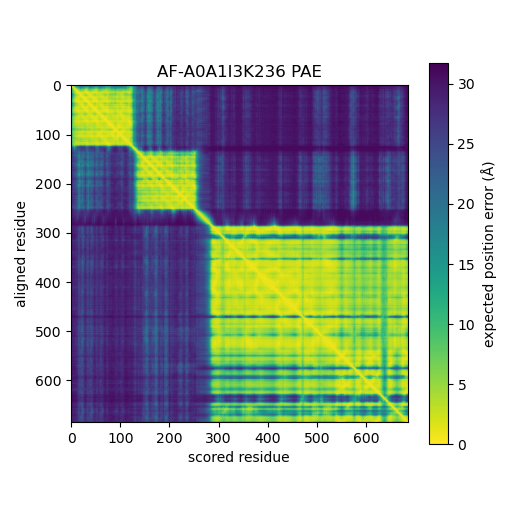OM 5063 C CA . LEU A 1 672 ? 0.528 -6.870 -5.145 1.00 66.81 672 LEU A CA 1
ATOM 5064 C C . LEU A 1 672 ? 1.868 -7.598 -5.217 1.00 66.81 672 LEU A C 1
ATOM 5066 O O . LEU A 1 672 ? 1.949 -8.819 -5.083 1.00 66.81 672 LEU A O 1
ATOM 5070 N N . ALA A 1 673 ? 2.931 -6.826 -5.422 1.00 74.38 673 ALA A N 1
ATOM 5071 C CA . ALA A 1 673 ? 4.291 -7.328 -5.459 1.00 74.38 673 ALA A CA 1
ATOM 5072 C C . ALA A 1 673 ? 5.263 -6.330 -4.834 1.00 74.38 673 ALA A C 1
ATOM 5074 O O . ALA A 1 673 ? 5.141 -5.124 -5.049 1.00 74.38 673 ALA A O 1
ATOM 5075 N N . GLU A 1 674 ? 6.257 -6.829 -4.100 1.00 81.81 674 GLU A N 1
ATOM 5076 C CA . GLU A 1 674 ? 7.294 -5.972 -3.530 1.00 81.81 674 GLU A CA 1
ATOM 5077 C C . GLU A 1 674 ? 8.253 -5.538 -4.641 1.00 81.81 674 GLU A C 1
ATOM 5079 O O . GLU A 1 674 ? 8.931 -6.365 -5.256 1.00 81.81 674 GLU A O 1
ATOM 5084 N N . PHE A 1 675 ? 8.293 -4.234 -4.916 1.00 84.38 675 PHE A N 1
ATOM 5085 C CA . PHE A 1 675 ? 9.250 -3.651 -5.852 1.00 84.38 675 PHE A CA 1
ATOM 5086 C C . PHE A 1 675 ? 10.627 -3.537 -5.210 1.00 84.38 675 PHE A C 1
ATOM 5088 O O . PHE A 1 675 ? 10.746 -3.231 -4.024 1.00 84.38 675 PHE A O 1
ATOM 5095 N N . VAL A 1 676 ? 11.676 -3.716 -6.015 1.00 88.62 676 VAL A N 1
ATOM 5096 C CA . VAL A 1 676 ? 13.046 -3.517 -5.539 1.00 88.62 676 VAL A CA 1
ATOM 5097 C C . VAL A 1 676 ? 13.206 -2.046 -5.109 1.00 88.62 676 VAL A C 1
ATOM 5099 O O . VAL A 1 676 ? 12.946 -1.135 -5.900 1.00 88.62 676 VAL A O 1
ATOM 5102 N N . PRO A 1 677 ? 13.597 -1.762 -3.856 1.00 86.56 677 PRO A N 1
ATOM 5103 C CA . PRO A 1 677 ? 13.731 -0.392 -3.386 1.00 86.56 677 PRO A CA 1
ATOM 5104 C C . PRO A 1 677 ? 14.909 0.311 -4.061 1.00 86.56 677 PRO A C 1
ATOM 5106 O O . PRO A 1 677 ? 15.876 -0.326 -4.497 1.00 86.56 677 PRO A O 1
ATOM 5109 N N . GLN A 1 678 ? 14.840 1.644 -4.106 1.00 84.75 678 GLN A N 1
ATOM 5110 C CA . GLN A 1 678 ? 15.954 2.459 -4.575 1.00 84.75 678 GLN A CA 1
ATOM 5111 C C . GLN A 1 678 ? 17.167 2.244 -3.667 1.00 84.75 678 GLN A C 1
ATOM 5113 O O . GLN A 1 678 ? 17.068 2.382 -2.450 1.00 84.75 678 GLN A O 1
ATOM 5118 N N . GLN A 1 679 ? 18.309 1.936 -4.269 1.00 88.12 679 GLN A N 1
ATOM 5119 C CA . GLN A 1 679 ? 19.531 1.596 -3.546 1.00 88.12 679 GLN A CA 1
ATOM 5120 C C . GLN A 1 679 ? 20.762 1.817 -4.422 1.00 88.12 679 GLN A C 1
ATOM 5122 O O . GLN A 1 679 ? 20.666 1.963 -5.647 1.00 88.12 679 GLN A O 1
ATOM 5127 N N . TYR A 1 680 ? 21.936 1.820 -3.800 1.00 88.56 680 TYR A N 1
ATOM 5128 C CA . TYR A 1 680 ? 23.206 1.843 -4.511 1.00 88.56 680 TYR A CA 1
ATOM 5129 C C . TYR A 1 680 ? 24.159 0.778 -3.977 1.00 88.56 680 TYR A C 1
ATOM 5131 O O . TYR A 1 680 ? 24.100 0.383 -2.818 1.00 88.56 680 TYR A O 1
ATOM 5139 N N . PHE A 1 681 ? 25.071 0.331 -4.835 1.00 91.38 681 PHE A N 1
ATOM 5140 C CA . PHE A 1 681 ? 26.079 -0.663 -4.491 1.00 91.38 681 PHE A CA 1
ATOM 5141 C C . PHE A 1 681 ? 27.420 -0.288 -5.117 1.00 91.38 681 PHE A C 1
ATOM 5143 O O . PHE A 1 681 ? 27.542 -0.167 -6.339 1.00 91.38 681 PHE A O 1
ATOM 5150 N N . ASP A 1 682 ? 28.442 -0.094 -4.287 1.00 92.25 682 ASP A N 1
ATOM 5151 C CA . ASP A 1 682 ? 29.794 0.198 -4.760 1.00 92.25 682 ASP A CA 1
ATOM 5152 C C . ASP A 1 682 ? 30.527 -1.100 -5.133 1.00 92.25 682 ASP A C 1
ATOM 5154 O O . ASP A 1 682 ? 30.588 -2.050 -4.352 1.00 92.25 682 ASP A O 1
ATOM 5158 N N . PHE A 1 683 ? 31.127 -1.139 -6.324 1.00 92.88 683 PHE A N 1
ATOM 5159 C CA . PHE A 1 683 ? 31.868 -2.294 -6.832 1.00 92.88 683 PHE A CA 1
ATOM 5160 C C . PHE A 1 683 ? 33.156 -1.881 -7.556 1.00 92.88 683 PHE A C 1
ATOM 5162 O O . PHE A 1 683 ? 33.292 -0.761 -8.051 1.00 92.88 683 PHE A O 1
ATOM 5169 N N . THR A 1 684 ? 34.118 -2.803 -7.628 1.00 91.56 684 THR A N 1
ATOM 5170 C CA . THR A 1 684 ? 35.406 -2.591 -8.304 1.00 91.56 684 THR A CA 1
ATOM 5171 C C . THR A 1 684 ? 35.608 -3.651 -9.380 1.00 91.56 684 THR A C 1
ATOM 5173 O O . THR A 1 684 ? 35.456 -4.842 -9.099 1.00 91.56 684 THR A O 1
ATOM 5176 N N . VAL A 1 685 ? 36.005 -3.206 -10.575 1.00 86.38 685 VAL A N 1
ATOM 5177 C CA . VAL A 1 685 ? 36.349 -4.044 -11.739 1.00 86.38 685 VAL A CA 1
ATOM 5178 C C . VAL A 1 685 ? 37.840 -3.944 -12.048 1.00 86.38 685 VAL A C 1
ATOM 5180 O O . VAL A 1 685 ? 38.347 -2.798 -12.178 1.00 86.38 685 VAL A O 1
#

Mean predicted aligned error: 18.55 Å

Solvent-accessible surface area (backbone atoms only — not comparable to full-atom values): 37059 Å² total; per-residue (Å²): 129,77,59,53,55,74,59,80,78,66,73,62,73,45,78,47,76,46,47,79,46,62,34,80,46,75,47,46,78,40,23,23,38,34,34,55,47,33,24,55,18,77,34,33,32,45,61,37,59,45,21,34,42,40,58,60,91,76,23,48,28,44,23,34,62,61,56,44,89,78,52,26,30,36,32,31,68,37,78,70,63,56,63,74,42,46,79,50,78,59,90,55,31,29,37,39,34,34,68,90,59,22,32,41,32,32,33,76,43,53,91,87,47,58,46,46,38,35,26,34,64,67,70,43,92,55,90,79,70,60,74,71,78,61,83,79,51,86,78,56,62,89,82,31,53,78,45,71,52,48,73,48,68,41,80,42,75,47,50,68,49,41,31,37,35,34,58,51,31,28,60,21,71,40,30,33,46,65,40,60,45,25,23,41,45,53,61,91,79,25,48,29,45,23,34,67,62,51,45,84,70,55,25,33,36,31,31,62,42,78,70,60,59,76,62,42,47,79,48,77,57,89,56,36,24,38,41,32,34,76,88,61,24,33,41,36,31,33,73,50,52,88,88,45,56,84,52,34,59,45,49,56,78,79,63,86,89,88,85,90,88,86,90,90,88,85,93,90,90,90,92,87,89,87,89,86,86,90,85,87,86,84,93,83,74,75,60,50,40,30,36,44,36,34,36,30,32,14,36,66,37,46,27,76,42,68,72,79,63,73,48,73,54,59,75,48,92,39,22,27,18,49,30,36,83,53,55,50,45,22,60,46,22,50,35,68,45,80,70,63,72,91,42,57,73,49,78,35,64,39,43,52,76,63,32,42,28,22,59,61,21,19,43,49,37,48,27,70,75,34,78,80,37,32,36,38,43,44,34,31,22,34,67,86,42,26,55,58,55,32,64,76,50,11,51,71,36,41,51,52,50,51,53,51,50,51,56,45,36,60,72,76,47,40,39,70,51,49,54,34,42,33,44,34,31,49,29,40,57,33,43,95,62,63,44,25,68,52,46,55,58,44,53,55,50,55,39,50,51,48,24,72,74,78,31,85,79,36,47,58,51,34,20,44,31,36,29,71,40,53,82,50,98,47,38,34,33,27,44,45,46,29,40,72,74,34,92,67,31,38,49,22,47,61,45,65,53,36,31,64,78,21,16,27,92,75,32,72,43,36,88,41,35,24,36,60,21,21,27,53,53,10,10,41,31,29,48,30,51,52,28,39,77,74,75,53,63,56,60,67,51,38,83,72,47,78,44,80,80,46,73,35,30,36,33,42,35,45,38,59,60,77,54,21,64,43,80,47,53,70,75,24,71,81,32,92,85,72,49,51,55,65,64,49,9,49,50,78,41,36,67,82,76,52,88,70,80,67,50,81,76,47,62,45,79,75,48,51,44,29,35,38,40,31,42,70,40,70,71,74,46,60,30,26,40,33,38,16,47,77,91,69,82,79,53,44,66,94,75,45,37,77,69,79,71,38,34,30,37,25,25,74,43,57,80,57,54,74,65,65,67,72,78,81,60,85,76,77,39,89,79,53,46,57,55,41,58,30,42,74,48,80,48,77,84